Protein AF-0000000085016667 (afdb_homodimer)

InterPro domains:
  IPR003723 Precorrin-6x reductase [PF02571] (4-247)
  IPR003723 Precorrin-6x reductase [PS51014] (2-249)
  IPR003723 Precorrin-6x reductase [PTHR36925] (2-248)
  IPR003723 Precorrin-6x reductase [TIGR00715] (4-248)

Structure (mmCIF, N/CA/C/O backbone):
data_AF-0000000085016667-model_v1
#
loop_
_entity.id
_entity.type
_entity.pdbx_description
1 polymer 'Precorrin-6x reductase, putative'
#
loop_
_atom_site.group_PDB
_atom_site.id
_atom_site.type_symbol
_atom_site.label_atom_id
_atom_site.label_alt_id
_atom_site.label_comp_id
_atom_site.label_asym_id
_atom_site.label_entity_id
_atom_site.label_seq_id
_atom_site.pdbx_PDB_ins_code
_atom_site.Cartn_x
_atom_site.Cartn_y
_atom_site.Cartn_z
_atom_site.occupancy
_atom_site.B_iso_or_equiv
_atom_site.auth_seq_id
_atom_site.auth_comp_id
_atom_site.auth_asym_id
_atom_site.auth_atom_id
_atom_site.pdbx_PDB_model_num
ATOM 1 N N . MET A 1 1 ? 16.406 30.25 23.828 1 85.81 1 MET A N 1
ATOM 2 C CA . MET A 1 1 ? 15.016 30.078 23.438 1 85.81 1 MET A CA 1
ATOM 3 C C . MET A 1 1 ? 14.766 28.641 22.953 1 85.81 1 MET A C 1
ATOM 5 O O . MET A 1 1 ? 15.594 28.062 22.25 1 85.81 1 MET A O 1
ATOM 9 N N . MET A 1 2 ? 13.75 28.047 23.625 1 94.44 2 MET A N 1
ATOM 10 C CA . MET A 1 2 ? 13.461 26.641 23.297 1 94.44 2 MET A CA 1
ATOM 11 C C . MET A 1 2 ? 12.078 26.516 22.672 1 94.44 2 MET A C 1
ATOM 13 O O . MET A 1 2 ? 11.086 26.984 23.25 1 94.44 2 MET A O 1
ATOM 17 N N . LYS A 1 3 ? 12.008 26.016 21.406 1 97.69 3 LYS A N 1
ATOM 18 C CA . LYS A 1 3 ? 10.719 25.781 20.75 1 97.69 3 LYS A CA 1
ATOM 19 C C . LYS A 1 3 ? 10.25 24.344 20.953 1 97.69 3 LYS A C 1
ATOM 21 O O . LYS A 1 3 ? 11.07 23.422 21.047 1 97.69 3 LYS A O 1
ATOM 26 N N . LEU A 1 4 ? 9.031 24.203 21.109 1 97.62 4 LEU A N 1
ATOM 27 C CA . LEU A 1 4 ? 8.375 22.906 20.969 1 97.62 4 LEU A CA 1
ATOM 28 C C . LEU A 1 4 ? 7.652 22.812 19.625 1 97.62 4 LEU A C 1
ATOM 30 O O . LEU A 1 4 ? 6.695 23.547 19.391 1 97.62 4 LEU A O 1
ATOM 34 N N . LEU A 1 5 ? 8.148 22 18.797 1 97.12 5 LEU A N 1
ATOM 35 C CA . LEU A 1 5 ? 7.559 21.828 17.484 1 97.12 5 LEU A CA 1
ATOM 36 C C . LEU A 1 5 ? 6.664 20.594 17.438 1 97.12 5 LEU A C 1
ATOM 38 O O . LEU A 1 5 ? 7.145 19.469 17.609 1 97.12 5 LEU A O 1
ATOM 42 N N . LEU A 1 6 ? 5.371 20.859 17.297 1 96 6 LEU A N 1
ATOM 43 C CA . LEU A 1 6 ? 4.453 19.766 17.016 1 96 6 LEU A CA 1
ATOM 44 C C . LEU A 1 6 ? 4.422 19.438 15.531 1 96 6 LEU A C 1
ATOM 46 O O . LEU A 1 6 ? 3.936 20.25 14.727 1 96 6 LEU A O 1
ATOM 50 N N . GLY A 1 7 ? 5.012 18.297 15.211 1 90.44 7 GLY A N 1
ATOM 51 C CA . GLY A 1 7 ? 5.207 18.031 13.797 1 90.44 7 GLY A CA 1
ATOM 52 C C . GLY A 1 7 ? 4.805 16.625 13.391 1 90.44 7 GLY A C 1
ATOM 53 O O . GLY A 1 7 ? 3.869 16.062 13.961 1 90.44 7 GLY A O 1
ATOM 54 N N . GLY A 1 8 ? 5.387 16.188 12.281 1 79.25 8 GLY A N 1
ATOM 55 C CA . GLY A 1 8 ? 5.125 14.891 11.672 1 79.25 8 GLY A CA 1
ATOM 56 C C . GLY A 1 8 ? 4.707 14.984 10.219 1 79.25 8 GLY A C 1
ATOM 57 O O . GLY A 1 8 ? 4.266 13.992 9.625 1 79.25 8 GLY A O 1
ATOM 58 N N . THR A 1 9 ? 4.746 16.109 9.719 1 76.56 9 THR A N 1
ATOM 59 C CA . THR A 1 9 ? 4.449 16.359 8.312 1 76.56 9 THR A CA 1
ATOM 60 C C . THR A 1 9 ? 5.703 16.797 7.559 1 76.56 9 THR A C 1
ATOM 62 O O . THR A 1 9 ? 6.75 17.031 8.172 1 76.56 9 THR A O 1
ATOM 65 N N . SER A 1 10 ? 5.586 16.859 6.266 1 77.69 10 SER A N 1
ATOM 66 C CA . SER A 1 10 ? 6.703 17.391 5.492 1 77.69 10 SER A CA 1
ATOM 67 C C . SER A 1 10 ? 7.012 18.828 5.887 1 77.69 10 SER A C 1
ATOM 69 O O . SER A 1 10 ? 8.172 19.25 5.879 1 77.69 10 SER A O 1
ATOM 71 N N . ASP A 1 11 ? 6.027 19.516 6.293 1 85.19 11 ASP A N 1
ATOM 72 C CA . ASP A 1 11 ? 6.215 20.906 6.719 1 85.19 11 ASP A CA 1
ATOM 73 C C . ASP A 1 11 ? 7.086 20.984 7.973 1 85.19 11 ASP A C 1
ATOM 75 O O . ASP A 1 11 ? 7.93 21.875 8.094 1 85.19 11 ASP A O 1
ATOM 79 N N . SER A 1 12 ? 6.801 20.016 8.82 1 89.25 12 SER A N 1
ATOM 80 C CA . SER A 1 12 ? 7.566 20.047 10.062 1 89.25 12 SER A CA 1
ATOM 81 C C . SER A 1 12 ? 9.047 19.812 9.805 1 89.25 12 SER A C 1
ATOM 83 O O . SER A 1 12 ? 9.906 20.391 10.492 1 89.25 12 SER A O 1
ATOM 85 N N . THR A 1 13 ? 9.328 19.062 8.805 1 86.62 13 THR A N 1
ATOM 86 C CA . THR A 1 13 ? 10.719 18.812 8.453 1 86.62 13 THR A CA 1
ATOM 87 C C . THR A 1 13 ? 11.367 20.078 7.898 1 86.62 13 THR A C 1
ATOM 89 O O . THR A 1 13 ? 12.5 20.406 8.25 1 86.62 13 THR A O 1
ATOM 92 N N . ALA A 1 14 ? 10.688 20.719 7.039 1 89.94 14 ALA A N 1
ATOM 93 C CA . ALA A 1 14 ? 11.18 21.984 6.48 1 89.94 14 ALA A CA 1
ATOM 94 C C . ALA A 1 14 ? 11.383 23.031 7.574 1 89.94 14 ALA A C 1
ATOM 96 O O . ALA A 1 14 ? 12.336 23.797 7.531 1 89.94 14 ALA A O 1
ATOM 97 N N . ILE A 1 15 ? 10.531 23.062 8.516 1 94.38 15 ILE A N 1
ATOM 98 C CA . ILE A 1 15 ? 10.602 24 9.633 1 94.38 15 ILE A CA 1
ATOM 99 C C . ILE A 1 15 ? 11.844 23.703 10.477 1 94.38 15 ILE A C 1
ATOM 101 O O . ILE A 1 15 ? 12.547 24.609 10.898 1 94.38 15 ILE A O 1
ATOM 105 N N . LEU A 1 16 ? 12.094 22.391 10.664 1 93.19 16 LEU A N 1
ATOM 106 C CA . LEU A 1 16 ? 13.273 21.984 11.422 1 93.19 16 LEU A CA 1
ATOM 107 C C . LEU A 1 16 ? 14.547 22.484 10.766 1 93.19 16 LEU A C 1
ATOM 109 O O . LEU A 1 16 ? 15.484 22.891 11.445 1 93.19 16 LEU A O 1
ATOM 113 N N . GLU A 1 17 ? 14.539 22.422 9.5 1 92.19 17 GLU A N 1
ATOM 114 C CA . GLU A 1 17 ? 15.688 22.938 8.758 1 92.19 17 GLU A CA 1
ATOM 115 C C . GLU A 1 17 ? 15.883 24.422 9 1 92.19 17 GLU A C 1
ATOM 117 O O . GLU A 1 17 ? 17.016 24.891 9.164 1 92.19 17 GLU A O 1
ATOM 122 N N . VAL A 1 18 ? 14.836 25.203 8.961 1 94.19 18 VAL A N 1
ATOM 123 C CA . VAL A 1 18 ? 14.875 26.641 9.203 1 94.19 18 VAL A CA 1
ATOM 124 C C . VAL A 1 18 ? 15.375 26.922 10.617 1 94.19 18 VAL A C 1
ATOM 126 O O . VAL A 1 18 ? 16.25 27.766 10.82 1 94.19 18 VAL A O 1
ATOM 129 N N . LEU A 1 19 ? 14.867 26.203 11.609 1 94.62 19 LEU A N 1
ATOM 130 C CA . LEU A 1 19 ? 15.25 26.391 13.008 1 94.62 19 LEU A CA 1
ATOM 131 C C . LEU A 1 19 ? 16.719 26.062 13.219 1 94.62 19 LEU A C 1
ATOM 133 O O . LEU A 1 19 ? 17.422 26.734 13.977 1 94.62 19 LEU A O 1
ATOM 137 N N . ASP A 1 20 ? 17.125 25 12.516 1 92.31 20 ASP A N 1
ATOM 138 C CA . ASP A 1 20 ? 18.531 24.625 12.586 1 92.31 20 ASP A CA 1
ATOM 139 C C . ASP A 1 20 ? 19.422 25.719 12.031 1 92.31 20 ASP A C 1
ATOM 141 O O . ASP A 1 20 ? 20.438 26.062 12.641 1 92.31 20 ASP A O 1
ATOM 145 N N . ARG A 1 21 ? 19.078 26.25 10.898 1 92.31 21 ARG A N 1
ATOM 146 C CA . ARG A 1 21 ? 19.844 27.312 10.258 1 92.31 21 ARG A CA 1
ATOM 147 C C . ARG A 1 21 ? 19.922 28.547 11.156 1 92.31 21 ARG A C 1
ATOM 149 O O . ARG A 1 21 ? 20.953 29.234 11.195 1 92.31 21 ARG A O 1
ATOM 156 N N . LEU A 1 22 ? 18.906 28.828 11.867 1 94.19 22 LEU A N 1
ATOM 157 C CA . LEU A 1 22 ? 18.812 30.016 12.719 1 94.19 22 LEU A CA 1
ATOM 158 C C . LEU A 1 22 ? 19.391 29.734 14.102 1 94.19 22 LEU A C 1
ATOM 160 O O . LEU A 1 22 ? 19.422 30.609 14.961 1 94.19 22 LEU A O 1
ATOM 164 N N . LYS A 1 23 ? 19.797 28.5 14.312 1 93.19 23 LYS A N 1
ATOM 165 C CA . LYS A 1 23 ? 20.375 28.047 15.578 1 93.19 23 LYS A CA 1
ATOM 166 C C . LYS A 1 23 ? 19.391 28.25 16.734 1 93.19 23 LYS A C 1
ATOM 168 O O . LYS A 1 23 ? 19.766 28.75 17.797 1 93.19 23 LYS A O 1
ATOM 173 N N . ILE A 1 24 ? 18.156 27.969 16.453 1 94.69 24 ILE A N 1
ATOM 174 C CA . ILE A 1 24 ? 17.109 28.016 17.469 1 94.69 24 ILE A CA 1
ATOM 175 C C . ILE A 1 24 ? 16.891 26.609 18.031 1 94.69 24 ILE A C 1
ATOM 177 O O . ILE A 1 24 ? 16.641 25.656 17.281 1 94.69 24 ILE A O 1
ATOM 181 N N . ASP A 1 25 ? 16.969 26.469 19.312 1 95.06 25 ASP A N 1
ATOM 182 C CA . ASP A 1 25 ? 16.766 25.188 19.969 1 95.06 25 ASP A CA 1
ATOM 183 C C . ASP A 1 25 ? 15.32 24.719 19.828 1 95.06 25 ASP A C 1
ATOM 185 O O . ASP A 1 25 ? 14.391 25.516 19.969 1 95.06 25 ASP A O 1
ATOM 189 N N . VAL A 1 26 ? 15.172 23.422 19.516 1 96.25 26 VAL A N 1
ATOM 190 C CA . VAL A 1 26 ? 13.82 22.906 19.297 1 96.25 26 VAL A CA 1
ATOM 191 C C . VAL A 1 26 ? 13.75 21.438 19.75 1 96.25 26 VAL A C 1
ATOM 193 O O . VAL A 1 26 ? 14.727 20.688 19.609 1 96.25 26 VAL A O 1
ATOM 196 N N . THR A 1 27 ? 12.688 21.078 20.391 1 95.81 27 THR A N 1
ATOM 197 C CA . THR A 1 27 ? 12.289 19.688 20.562 1 95.81 27 THR A CA 1
ATOM 198 C C . THR A 1 27 ? 11.07 19.375 19.703 1 95.81 27 THR A C 1
ATOM 200 O O . THR A 1 27 ? 10.07 20.094 19.734 1 95.81 27 THR A O 1
ATOM 203 N N . SER A 1 28 ? 11.211 18.328 18.875 1 95.12 28 SER A N 1
ATOM 204 C CA . SER A 1 28 ? 10.094 17.922 18.031 1 95.12 28 SER A CA 1
ATOM 205 C C . SER A 1 28 ? 9.219 16.891 18.734 1 95.12 28 SER A C 1
ATOM 207 O O . SER A 1 28 ? 9.734 15.984 19.391 1 95.12 28 SER A O 1
ATOM 209 N N . SER A 1 29 ? 7.949 17.141 18.688 1 94.31 29 SER A N 1
ATOM 210 C CA . SER A 1 29 ? 6.969 16.156 19.141 1 94.31 29 SER A CA 1
ATOM 211 C C . SER A 1 29 ? 6.234 15.523 17.953 1 94.31 29 SER A C 1
ATOM 213 O O . SER A 1 29 ? 5.629 16.234 17.141 1 94.31 29 SER A O 1
ATOM 215 N N . VAL A 1 30 ? 6.316 14.203 17.859 1 90.31 30 VAL A N 1
ATOM 216 C CA . VAL A 1 30 ? 5.684 13.477 16.766 1 90.31 30 VAL A CA 1
ATOM 217 C C . VAL A 1 30 ? 4.887 12.305 17.312 1 90.31 30 VAL A C 1
ATOM 219 O O . VAL A 1 30 ? 5.098 11.883 18.453 1 90.31 30 VAL A O 1
ATOM 222 N N . VAL A 1 31 ? 3.973 11.797 16.484 1 82.69 31 VAL A N 1
ATOM 223 C CA . VAL A 1 31 ? 3.121 10.719 16.969 1 82.69 31 VAL A CA 1
ATOM 224 C C . VAL A 1 31 ? 3.523 9.398 16.312 1 82.69 31 VAL A C 1
ATOM 226 O O . VAL A 1 31 ? 3.219 8.32 16.828 1 82.69 31 VAL A O 1
ATOM 229 N N . THR A 1 32 ? 4.16 9.391 15.156 1 75.31 32 THR A N 1
ATOM 230 C CA . THR A 1 32 ? 4.457 8.172 14.414 1 75.31 32 THR A CA 1
ATOM 231 C C . THR A 1 32 ? 5.961 7.914 14.375 1 75.31 32 THR A C 1
ATOM 233 O O . THR A 1 32 ? 6.758 8.844 14.531 1 75.31 32 THR A O 1
ATOM 236 N N . ASP A 1 33 ? 6.262 6.633 14.203 1 75.31 33 ASP A N 1
ATOM 237 C CA . ASP A 1 33 ? 7.668 6.285 14.008 1 75.31 33 ASP A CA 1
ATOM 238 C C . ASP A 1 33 ? 8.242 6.98 12.773 1 75.31 33 ASP A C 1
ATOM 240 O O . ASP A 1 33 ? 9.406 7.375 12.766 1 75.31 33 ASP A O 1
ATOM 244 N N . TYR A 1 34 ? 7.449 7.07 11.844 1 72.75 34 TYR A N 1
ATOM 245 C CA . TYR A 1 34 ? 7.883 7.762 10.633 1 72.75 34 TYR A CA 1
ATOM 246 C C . TYR A 1 34 ? 8.188 9.227 10.922 1 72.75 34 TYR A C 1
ATOM 248 O O . TYR A 1 34 ? 9.203 9.758 10.469 1 72.75 34 TYR A O 1
ATOM 256 N N . GLY A 1 35 ? 7.367 9.82 11.602 1 77.12 35 GLY A N 1
ATOM 257 C CA . GLY A 1 35 ? 7.609 11.188 12.023 1 77.12 35 GLY A CA 1
ATOM 258 C C . GLY A 1 35 ? 8.898 11.352 12.812 1 77.12 35 GLY A C 1
ATOM 259 O O . GLY A 1 35 ? 9.625 12.32 12.625 1 77.12 35 GLY A O 1
ATOM 260 N N . ARG A 1 36 ? 9.133 10.367 13.617 1 81.25 36 ARG A N 1
ATOM 261 C CA . ARG A 1 36 ? 10.359 10.391 14.406 1 81.25 36 ARG A CA 1
ATOM 262 C C . ARG A 1 36 ? 11.594 10.312 13.516 1 81.25 36 ARG A C 1
ATOM 264 O O . ARG A 1 36 ? 12.57 11.031 13.727 1 81.25 36 ARG A O 1
ATOM 271 N N . HIS A 1 37 ? 11.492 9.414 12.641 1 76.56 37 HIS A N 1
ATOM 272 C CA . HIS A 1 37 ? 12.594 9.25 11.703 1 76.56 37 HIS A CA 1
ATOM 273 C C . HIS A 1 37 ? 12.875 10.547 10.945 1 76.56 37 HIS A C 1
ATOM 275 O O . HIS A 1 37 ? 14.031 10.953 10.82 1 76.56 37 HIS A O 1
ATOM 281 N N . LEU A 1 38 ? 11.875 11.211 10.492 1 77.12 38 LEU A N 1
ATOM 282 C CA . LEU A 1 38 ? 12.016 12.461 9.758 1 77.12 38 LEU A CA 1
ATOM 283 C C . LEU A 1 38 ? 12.617 13.555 10.641 1 77.12 38 LEU A C 1
ATOM 285 O O . LEU A 1 38 ? 13.5 14.289 10.211 1 77.12 38 LEU A O 1
ATOM 289 N N . ALA A 1 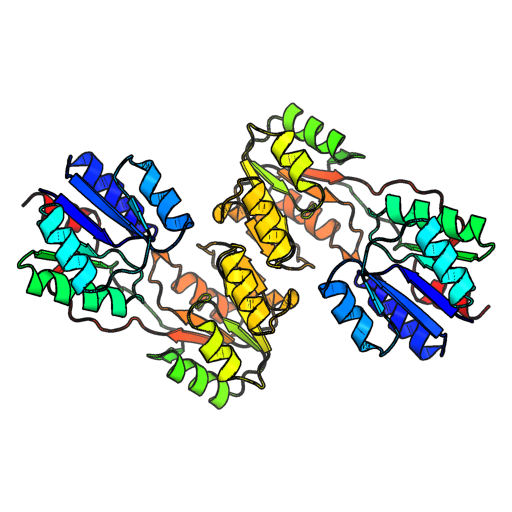39 ? 12.219 13.57 11.859 1 81.62 39 ALA A N 1
ATOM 290 C CA . ALA A 1 39 ? 12.625 14.625 12.781 1 81.62 39 ALA A CA 1
ATOM 291 C C . ALA A 1 39 ? 14.055 14.422 13.266 1 81.62 39 ALA A C 1
ATOM 293 O O . ALA A 1 39 ? 14.742 15.383 13.625 1 81.62 39 ALA A O 1
ATOM 294 N N . SER A 1 40 ? 14.508 13.148 13.227 1 79.38 40 SER A N 1
ATOM 295 C CA . SER A 1 40 ? 15.82 12.82 13.781 1 79.38 40 SER A CA 1
ATOM 296 C C . SER A 1 40 ? 16.938 13.227 12.82 1 79.38 40 SER A C 1
ATOM 298 O O . SER A 1 40 ? 18.109 13.219 13.195 1 79.38 40 SER A O 1
ATOM 300 N N . LYS A 1 41 ? 16.594 13.562 11.68 1 76.62 41 LYS A N 1
ATOM 301 C CA . LYS A 1 41 ? 17.594 13.859 10.648 1 76.62 41 LYS A CA 1
ATOM 302 C C . LYS A 1 41 ? 18.422 15.086 11.016 1 76.62 41 LYS A C 1
ATOM 304 O O . LYS A 1 41 ? 19.562 15.234 10.562 1 76.62 41 LYS A O 1
ATOM 309 N N . TYR A 1 42 ? 17.922 15.969 11.891 1 75.69 42 TYR A N 1
ATOM 310 C CA . TYR A 1 42 ? 18.594 17.234 12.172 1 75.69 42 TYR A CA 1
ATOM 311 C C . TYR A 1 42 ? 19.219 17.219 13.562 1 75.69 42 TYR A C 1
ATOM 313 O O . TYR A 1 42 ? 19.766 18.219 14.016 1 75.69 42 TYR A O 1
ATOM 321 N N . GLY A 1 43 ? 19.156 16.109 14.188 1 74.38 43 GLY A N 1
ATOM 322 C CA . GLY A 1 43 ? 19.875 15.906 15.445 1 74.38 43 GLY A CA 1
ATOM 323 C C . GLY A 1 43 ? 19.141 16.5 16.641 1 74.38 43 GLY A C 1
ATOM 324 O O . GLY A 1 43 ? 19.594 16.359 17.781 1 74.38 43 GLY A O 1
ATOM 325 N N . GLN A 1 44 ? 18.094 17.125 16.391 1 80.94 44 GLN A N 1
ATOM 326 C CA . GLN A 1 44 ? 17.344 17.734 17.484 1 80.94 44 GLN A CA 1
ATOM 327 C C . GLN A 1 44 ? 16.578 16.688 18.281 1 80.94 44 GLN A C 1
ATOM 329 O O . GLN A 1 44 ? 16.266 15.602 17.766 1 80.94 44 GLN A O 1
ATOM 334 N N . PRO A 1 45 ? 16.375 17.047 19.562 1 89.62 45 PRO A N 1
ATOM 335 C CA . PRO A 1 45 ? 15.602 16.109 20.375 1 89.62 45 PRO A CA 1
ATOM 336 C C . PRO A 1 45 ? 14.195 15.867 19.844 1 89.62 45 PRO A C 1
ATOM 338 O O . PRO A 1 45 ? 13.562 16.781 19.312 1 89.62 45 PRO A O 1
ATOM 341 N N . VAL A 1 46 ? 13.781 14.578 19.938 1 92.06 46 VAL A N 1
ATOM 342 C CA . VAL A 1 46 ? 12.453 14.18 19.469 1 92.06 46 VAL A CA 1
ATOM 343 C C . VAL A 1 46 ? 11.727 13.43 20.578 1 92.06 46 VAL A C 1
ATOM 345 O O . VAL A 1 46 ? 12.312 12.586 21.266 1 92.06 46 VAL A O 1
ATOM 348 N N . ILE A 1 47 ? 10.586 13.883 20.859 1 90.94 47 ILE A N 1
ATOM 349 C CA . ILE A 1 47 ? 9.719 13.094 21.734 1 90.94 47 ILE A CA 1
ATOM 350 C C . ILE A 1 47 ? 8.562 12.508 20.922 1 90.94 47 ILE A C 1
ATOM 352 O O . ILE A 1 47 ? 8.078 13.141 19.984 1 90.94 47 ILE A O 1
ATOM 356 N N . GLN A 1 48 ? 8.242 11.281 21.234 1 89.06 48 GLN A N 1
ATOM 357 C CA . GLN A 1 48 ? 7.191 10.586 20.5 1 89.06 48 GLN A CA 1
ATOM 358 C C . GLN A 1 48 ? 6.012 10.258 21.406 1 89.06 48 GLN A C 1
ATOM 360 O O . GLN A 1 48 ? 6.203 9.805 22.547 1 89.06 48 GLN A O 1
ATOM 365 N N . GLY A 1 49 ? 4.828 10.508 20.922 1 85.94 49 GLY A N 1
ATOM 366 C CA . GLY A 1 49 ? 3.605 10.211 21.656 1 85.94 49 GLY A CA 1
ATOM 367 C C . GLY A 1 49 ? 2.572 11.32 21.562 1 85.94 49 GLY A C 1
ATOM 368 O O . GLY A 1 49 ? 2.877 12.422 21.109 1 85.94 49 GLY A O 1
ATOM 369 N N . ARG A 1 50 ? 1.338 11.008 22.031 1 84.81 50 ARG A N 1
ATOM 370 C CA . ARG A 1 50 ? 0.267 12 22.109 1 84.81 50 ARG A CA 1
ATOM 371 C C . ARG A 1 50 ? 0.382 12.836 23.375 1 84.81 50 ARG A C 1
ATOM 373 O O . ARG A 1 50 ? 0.608 12.297 24.469 1 84.81 50 ARG A O 1
ATOM 380 N N . LEU A 1 51 ? 0.295 14.172 23.25 1 91.19 51 LEU A N 1
ATOM 381 C CA . LEU A 1 51 ? 0.422 15.07 24.391 1 91.19 51 LEU A CA 1
ATOM 382 C C . LEU A 1 51 ? -0.891 15.797 24.656 1 91.19 51 LEU A C 1
ATOM 384 O O . LEU A 1 51 ? -1.501 16.344 23.734 1 91.19 51 LEU A O 1
ATOM 388 N N . THR A 1 52 ? -1.294 15.758 25.969 1 94.56 52 THR A N 1
ATOM 389 C CA . THR A 1 52 ? -2.375 16.625 26.422 1 94.56 52 THR A CA 1
ATOM 390 C C . THR A 1 52 ? -1.853 18.031 26.719 1 94.56 52 THR A C 1
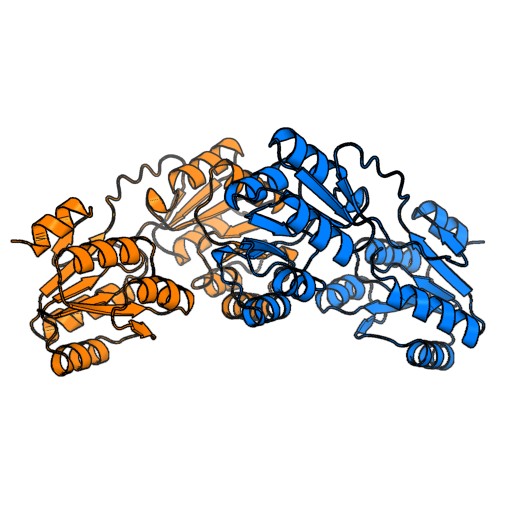ATOM 392 O O . THR A 1 52 ? -0.641 18.266 26.703 1 94.56 52 THR A O 1
ATOM 395 N N . ALA A 1 53 ? -2.865 18.891 26.891 1 97.12 53 ALA A N 1
ATOM 396 C CA . ALA A 1 53 ? -2.459 20.234 27.297 1 97.12 53 ALA A CA 1
ATOM 397 C C . ALA A 1 53 ? -1.606 20.188 28.562 1 97.12 53 ALA A C 1
ATOM 399 O O . ALA A 1 53 ? -0.604 20.906 28.656 1 97.12 53 ALA A O 1
ATOM 400 N N . GLU A 1 54 ? -1.989 19.281 29.469 1 97.12 54 GLU A N 1
ATOM 401 C CA . GLU A 1 54 ? -1.259 19.156 30.719 1 97.12 54 GLU A CA 1
ATOM 402 C C . GLU A 1 54 ? 0.147 18.609 30.5 1 97.12 54 GLU A C 1
ATOM 404 O O . GLU A 1 54 ? 1.108 19.078 31.109 1 97.12 54 GLU A O 1
ATOM 409 N N . ASP A 1 55 ? 0.212 17.672 29.594 1 97 55 ASP A N 1
ATOM 410 C CA . ASP A 1 55 ? 1.518 17.125 29.234 1 97 55 ASP A CA 1
ATOM 411 C C . ASP A 1 55 ? 2.418 18.219 28.641 1 97 55 ASP A C 1
ATOM 413 O O . ASP A 1 55 ? 3.6 18.297 28.984 1 97 55 ASP A O 1
ATOM 417 N N . MET A 1 56 ? 1.845 19.016 27.812 1 97.62 56 MET A N 1
ATOM 418 C CA . MET A 1 56 ? 2.611 20.062 27.156 1 97.62 56 MET A CA 1
ATOM 419 C C . MET A 1 56 ? 3.066 21.125 28.156 1 97.62 56 MET A C 1
ATOM 421 O O . MET A 1 56 ? 4.203 21.594 28.094 1 97.62 56 MET A O 1
ATOM 425 N N . VAL A 1 57 ? 2.16 21.438 29.078 1 97.81 57 VAL A N 1
ATOM 426 C CA . VAL A 1 57 ? 2.502 22.422 30.094 1 97.81 57 VAL A CA 1
ATOM 427 C C . VAL A 1 57 ? 3.682 21.922 30.938 1 97.81 57 VAL A C 1
ATOM 429 O O . VAL A 1 57 ? 4.617 22.688 31.203 1 97.81 57 VAL A O 1
ATOM 432 N N . ALA A 1 58 ? 3.602 20.672 31.328 1 97.44 58 ALA A N 1
ATOM 433 C CA . ALA A 1 58 ? 4.691 20.094 32.094 1 97.44 58 ALA A CA 1
ATOM 434 C C . ALA A 1 58 ? 6.004 20.141 31.328 1 97.44 58 ALA A C 1
ATOM 436 O O . ALA A 1 58 ? 7.047 20.5 31.875 1 97.44 58 ALA A O 1
ATOM 437 N N . PHE A 1 59 ? 5.945 19.844 30.125 1 97.19 59 PHE A N 1
ATOM 438 C CA . PHE A 1 59 ? 7.137 19.859 29.281 1 97.19 59 PHE A CA 1
ATOM 439 C C . PHE A 1 59 ? 7.691 21.281 29.156 1 97.19 59 PHE A C 1
ATOM 441 O O . PHE A 1 59 ? 8.906 21.484 29.219 1 97.19 59 PHE A O 1
ATOM 448 N N . ILE A 1 60 ? 6.789 22.203 28.875 1 97.12 60 ILE A N 1
ATOM 449 C CA . ILE A 1 60 ? 7.148 23.609 28.688 1 97.12 60 ILE A CA 1
ATOM 450 C C . ILE A 1 60 ? 7.902 24.109 29.922 1 97.12 60 ILE A C 1
ATOM 452 O O . ILE A 1 60 ? 8.953 24.75 29.797 1 97.12 60 ILE A O 1
ATOM 456 N N . LYS A 1 61 ? 7.379 23.734 31.062 1 96.81 61 LYS A N 1
ATOM 457 C CA . LYS A 1 61 ? 7.988 24.172 32.312 1 96.81 61 LYS A CA 1
ATOM 458 C C . LYS A 1 61 ? 9.336 23.5 32.531 1 96.81 61 LYS A C 1
ATOM 460 O O . LYS A 1 61 ? 10.305 24.141 32.938 1 96.81 61 LYS A O 1
ATOM 465 N N . GLU A 1 62 ? 9.359 22.234 32.281 1 96.75 62 GLU A N 1
ATOM 466 C CA . GLU A 1 62 ? 10.555 21.438 32.531 1 96.75 62 GLU A CA 1
ATOM 467 C C . GLU A 1 62 ? 11.688 21.828 31.594 1 96.75 62 GLU A C 1
ATOM 469 O O . GLU A 1 62 ? 12.867 21.75 31.953 1 96.75 62 GLU A O 1
ATOM 474 N N . ASN A 1 63 ? 11.406 22.328 30.406 1 96.5 63 ASN A N 1
ATOM 475 C CA . ASN A 1 63 ? 12.438 22.531 29.391 1 96.5 63 ASN A CA 1
ATOM 476 C C . ASN A 1 63 ? 12.562 24 29 1 96.5 63 ASN A C 1
ATOM 478 O O . ASN A 1 63 ? 13.258 24.328 28.031 1 96.5 63 ASN A O 1
ATOM 482 N N . ASP A 1 64 ? 11.844 24.859 29.672 1 96.56 64 ASP A N 1
ATOM 483 C CA . ASP A 1 64 ? 11.898 26.297 29.453 1 96.56 64 ASP A CA 1
ATOM 484 C C . ASP A 1 64 ? 11.539 26.656 28.016 1 96.56 64 ASP A C 1
ATOM 486 O O . ASP A 1 64 ? 12.266 27.406 27.359 1 96.56 64 ASP A O 1
ATOM 490 N N . VAL A 1 65 ? 10.492 26.031 27.484 1 97.81 65 VAL A N 1
ATOM 491 C CA . VAL A 1 65 ? 9.977 26.312 26.156 1 97.81 65 VAL A CA 1
ATOM 492 C C . VAL A 1 65 ? 9.344 27.703 26.125 1 97.81 65 VAL A C 1
ATOM 494 O O . VAL A 1 65 ? 8.609 28.078 27.047 1 97.81 65 VAL A O 1
ATOM 497 N N . ASP A 1 66 ? 9.672 28.453 25.172 1 97.62 66 ASP A N 1
ATOM 498 C CA . ASP A 1 66 ? 9.109 29.797 25.125 1 97.62 66 ASP A CA 1
ATOM 499 C C . ASP A 1 66 ? 8.008 29.906 24.078 1 97.62 66 ASP A C 1
ATOM 501 O O . ASP A 1 66 ? 7.227 30.859 24.078 1 97.62 66 ASP A O 1
ATOM 505 N N . GLU A 1 67 ? 7.922 28.891 23.172 1 98.19 67 GLU A N 1
ATOM 506 C CA . GLU A 1 67 ? 6.918 28.953 22.109 1 98.19 67 GLU A CA 1
ATOM 507 C C . GLU A 1 67 ? 6.594 27.562 21.578 1 98.19 67 GLU A C 1
ATOM 509 O O . GLU A 1 67 ? 7.488 26.734 21.422 1 98.19 67 GLU A O 1
ATOM 514 N N . ILE A 1 68 ? 5.324 27.359 21.312 1 98.31 68 ILE A N 1
ATOM 515 C CA . ILE A 1 68 ? 4.875 26.172 20.594 1 98.31 68 ILE A CA 1
ATOM 516 C C . ILE A 1 68 ? 4.691 26.5 19.109 1 98.31 68 ILE A C 1
ATOM 518 O O . ILE A 1 68 ? 4 27.469 18.766 1 98.31 68 ILE A O 1
ATOM 522 N N . ILE A 1 69 ? 5.387 25.812 18.297 1 97.81 69 ILE A N 1
ATOM 523 C CA . ILE A 1 69 ? 5.152 25.875 16.859 1 97.81 69 ILE A CA 1
ATOM 524 C C . ILE A 1 69 ? 4.352 24.656 16.422 1 97.81 69 ILE A C 1
ATOM 526 O O . ILE A 1 69 ? 4.828 23.516 16.531 1 97.81 69 ILE A O 1
ATOM 530 N N . ASP A 1 70 ? 3.16 24.906 15.953 1 97.19 70 ASP A N 1
ATOM 531 C CA . ASP A 1 70 ? 2.23 23.859 15.531 1 97.19 70 ASP A CA 1
ATOM 532 C C . ASP A 1 70 ? 2.27 23.656 14.016 1 97.19 70 ASP A C 1
ATOM 534 O O . ASP A 1 70 ? 1.718 24.469 13.266 1 97.19 70 ASP A O 1
ATOM 538 N N . ALA A 1 71 ? 2.951 22.609 13.656 1 93.38 71 ALA A N 1
ATOM 539 C CA . ALA A 1 71 ? 3.023 22.234 12.25 1 93.38 71 ALA A CA 1
ATOM 540 C C . ALA A 1 71 ? 2.381 20.875 12.008 1 93.38 71 ALA A C 1
ATOM 542 O O . ALA A 1 71 ? 2.863 20.078 11.195 1 93.38 71 ALA A O 1
ATOM 543 N N . THR A 1 72 ? 1.4 20.578 12.844 1 90.06 72 THR A N 1
ATOM 544 C CA . THR A 1 72 ? 0.676 19.312 12.703 1 90.06 72 THR A CA 1
ATOM 545 C C . THR A 1 72 ? -0.21 19.344 11.461 1 90.06 72 THR A C 1
ATOM 547 O O . THR A 1 72 ? -0.334 20.375 10.797 1 90.06 72 THR A O 1
ATOM 550 N N . HIS A 1 73 ? -0.694 18.203 11.164 1 85.62 73 HIS A N 1
ATOM 551 C CA . HIS A 1 73 ? -1.588 18.094 10.016 1 85.62 73 HIS A CA 1
ATOM 552 C C . HIS A 1 73 ? -2.787 19.031 10.164 1 85.62 73 HIS A C 1
ATOM 554 O O . HIS A 1 73 ? -3.311 19.203 11.266 1 85.62 73 HIS A O 1
ATOM 560 N N . PRO A 1 74 ? -3.291 19.594 9.094 1 82 74 PRO A N 1
ATOM 561 C CA . PRO A 1 74 ? -4.426 20.516 9.148 1 82 74 PRO A CA 1
ATOM 562 C C . PRO A 1 74 ? -5.652 19.906 9.82 1 82 74 PRO A C 1
ATOM 564 O O . PRO A 1 74 ? -6.496 20.641 10.344 1 82 74 PRO A O 1
ATOM 567 N N . PHE A 1 75 ? -5.68 18.609 9.859 1 84.38 75 PHE A N 1
ATOM 568 C CA . PHE A 1 75 ? -6.859 17.953 10.398 1 84.38 75 PHE A CA 1
ATOM 569 C C . PHE A 1 75 ? -6.613 17.5 11.828 1 84.38 75 PHE A C 1
ATOM 571 O O . PHE A 1 75 ? -7.465 16.828 12.43 1 84.38 75 PHE A O 1
ATOM 578 N N . ALA A 1 76 ? -5.461 17.875 12.289 1 84.31 76 ALA A N 1
ATOM 579 C CA . ALA A 1 76 ? -5.145 17.578 13.688 1 84.31 76 ALA A CA 1
ATOM 580 C C . ALA A 1 76 ? -5.602 18.703 14.602 1 84.31 76 ALA A C 1
ATOM 582 O O . ALA A 1 76 ? -4.801 19.266 15.359 1 84.31 76 ALA A O 1
ATOM 583 N N . ASP A 1 77 ? -6.914 18.969 14.562 1 86.88 77 ASP A N 1
ATOM 584 C CA . ASP A 1 77 ? -7.477 20.109 15.273 1 86.88 77 ASP A CA 1
ATOM 585 C C . ASP A 1 77 ? -7.426 19.891 16.781 1 86.88 77 ASP A C 1
ATOM 587 O O . ASP A 1 77 ? -7.203 20.844 17.547 1 86.88 77 ASP A O 1
ATOM 591 N N . ILE A 1 78 ? -7.551 18.688 17.188 1 87.75 78 ILE A N 1
ATOM 592 C CA . ILE A 1 78 ? -7.559 18.391 18.625 1 87.75 78 ILE A CA 1
ATOM 593 C C . ILE A 1 78 ? -6.215 18.766 19.234 1 87.75 78 ILE A C 1
ATOM 595 O O . ILE A 1 78 ? -6.168 19.453 20.25 1 87.75 78 ILE A O 1
ATOM 599 N N . VAL A 1 79 ? -5.172 18.344 18.594 1 93 79 VAL A N 1
ATOM 600 C CA . VAL A 1 79 ? -3.855 18.641 19.156 1 93 79 VAL A CA 1
ATOM 601 C C . VAL A 1 79 ? -3.588 20.141 19.062 1 93 79 VAL A C 1
ATOM 603 O O . VAL A 1 79 ? -2.93 20.719 19.938 1 93 79 VAL A O 1
ATOM 606 N N . SER A 1 80 ? -4.066 20.766 18.031 1 93.81 80 SER A N 1
ATOM 607 C CA . SER A 1 80 ? -3.912 22.203 17.922 1 93.81 80 SER A CA 1
ATOM 608 C C . SER A 1 80 ? -4.617 22.938 19.062 1 93.81 80 SER A C 1
ATOM 610 O O . SER A 1 80 ? -4.055 23.844 19.672 1 93.81 80 SER A O 1
ATOM 612 N N . LYS A 1 81 ? -5.809 22.5 19.344 1 94.75 81 LYS A N 1
ATOM 613 C CA . LYS A 1 81 ? -6.562 23.094 20.438 1 94.75 81 LYS A CA 1
ATOM 614 C C . LYS A 1 81 ? -5.867 22.859 21.781 1 94.75 81 LYS A C 1
ATOM 616 O O . LYS A 1 81 ? -5.797 23.75 22.609 1 94.75 81 LYS A O 1
ATOM 621 N N . GLU A 1 82 ? -5.367 21.641 21.938 1 96.06 82 GLU A N 1
ATOM 622 C CA . GLU A 1 82 ? -4.605 21.328 23.141 1 96.06 82 GLU A CA 1
ATOM 623 C C . GLU A 1 82 ? -3.361 22.203 23.25 1 96.06 82 GLU A C 1
ATOM 625 O O . GLU A 1 82 ? -3.006 22.656 24.344 1 96.06 82 GLU A O 1
ATOM 630 N N . ALA A 1 83 ? -2.77 22.391 22.156 1 97.44 83 ALA A N 1
ATOM 631 C CA . ALA A 1 83 ? -1.548 23.188 22.125 1 97.44 83 ALA A CA 1
ATOM 632 C C . ALA A 1 83 ? -1.84 24.656 22.453 1 97.44 83 ALA A C 1
ATOM 634 O O . ALA A 1 83 ? -1.065 25.297 23.172 1 97.44 83 ALA A O 1
ATOM 635 N N . ILE A 1 84 ? -2.904 25.188 21.906 1 97.44 84 ILE A N 1
ATOM 636 C CA . ILE A 1 84 ? -3.316 26.547 22.203 1 97.44 84 ILE A CA 1
ATOM 637 C C . ILE A 1 84 ? -3.602 26.688 23.703 1 97.44 84 ILE A C 1
ATOM 639 O O . ILE A 1 84 ? -3.123 27.625 24.344 1 97.44 84 ILE A O 1
ATOM 643 N N . ARG A 1 85 ? -4.332 25.703 24.219 1 97.38 85 ARG A N 1
ATOM 644 C CA . ARG A 1 85 ? -4.648 25.688 25.641 1 97.38 85 ARG A CA 1
ATOM 645 C C . ARG A 1 85 ? -3.379 25.609 26.484 1 97.38 85 ARG A C 1
ATOM 647 O O . ARG A 1 85 ? -3.24 26.328 27.484 1 97.38 85 ARG A O 1
ATOM 654 N N . ALA A 1 86 ? -2.521 24.75 26.109 1 98.12 86 ALA A N 1
ATOM 655 C CA . ALA A 1 86 ? -1.257 24.578 26.828 1 98.12 86 ALA A CA 1
ATOM 656 C C . ALA A 1 86 ? -0.456 25.875 26.828 1 98.12 86 ALA A C 1
ATOM 658 O O . ALA A 1 86 ? 0.107 26.266 27.859 1 98.12 86 ALA A O 1
ATOM 659 N N . ALA A 1 87 ? -0.357 26.516 25.672 1 98.12 87 ALA A N 1
ATOM 660 C CA . ALA A 1 87 ? 0.378 27.781 25.562 1 98.12 87 ALA A CA 1
ATOM 661 C C . ALA A 1 87 ? -0.207 28.844 26.5 1 98.12 87 ALA A C 1
ATOM 663 O O . ALA A 1 87 ? 0.533 29.562 27.156 1 98.12 87 ALA A O 1
ATOM 664 N N . GLU A 1 88 ? -1.504 28.828 26.531 1 97.5 88 GLU A N 1
ATOM 665 C CA . GLU A 1 88 ? -2.199 29.766 27.406 1 97.5 88 GLU A CA 1
ATOM 666 C C . GLU A 1 88 ? -1.911 29.469 28.875 1 97.5 88 GLU A C 1
ATOM 668 O O . GLU A 1 88 ? -1.591 30.375 29.641 1 97.5 88 GLU A O 1
ATOM 673 N N . MET A 1 89 ? -2.01 28.266 29.219 1 97.75 89 MET A N 1
ATOM 674 C CA . MET A 1 89 ? -1.81 27.844 30.609 1 97.75 89 MET A CA 1
ATOM 675 C C . MET A 1 89 ? -0.379 28.109 31.062 1 97.75 89 MET A C 1
ATOM 677 O O . MET A 1 89 ? -0.149 28.484 32.219 1 97.75 89 MET A O 1
ATOM 681 N N . ALA A 1 90 ? 0.543 27.938 30.156 1 97.88 90 ALA A N 1
ATOM 682 C CA . ALA A 1 90 ? 1.96 28.047 30.5 1 97.88 90 ALA A CA 1
ATOM 683 C C . ALA A 1 90 ? 2.48 29.453 30.281 1 97.88 90 ALA A C 1
ATOM 685 O O . ALA A 1 90 ? 3.602 29.781 30.672 1 97.88 90 ALA A O 1
ATOM 686 N N . GLY A 1 91 ? 1.711 30.25 29.625 1 97.25 91 GLY A N 1
ATOM 687 C CA . GLY A 1 91 ? 2.111 31.625 29.344 1 97.25 91 GLY A CA 1
ATOM 688 C C . GLY A 1 91 ? 3.178 31.734 28.281 1 97.25 91 GLY A C 1
ATOM 689 O O . GLY A 1 91 ? 4.098 32.562 28.391 1 97.25 91 GLY A O 1
ATOM 690 N N . VAL A 1 92 ? 3.133 30.922 27.328 1 98 92 VAL A N 1
ATOM 691 C CA . VAL A 1 92 ? 4.105 30.984 26.234 1 98 92 VAL A CA 1
ATOM 692 C C . VAL A 1 92 ? 3.389 31.266 24.922 1 98 92 VAL A C 1
ATOM 694 O O . VAL A 1 92 ? 2.158 31.219 24.859 1 98 92 VAL A O 1
ATOM 697 N N . SER A 1 93 ? 4.172 31.578 23.844 1 97.69 93 SER A N 1
ATOM 698 C CA . SER A 1 93 ? 3.584 31.906 22.547 1 97.69 93 SER A CA 1
ATOM 699 C C . SER A 1 93 ? 3.197 30.641 21.797 1 97.69 93 SER A C 1
ATOM 701 O O . SER A 1 93 ? 3.764 29.578 22.016 1 97.69 93 SER A O 1
ATOM 703 N N . TYR A 1 94 ? 2.203 30.812 20.969 1 98.19 94 TYR A N 1
ATOM 704 C CA . TYR A 1 94 ? 1.736 29.781 20.047 1 98.19 94 TYR A CA 1
ATOM 705 C C . TYR A 1 94 ? 1.764 30.297 18.609 1 98.19 94 TYR A C 1
ATOM 707 O O . TYR A 1 94 ? 1.316 31.406 18.328 1 98.19 94 TYR A O 1
ATOM 715 N N . LEU A 1 95 ? 2.303 29.516 17.75 1 98.12 95 LEU A N 1
ATOM 716 C CA . LEU A 1 95 ? 2.34 29.828 16.328 1 98.12 95 LEU A CA 1
ATOM 717 C C . LEU A 1 95 ? 1.892 28.641 15.492 1 98.12 95 LEU A C 1
ATOM 719 O O . LEU A 1 95 ? 2.428 27.531 15.633 1 98.12 95 LEU A O 1
ATOM 723 N N . ARG A 1 96 ? 0.912 28.891 14.656 1 96.62 96 ARG A N 1
ATOM 724 C CA . ARG A 1 96 ? 0.469 27.891 13.688 1 96.62 96 ARG A CA 1
ATOM 725 C C . ARG A 1 96 ? 1.179 28.062 12.352 1 96.62 96 ARG A C 1
ATOM 727 O O . ARG A 1 96 ? 1.251 29.188 11.828 1 96.62 96 ARG A O 1
ATOM 734 N N . PHE A 1 97 ? 1.807 27.031 11.938 1 94.62 97 PHE A N 1
ATOM 735 C CA . PHE A 1 97 ? 2.229 27 10.539 1 94.62 97 PHE A CA 1
ATOM 736 C C . PHE A 1 97 ? 1.196 26.266 9.688 1 94.62 97 PHE A C 1
ATOM 738 O O . PHE A 1 97 ? 1 25.062 9.828 1 94.62 97 PHE A O 1
ATOM 745 N N . GLU A 1 98 ? 0.499 27.031 8.891 1 85.5 98 GLU A N 1
ATOM 746 C CA . GLU A 1 98 ? -0.542 26.469 8.039 1 85.5 98 GLU A CA 1
ATOM 747 C C . GLU A 1 98 ? -0.412 26.969 6.605 1 85.5 98 GLU A C 1
ATOM 749 O O . GLU A 1 98 ? -0.447 28.172 6.355 1 85.5 98 GLU A O 1
ATOM 754 N N . ARG A 1 99 ? -0.249 26.016 5.68 1 74.12 99 ARG A N 1
ATOM 755 C CA . ARG A 1 99 ? -0.14 26.406 4.277 1 74.12 99 ARG A CA 1
ATOM 756 C C . ARG A 1 99 ? -1.43 27.047 3.789 1 74.12 99 ARG A C 1
ATOM 758 O O . ARG A 1 99 ? -2.514 26.75 4.289 1 74.12 99 ARG A O 1
ATOM 765 N N . GLN A 1 100 ? -1.163 28.172 2.973 1 66.94 100 GLN A N 1
ATOM 766 C CA . GLN A 1 100 ? -2.305 28.922 2.459 1 66.94 100 GLN A CA 1
ATOM 767 C C . GLN A 1 100 ? -3.342 28 1.839 1 66.94 100 GLN A C 1
ATOM 769 O O . GLN A 1 100 ? -2.988 27.047 1.146 1 66.94 100 GLN A O 1
ATOM 774 N N . ALA A 1 101 ? -4.594 28.047 2.424 1 57.12 101 ALA A N 1
ATOM 775 C CA . ALA A 1 101 ? -5.762 27.312 1.943 1 57.12 101 ALA A CA 1
ATOM 776 C C . ALA A 1 101 ? -6.145 27.75 0.534 1 57.12 101 ALA A C 1
ATOM 778 O O . ALA A 1 101 ? -7.191 27.359 0.017 1 57.12 101 ALA A O 1
ATOM 779 N N . THR A 1 102 ? -5.484 28.609 -0.202 1 55.66 102 THR A N 1
ATOM 780 C CA . THR A 1 102 ? -6.152 29.109 -1.396 1 55.66 102 THR A CA 1
ATOM 781 C C . THR A 1 102 ? -6.621 27.969 -2.283 1 55.66 102 THR A C 1
ATOM 783 O O . THR A 1 102 ? -5.941 27.594 -3.242 1 55.66 102 THR A O 1
ATOM 786 N N . LEU A 1 103 ? -7.402 26.984 -1.633 1 65.5 103 LEU A N 1
ATOM 787 C CA . LEU A 1 103 ? -7.469 25.797 -2.486 1 65.5 103 LEU A CA 1
ATOM 788 C C . LEU A 1 103 ? -8.742 25.797 -3.318 1 65.5 103 LEU A C 1
ATOM 790 O O . LEU A 1 103 ? -9.82 26.141 -2.816 1 65.5 103 LEU A O 1
ATOM 794 N N . ASP A 1 104 ? -8.695 26.188 -4.625 1 82.81 104 ASP A N 1
ATOM 795 C CA . ASP A 1 104 ? -9.789 25.953 -5.559 1 82.81 104 ASP A CA 1
ATOM 796 C C . ASP A 1 104 ? -10.312 24.516 -5.438 1 82.81 104 ASP A C 1
ATOM 798 O O . ASP A 1 104 ? -9.641 23.578 -5.848 1 82.81 104 ASP A O 1
ATOM 802 N N . LEU A 1 105 ? -11.445 24.5 -4.727 1 90.69 105 LEU A N 1
ATOM 803 C CA . LEU A 1 105 ? -12.047 23.172 -4.562 1 90.69 105 LEU A CA 1
ATOM 804 C C . LEU A 1 105 ? -13.156 22.953 -5.59 1 90.69 105 LEU A C 1
ATOM 806 O O . LEU A 1 105 ? -14.008 22.078 -5.41 1 90.69 105 LEU A O 1
ATOM 810 N N . SER A 1 106 ? -13.086 23.844 -6.594 1 91.81 106 SER A N 1
ATOM 811 C CA . SER A 1 106 ? -14.086 23.688 -7.641 1 91.81 106 SER A CA 1
ATOM 812 C C . SER A 1 106 ? -14.039 22.297 -8.258 1 91.81 106 SER A C 1
ATOM 814 O O . SER A 1 106 ? -12.953 21.766 -8.523 1 91.81 106 SER A O 1
ATOM 816 N N . GLY A 1 107 ? -15.234 21.734 -8.406 1 94.56 107 GLY A N 1
ATOM 817 C CA . GLY A 1 107 ? -15.32 20.406 -9.008 1 94.56 107 GLY A CA 1
ATOM 818 C C . GLY A 1 107 ? -15.5 19.297 -7.996 1 94.56 107 GLY A C 1
ATOM 819 O O . GLY A 1 107 ? -15.742 18.141 -8.359 1 94.56 107 GLY A O 1
ATOM 820 N N . ALA A 1 108 ? -15.477 19.688 -6.738 1 96.44 108 ALA A N 1
ATOM 821 C CA . ALA A 1 108 ? -15.641 18.703 -5.672 1 96.44 108 ALA A CA 1
ATOM 822 C C . ALA A 1 108 ? -16.891 18.984 -4.852 1 96.44 108 ALA A C 1
ATOM 824 O O . ALA A 1 108 ? -17.406 20.109 -4.867 1 96.44 108 ALA A O 1
ATOM 825 N N . ILE A 1 109 ? -17.469 18.031 -4.277 1 97.44 109 ILE A N 1
ATOM 826 C CA . ILE A 1 109 ? -18.469 18.172 -3.23 1 97.44 109 ILE A CA 1
ATOM 827 C C . ILE A 1 109 ? -17.781 18.438 -1.892 1 97.44 109 ILE A C 1
ATOM 829 O O . ILE A 1 109 ? -17.047 17.578 -1.378 1 97.44 109 ILE A O 1
ATOM 833 N N . VAL A 1 110 ? -18.031 19.609 -1.397 1 95.88 110 VAL A N 1
ATOM 834 C CA . VAL A 1 110 ? -17.328 19.984 -0.179 1 95.88 110 VAL A CA 1
ATOM 835 C C . VAL A 1 110 ? -18.203 19.703 1.037 1 95.88 110 VAL A C 1
ATOM 837 O O . VAL A 1 110 ? -19.375 20.094 1.065 1 95.88 110 VAL A O 1
ATOM 840 N N . VAL A 1 111 ? -17.688 18.969 2 1 96.56 111 VAL A N 1
ATOM 841 C CA . VAL A 1 111 ? -18.344 18.719 3.283 1 96.56 111 VAL A CA 1
ATOM 842 C C . VAL A 1 111 ? -17.438 19.188 4.422 1 96.56 111 VAL A C 1
ATOM 844 O O . VAL A 1 111 ? -16.281 19.578 4.188 1 96.56 111 VAL A O 1
ATOM 847 N N . HIS A 1 112 ? -17.969 19.062 5.684 1 92.38 112 HIS A N 1
ATOM 848 C CA . HIS A 1 112 ? -17.219 19.734 6.746 1 92.38 112 HIS A CA 1
ATOM 849 C C . HIS A 1 112 ? -16.906 18.766 7.891 1 92.38 112 HIS A C 1
ATOM 851 O O . HIS A 1 112 ? -16.438 19.188 8.953 1 92.38 112 HIS A O 1
ATOM 857 N N . SER A 1 113 ? -17.234 17.547 7.711 1 92.69 113 SER A N 1
ATOM 858 C CA . SER A 1 113 ? -16.906 16.531 8.695 1 92.69 113 SER A CA 1
ATOM 859 C C . SER A 1 113 ? -16.938 15.133 8.078 1 92.69 113 SER A C 1
ATOM 861 O O . SER A 1 113 ? -17.5 14.945 6.996 1 92.69 113 SER A O 1
ATOM 863 N N . THR A 1 114 ? -16.312 14.219 8.758 1 95.94 114 THR A N 1
ATOM 864 C CA . THR A 1 114 ? -16.359 12.828 8.336 1 95.94 114 THR A CA 1
ATOM 865 C C . THR A 1 114 ? -17.797 12.328 8.297 1 95.94 114 THR A C 1
ATOM 867 O O . THR A 1 114 ? -18.188 11.641 7.352 1 95.94 114 THR A O 1
ATOM 870 N N . GLN A 1 115 ? -18.516 12.758 9.297 1 96.81 115 GLN A N 1
ATOM 871 C CA . GLN A 1 115 ? -19.906 12.32 9.344 1 96.81 115 GLN A CA 1
ATOM 872 C C . GLN A 1 115 ? -20.688 12.859 8.148 1 96.81 115 GLN A C 1
ATOM 874 O O . GLN A 1 115 ? -21.5 12.141 7.559 1 96.81 115 GLN A O 1
ATOM 879 N N . GLU A 1 116 ? -20.438 14.086 7.809 1 97.56 116 GLU A N 1
ATOM 880 C CA . GLU A 1 116 ? -21.125 14.656 6.648 1 97.56 116 GLU A CA 1
ATOM 881 C C . GLU A 1 116 ? -20.75 13.922 5.367 1 97.56 116 GLU A C 1
ATOM 883 O O . GLU A 1 116 ? -21.578 13.766 4.469 1 97.56 116 GLU A O 1
ATOM 888 N N . ALA A 1 117 ? -19.5 13.531 5.25 1 98.06 117 ALA A N 1
ATOM 889 C CA . ALA A 1 117 ? -19.078 12.742 4.098 1 98.06 117 ALA A CA 1
ATOM 890 C C . ALA A 1 117 ? -19.828 11.422 4.016 1 98.06 117 ALA A C 1
ATOM 892 O O . ALA A 1 117 ? -20.328 11.039 2.951 1 98.06 117 ALA A O 1
ATOM 893 N N . ILE A 1 118 ? -19.938 10.75 5.141 1 98.44 118 ILE A N 1
ATOM 894 C CA . ILE A 1 118 ? -20.641 9.477 5.234 1 98.44 118 ILE A CA 1
ATOM 895 C C . ILE A 1 118 ? -22.094 9.648 4.812 1 98.44 118 ILE A C 1
ATOM 897 O O . ILE A 1 118 ? -22.625 8.867 4.012 1 98.44 118 ILE A O 1
ATOM 901 N N . ASP A 1 119 ? -22.688 10.727 5.324 1 98.12 119 ASP A N 1
ATOM 902 C CA . ASP A 1 119 ? -24.078 11.016 5 1 98.12 119 ASP A CA 1
ATOM 903 C C . ASP A 1 119 ? -24.25 11.273 3.506 1 98.12 119 ASP A C 1
ATOM 905 O O . ASP A 1 119 ? -25.219 10.82 2.898 1 98.12 119 ASP A O 1
ATOM 909 N N . GLU A 1 120 ? -23.328 12.039 2.971 1 98.25 120 GLU A N 1
ATOM 910 C CA . GLU A 1 120 ? -23.391 12.367 1.549 1 98.25 120 GLU A CA 1
ATOM 911 C C . GLU A 1 120 ? -23.266 11.109 0.688 1 98.25 120 GLU A C 1
ATOM 913 O O . GLU A 1 120 ? -23.969 10.961 -0.314 1 98.25 120 GLU A O 1
ATOM 918 N N . ILE A 1 121 ? -22.375 10.188 1.017 1 98.19 121 ILE A N 1
ATOM 919 C CA . ILE A 1 121 ? -22.156 8.938 0.3 1 98.19 121 ILE A CA 1
ATOM 920 C C . ILE A 1 121 ? -23.422 8.094 0.311 1 98.19 121 ILE A C 1
ATOM 922 O O . ILE A 1 121 ? -23.859 7.598 -0.73 1 98.19 121 ILE A O 1
ATOM 926 N N . ALA A 1 122 ? -23.969 7.996 1.507 1 96.88 122 ALA A N 1
ATOM 927 C CA . ALA A 1 122 ? -25.188 7.207 1.661 1 96.88 122 ALA A CA 1
ATOM 928 C C . ALA A 1 122 ? -26.328 7.805 0.853 1 96.88 122 ALA A C 1
ATOM 930 O O . ALA A 1 122 ? -27.062 7.082 0.167 1 96.88 122 ALA A O 1
ATOM 931 N N . LYS A 1 123 ? -26.453 9.07 0.982 1 97.19 123 LYS A N 1
ATOM 932 C CA . LYS A 1 123 ? -27.531 9.797 0.316 1 97.19 123 LYS A CA 1
ATOM 933 C C . LYS A 1 123 ? -27.453 9.609 -1.198 1 97.19 123 LYS A C 1
ATOM 935 O O . LYS A 1 123 ? -28.484 9.43 -1.854 1 97.19 123 LYS A O 1
ATOM 940 N N . ARG A 1 124 ? -26.297 9.602 -1.752 1 97.19 124 ARG A N 1
ATOM 941 C CA . ARG A 1 124 ? -26.109 9.562 -3.199 1 97.19 124 ARG A CA 1
ATOM 942 C C . ARG A 1 124 ? -26.062 8.125 -3.701 1 97.19 124 ARG A C 1
ATOM 944 O O . ARG A 1 124 ? -26.109 7.879 -4.91 1 97.19 124 ARG A O 1
ATOM 951 N N . GLY A 1 125 ? -25.922 7.176 -2.816 1 96.38 125 GLY A N 1
ATOM 952 C CA . GLY A 1 125 ? -26.062 5.766 -3.15 1 96.38 125 GLY A CA 1
ATOM 953 C C . GLY A 1 125 ? -24.828 5.191 -3.824 1 96.38 125 GLY A C 1
ATOM 954 O O . GLY A 1 125 ? -24.938 4.32 -4.688 1 96.38 125 GLY A O 1
ATOM 955 N N . TYR A 1 126 ? -23.688 5.781 -3.525 1 97.31 126 TYR A N 1
ATOM 956 C CA . TYR A 1 126 ? -22.453 5.223 -4.062 1 97.31 126 TYR A CA 1
ATOM 957 C C . TYR A 1 126 ? -22.234 3.799 -3.564 1 97.31 126 TYR A C 1
ATOM 959 O O . TYR A 1 126 ? -22.531 3.488 -2.408 1 97.31 126 TYR A O 1
ATOM 967 N N . LYS A 1 127 ? -21.734 2.949 -4.363 1 97.38 127 LYS A N 1
ATOM 968 C CA . LYS A 1 127 ? -21.562 1.545 -4.004 1 97.38 127 LYS A CA 1
ATOM 969 C C . LYS A 1 127 ? -20.141 1.257 -3.559 1 97.38 127 LYS A C 1
ATOM 971 O O . LYS A 1 127 ? -19.922 0.518 -2.596 1 97.38 127 LYS A O 1
ATOM 976 N N . THR A 1 128 ? -19.172 1.768 -4.277 1 98.25 128 THR A N 1
ATOM 977 C CA . THR A 1 128 ? -17.766 1.585 -3.949 1 98.25 128 THR A CA 1
ATOM 978 C C . THR A 1 128 ? -17.109 2.926 -3.643 1 98.25 128 THR A C 1
ATOM 980 O O . THR A 1 128 ? -17.125 3.842 -4.469 1 98.25 128 THR A O 1
ATOM 983 N N . VAL A 1 129 ? -16.547 3.092 -2.451 1 98.69 129 VAL A N 1
ATOM 984 C CA . VAL A 1 129 ? -15.969 4.34 -1.959 1 98.69 129 VAL A CA 1
ATOM 985 C C . VAL A 1 129 ? -14.453 4.195 -1.833 1 98.69 129 VAL A C 1
ATOM 987 O O . VAL A 1 129 ? -13.969 3.26 -1.196 1 98.69 129 VAL A O 1
ATOM 990 N N . TYR A 1 130 ? -13.719 5.027 -2.508 1 98.75 130 TYR A N 1
ATOM 991 C CA . TYR A 1 130 ? -12.273 5.102 -2.309 1 98.75 130 TYR A CA 1
ATOM 992 C C . TYR A 1 130 ? -11.922 6.188 -1.296 1 98.75 130 TYR A C 1
ATOM 994 O O . TYR A 1 130 ? -12.211 7.367 -1.516 1 98.75 130 TYR A O 1
ATOM 1002 N N . LEU A 1 131 ? -11.328 5.82 -0.206 1 98.56 131 LEU A N 1
ATOM 1003 C CA . LEU A 1 131 ? -11.023 6.746 0.88 1 98.56 131 LEU A CA 1
ATOM 1004 C C . LEU A 1 131 ? -9.562 7.164 0.842 1 98.56 131 LEU A C 1
ATOM 1006 O O . LEU A 1 131 ? -8.672 6.332 1.023 1 98.56 131 LEU A O 1
ATOM 1010 N N . GLY A 1 132 ? -9.328 8.375 0.589 1 96.69 132 GLY A N 1
ATOM 1011 C CA . GLY A 1 132 ? -8.016 8.977 0.742 1 96.69 132 GLY A CA 1
ATOM 1012 C C . GLY A 1 132 ? -7.871 9.781 2.018 1 96.69 132 GLY A C 1
ATOM 1013 O O . GLY A 1 132 ? -7.199 10.812 2.033 1 96.69 132 GLY A O 1
ATOM 1014 N N . THR A 1 133 ? -8.555 9.398 3.061 1 94.69 133 THR A N 1
ATOM 1015 C CA . THR A 1 133 ? -8.594 10.156 4.305 1 94.69 133 THR A CA 1
ATOM 1016 C C . THR A 1 133 ? -7.625 9.578 5.328 1 94.69 133 THR A C 1
ATOM 1018 O O . THR A 1 133 ? -7.5 10.094 6.438 1 94.69 133 THR A O 1
ATOM 1021 N N . GLY A 1 134 ? -6.918 8.484 4.949 1 91.94 134 GLY A N 1
ATOM 1022 C CA . GLY A 1 134 ? -6.004 7.84 5.883 1 91.94 134 GLY A CA 1
ATOM 1023 C C . GLY A 1 134 ? -6.691 6.852 6.809 1 91.94 134 GLY A C 1
ATOM 1024 O O . GLY A 1 134 ? -7.871 6.547 6.629 1 91.94 134 GLY A O 1
ATOM 1025 N N . SER A 1 135 ? -5.973 6.426 7.848 1 92.62 135 SER A N 1
ATOM 1026 C CA . SER A 1 135 ? -6.438 5.312 8.672 1 92.62 135 SER A CA 1
ATOM 1027 C C . SER A 1 135 ? -7.195 5.812 9.891 1 92.62 135 SER A C 1
ATOM 1029 O O . SER A 1 135 ? -7.977 5.066 10.492 1 92.62 135 SER A O 1
ATOM 1031 N N . LYS A 1 136 ? -7.07 7.004 10.297 1 87.69 136 LYS A N 1
ATOM 1032 C CA . LYS A 1 136 ? -7.59 7.512 11.562 1 87.69 136 LYS A CA 1
ATOM 1033 C C . LYS A 1 136 ? -9.117 7.512 11.57 1 87.69 136 LYS A C 1
ATOM 1035 O O . LYS A 1 136 ? -9.742 7.176 12.578 1 87.69 136 LYS A O 1
ATOM 1040 N N . THR A 1 137 ? -9.727 7.902 10.469 1 92.94 137 THR A N 1
ATOM 1041 C CA . THR A 1 137 ? -11.18 8.008 10.406 1 92.94 137 THR A CA 1
ATOM 1042 C C . THR A 1 137 ? -11.78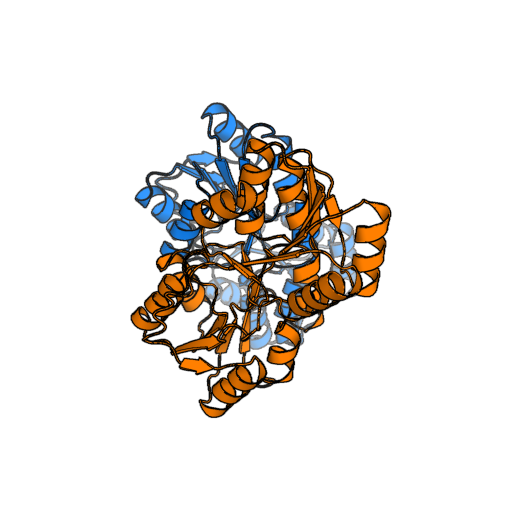9 6.762 9.773 1 92.94 137 THR A C 1
ATOM 1044 O O . THR A 1 137 ? -13.008 6.684 9.594 1 92.94 137 THR A O 1
ATOM 1047 N N . LEU A 1 138 ? -11.023 5.812 9.43 1 97.06 138 LEU A N 1
ATOM 1048 C CA . LEU A 1 138 ? -11.453 4.625 8.695 1 97.06 138 LEU A CA 1
ATOM 1049 C C . LEU A 1 138 ? -12.539 3.877 9.461 1 97.06 138 LEU A C 1
ATOM 1051 O O . LEU A 1 138 ? -13.539 3.457 8.875 1 97.06 138 LEU A O 1
ATOM 1055 N N . PRO A 1 139 ? -12.445 3.738 10.836 1 97.25 139 PRO A N 1
ATOM 1056 C CA . PRO A 1 139 ? -13.508 3.041 11.562 1 97.25 139 PRO A CA 1
ATOM 1057 C C . PRO A 1 139 ? -14.875 3.715 11.406 1 97.25 139 PRO A C 1
ATOM 1059 O O . PRO A 1 139 ? -15.898 3.031 11.32 1 97.25 139 PRO A O 1
ATOM 1062 N N . LEU A 1 140 ? -14.867 5.051 11.336 1 97.38 140 LEU A N 1
ATOM 1063 C CA . LEU A 1 140 ? -16.109 5.793 11.172 1 97.38 140 LEU A CA 1
ATOM 1064 C C . LEU A 1 140 ? -16.766 5.484 9.828 1 97.38 140 LEU A C 1
ATOM 1066 O O . LEU A 1 140 ? -17.969 5.266 9.742 1 97.38 140 LEU A O 1
ATOM 1070 N N . PHE A 1 141 ? -15.984 5.398 8.789 1 98.38 141 PHE A N 1
ATOM 1071 C CA . PHE A 1 141 ? -16.5 5.113 7.453 1 98.38 141 PHE A CA 1
ATOM 1072 C C . PHE A 1 141 ? -16.984 3.676 7.359 1 98.38 141 PHE A C 1
ATOM 1074 O O . PHE A 1 141 ? -18.078 3.42 6.82 1 98.38 141 PHE A O 1
ATOM 1081 N N . VAL A 1 142 ? -16.172 2.707 7.84 1 97.75 142 VAL A N 1
ATOM 1082 C CA . VAL A 1 142 ? -16.516 1.294 7.754 1 97.75 142 VAL A CA 1
ATOM 1083 C C . VAL A 1 142 ? -17.828 1.042 8.508 1 97.75 142 VAL A C 1
ATOM 1085 O O . VAL A 1 142 ? -18.719 0.366 8 1 97.75 142 VAL A O 1
ATOM 1088 N N . ASN A 1 143 ? -17.953 1.642 9.703 1 97.38 143 ASN A N 1
ATOM 1089 C CA . ASN A 1 143 ? -19.141 1.454 10.516 1 97.38 143 ASN A CA 1
ATOM 1090 C C . ASN A 1 143 ? -20.328 2.242 9.969 1 97.38 143 ASN A C 1
ATOM 1092 O O . ASN A 1 143 ? -21.469 1.81 10.094 1 97.38 143 ASN A O 1
ATOM 1096 N N . GLY A 1 144 ? -20.094 3.369 9.367 1 97.81 144 GLY A N 1
ATOM 1097 C CA . GLY A 1 144 ? -21.141 4.25 8.883 1 97.81 144 GLY A CA 1
ATOM 1098 C C . GLY A 1 144 ? -21.672 3.854 7.516 1 97.81 144 GLY A C 1
ATOM 1099 O O . GLY A 1 144 ? -22.734 4.32 7.09 1 97.81 144 GLY A O 1
ATOM 1100 N N . LEU A 1 145 ? -20.922 2.992 6.789 1 97.88 145 LEU A N 1
ATOM 1101 C CA . LEU A 1 145 ? -21.281 2.57 5.438 1 97.88 145 LEU A CA 1
ATOM 1102 C C . LEU A 1 145 ? -21.219 1.052 5.309 1 97.88 145 LEU A C 1
ATOM 1104 O O . LEU A 1 145 ? -20.5 0.524 4.461 1 97.88 145 LEU A O 1
ATOM 1108 N N . PRO A 1 146 ? -22.016 0.378 6.062 1 95.38 146 PRO A N 1
ATOM 1109 C CA . PRO A 1 146 ? -21.922 -1.083 6.113 1 95.38 146 PRO A CA 1
ATOM 1110 C C . PRO A 1 146 ? -22.281 -1.742 4.785 1 95.38 146 PRO A C 1
ATOM 1112 O O . PRO A 1 146 ? -21.906 -2.887 4.531 1 95.38 146 PRO A O 1
ATOM 1115 N N . GLU A 1 147 ? -22.953 -1.041 3.914 1 95.31 147 GLU A N 1
ATOM 1116 C CA . GLU A 1 147 ? -23.422 -1.64 2.668 1 95.31 147 GLU A CA 1
ATOM 1117 C C . GLU A 1 147 ? -22.484 -1.314 1.512 1 95.31 147 GLU A C 1
ATOM 1119 O O . GLU A 1 147 ? -22.641 -1.836 0.407 1 95.31 147 GLU A O 1
ATOM 1124 N N . GLN A 1 148 ? -21.562 -0.435 1.723 1 97.25 148 GLN A N 1
ATOM 1125 C CA . GLN A 1 148 ? -20.656 0.005 0.662 1 97.25 148 GLN A CA 1
ATOM 1126 C C . GLN A 1 148 ? -19.344 -0.781 0.688 1 97.25 148 GLN A C 1
ATOM 1128 O O . GLN A 1 148 ? -18.891 -1.19 1.755 1 97.25 148 GLN A O 1
ATOM 1133 N N . ARG A 1 149 ? -18.812 -1.012 -0.464 1 97.56 149 ARG A N 1
ATOM 1134 C CA . ARG A 1 149 ? -17.438 -1.49 -0.535 1 97.56 149 ARG A CA 1
ATOM 1135 C C . ARG A 1 149 ? -16.453 -0.348 -0.323 1 97.56 149 ARG A C 1
ATOM 1137 O O . ARG A 1 149 ? -16.5 0.668 -1.019 1 97.56 149 ARG A O 1
ATOM 1144 N N . ILE A 1 150 ? -15.609 -0.528 0.623 1 98.12 150 ILE A N 1
ATOM 1145 C CA . ILE A 1 150 ? -14.641 0.512 0.947 1 98.12 150 ILE A CA 1
ATOM 1146 C C . ILE A 1 150 ? -13.25 0.084 0.482 1 98.12 150 ILE A C 1
ATOM 1148 O O . ILE A 1 150 ? -12.812 -1.032 0.768 1 98.12 150 ILE A O 1
ATOM 1152 N N . VAL A 1 151 ? -12.625 0.878 -0.319 1 98.38 151 VAL A N 1
ATOM 1153 C CA . VAL A 1 151 ? -11.203 0.775 -0.629 1 98.38 151 VAL A CA 1
ATOM 1154 C C . VAL A 1 151 ? -10.453 1.946 -0.003 1 98.38 151 VAL A C 1
ATOM 1156 O O . VAL A 1 151 ? -10.867 3.1 -0.133 1 98.38 151 VAL A O 1
ATOM 1159 N N . VAL A 1 152 ? -9.336 1.693 0.693 1 98.5 152 VAL A N 1
ATOM 1160 C CA . VAL A 1 152 ? -8.703 2.752 1.475 1 98.5 152 VAL A CA 1
ATOM 1161 C C . VAL A 1 152 ? -7.242 2.9 1.061 1 98.5 152 VAL A C 1
ATOM 1163 O O . VAL A 1 152 ? -6.578 1.912 0.748 1 98.5 152 VAL A O 1
ATOM 1166 N N . ARG A 1 153 ? -6.867 4.113 0.975 1 97.75 153 ARG A N 1
ATOM 1167 C CA . ARG A 1 153 ? -5.453 4.441 0.824 1 97.75 153 ARG A CA 1
ATOM 1168 C C . ARG A 1 153 ? -4.844 4.855 2.158 1 97.75 153 ARG A C 1
ATOM 1170 O O . ARG A 1 153 ? -5.332 5.781 2.809 1 97.75 153 ARG A O 1
ATOM 1177 N N . VAL A 1 154 ? -3.75 4.195 2.541 1 97.19 154 VAL A N 1
ATOM 1178 C CA . VAL A 1 154 ? -3.172 4.43 3.861 1 97.19 154 VAL A CA 1
ATOM 1179 C C . VAL A 1 154 ? -1.647 4.383 3.773 1 97.19 154 VAL A C 1
ATOM 1181 O O . VAL A 1 154 ? -1.09 3.996 2.742 1 97.19 154 VAL A O 1
ATOM 1184 N N . LEU A 1 155 ? -1.011 4.836 4.887 1 94.06 155 LEU A N 1
ATOM 1185 C CA . LEU A 1 155 ? 0.439 4.699 4.969 1 94.06 155 LEU A CA 1
ATOM 1186 C C . LEU A 1 155 ? 0.845 3.23 5.031 1 94.06 155 LEU A C 1
ATOM 1188 O O . LEU A 1 155 ? 0.193 2.43 5.703 1 94.06 155 LEU A O 1
ATOM 1192 N N . PRO A 1 156 ? 1.946 2.91 4.355 1 96.69 156 PRO A N 1
ATOM 1193 C CA . PRO A 1 156 ? 2.385 1.513 4.336 1 96.69 156 PRO A CA 1
ATOM 1194 C C . PRO A 1 156 ? 3.197 1.131 5.57 1 96.69 156 PRO A C 1
ATOM 1196 O O . PRO A 1 156 ? 4.391 0.84 5.461 1 96.69 156 PRO A O 1
ATOM 1199 N N . THR A 1 157 ? 2.555 1.029 6.707 1 94.75 157 THR A N 1
ATOM 1200 C CA . THR A 1 157 ? 3.158 0.526 7.938 1 94.75 157 THR A CA 1
ATOM 1201 C C . THR A 1 157 ? 2.363 -0.653 8.492 1 94.75 157 THR A C 1
ATOM 1203 O O . THR A 1 157 ? 1.157 -0.759 8.25 1 94.75 157 THR A O 1
ATOM 1206 N N . SER A 1 158 ? 3.086 -1.512 9.203 1 95.94 158 SER A N 1
ATOM 1207 C CA . SER A 1 158 ? 2.445 -2.713 9.727 1 95.94 158 SER A CA 1
ATOM 1208 C C . SER A 1 158 ? 1.329 -2.363 10.703 1 95.94 158 SER A C 1
ATOM 1210 O O . SER A 1 158 ? 0.279 -3.01 10.711 1 95.94 158 SER A O 1
ATOM 1212 N N . GLU A 1 159 ? 1.513 -1.351 11.508 1 94.25 159 GLU A N 1
ATOM 1213 C CA . GLU A 1 159 ? 0.515 -0.918 12.484 1 94.25 159 GLU A CA 1
ATOM 1214 C C . GLU A 1 159 ? -0.774 -0.478 11.797 1 94.25 159 GLU A C 1
ATOM 1216 O O . GLU A 1 159 ? -1.868 -0.864 12.211 1 94.25 159 GLU A O 1
ATOM 1221 N N . VAL A 1 160 ? -0.634 0.28 10.766 1 95.62 160 VAL A N 1
ATOM 1222 C CA . VAL A 1 160 ? -1.789 0.797 10.039 1 95.62 160 VAL A CA 1
ATOM 1223 C C . VAL A 1 160 ? -2.529 -0.352 9.359 1 95.62 160 VAL A C 1
ATOM 1225 O O . VAL A 1 160 ? -3.76 -0.414 9.398 1 95.62 160 VAL A O 1
ATOM 1228 N N . LEU A 1 161 ? -1.812 -1.271 8.727 1 97.5 161 LEU A N 1
ATOM 1229 C CA . LEU A 1 161 ? -2.447 -2.391 8.039 1 97.5 161 LEU A CA 1
ATOM 1230 C C . LEU A 1 161 ? -3.137 -3.316 9.039 1 97.5 161 LEU A C 1
ATOM 1232 O O . LEU A 1 161 ? -4.195 -3.873 8.742 1 97.5 161 LEU A O 1
ATOM 1236 N N . LEU A 1 162 ? -2.502 -3.5 10.203 1 96.81 162 LEU A N 1
ATOM 1237 C CA . LEU A 1 162 ? -3.148 -4.297 11.242 1 96.81 162 LEU A CA 1
ATOM 1238 C C . LEU A 1 162 ? -4.488 -3.684 11.641 1 96.81 162 LEU A C 1
ATOM 1240 O O . LEU A 1 162 ? -5.477 -4.402 11.812 1 96.81 162 LEU A O 1
ATOM 1244 N N . ALA A 1 163 ? -4.527 -2.41 11.805 1 96.56 163 ALA A N 1
ATOM 1245 C CA . ALA A 1 163 ? -5.766 -1.707 12.125 1 96.56 163 ALA A CA 1
ATOM 1246 C C . ALA A 1 163 ? -6.812 -1.916 11.039 1 96.56 163 ALA A C 1
ATOM 1248 O O . ALA A 1 163 ? -7.996 -2.115 11.336 1 96.56 163 ALA A O 1
ATOM 1249 N N . CYS A 1 164 ? -6.422 -1.851 9.766 1 97.5 164 CYS A N 1
ATOM 1250 C CA . CYS A 1 164 ? -7.332 -2.104 8.656 1 97.5 164 CYS A CA 1
ATOM 1251 C C . CYS A 1 164 ? -7.91 -3.512 8.734 1 97.5 164 CYS A C 1
ATOM 1253 O O . CYS A 1 164 ? -9.117 -3.703 8.57 1 97.5 164 CYS A O 1
ATOM 1255 N N . GLU A 1 165 ? -6.992 -4.461 8.969 1 95.5 165 GLU A N 1
ATOM 1256 C CA . GLU A 1 165 ? -7.398 -5.859 9.055 1 95.5 165 GLU A CA 1
ATOM 1257 C C . GLU A 1 165 ? -8.391 -6.074 10.195 1 95.5 165 GLU A C 1
ATOM 1259 O O . GLU A 1 165 ? -9.344 -6.848 10.062 1 95.5 165 GLU A O 1
ATOM 1264 N N . GLN A 1 166 ? -8.164 -5.43 11.305 1 96.69 166 GLN A N 1
ATOM 1265 C CA . GLN A 1 166 ? -9.031 -5.547 12.469 1 96.69 166 GLN A CA 1
ATOM 1266 C C . GLN A 1 166 ? -10.43 -5.023 12.172 1 96.69 166 GLN A C 1
ATOM 1268 O O . GLN A 1 166 ? -11.398 -5.434 12.805 1 96.69 166 GLN A O 1
ATOM 1273 N N . LEU A 1 167 ? -10.523 -4.117 11.195 1 96.88 167 LEU A N 1
ATOM 1274 C CA . LEU A 1 167 ? -11.82 -3.59 10.781 1 96.88 167 LEU A CA 1
ATOM 1275 C C . LEU A 1 167 ? -12.477 -4.504 9.758 1 96.88 167 LEU A C 1
ATOM 1277 O O . LEU A 1 167 ? -13.586 -4.227 9.289 1 96.88 167 LEU A O 1
ATOM 1281 N N . GLY A 1 168 ? -11.773 -5.527 9.344 1 94.38 168 GLY A N 1
ATOM 1282 C CA . GLY A 1 168 ? -12.344 -6.52 8.445 1 94.38 168 GLY A CA 1
ATOM 1283 C C . GLY A 1 168 ? -11.953 -6.305 6.996 1 94.38 168 GLY A C 1
ATOM 1284 O O . GLY A 1 168 ? -12.43 -7.016 6.105 1 94.38 168 GLY A O 1
ATOM 1285 N N . LEU A 1 169 ? -11.102 -5.359 6.719 1 95.62 169 LEU A N 1
ATOM 1286 C CA . LEU A 1 169 ? -10.672 -5.133 5.344 1 95.62 169 LEU A CA 1
ATOM 1287 C C . LEU A 1 169 ? -9.695 -6.211 4.891 1 95.62 169 LEU A C 1
ATOM 1289 O O . LEU A 1 169 ? -8.891 -6.703 5.688 1 95.62 169 LEU A O 1
ATOM 1293 N N . VAL A 1 170 ? -9.766 -6.516 3.621 1 91.31 170 VAL A N 1
ATOM 1294 C CA . VAL A 1 170 ? -8.883 -7.52 3.033 1 91.31 170 VAL A CA 1
ATOM 1295 C C . VAL A 1 170 ? -7.957 -6.859 2.014 1 91.31 170 VAL A C 1
ATOM 1297 O O . VAL A 1 170 ? -8.086 -5.668 1.729 1 91.31 170 VAL A O 1
ATOM 1300 N N . ALA A 1 171 ? -7.062 -7.582 1.415 1 91.56 171 ALA A N 1
ATOM 1301 C CA . ALA A 1 171 ? -5.961 -7.082 0.601 1 91.56 171 ALA A CA 1
ATOM 1302 C C . ALA A 1 171 ? -6.48 -6.297 -0.602 1 91.56 171 ALA A C 1
ATOM 1304 O O . ALA A 1 171 ? -5.879 -5.297 -1.005 1 91.56 171 ALA A O 1
ATOM 1305 N N . ASP A 1 172 ? -7.539 -6.699 -1.158 1 90.88 172 ASP A N 1
ATOM 1306 C CA . ASP A 1 172 ? -8.023 -6.039 -2.367 1 90.88 172 ASP A CA 1
ATOM 1307 C C . ASP A 1 172 ? -8.742 -4.734 -2.031 1 90.88 172 ASP A C 1
ATOM 1309 O O . ASP A 1 172 ? -9.211 -4.027 -2.928 1 90.88 172 ASP A O 1
ATOM 1313 N N . GLN A 1 173 ? -8.82 -4.375 -0.755 1 96.5 173 GLN A N 1
ATOM 1314 C CA . GLN A 1 173 ? -9.469 -3.148 -0.305 1 96.5 173 GLN A CA 1
ATOM 1315 C C . GLN A 1 173 ? -8.445 -2.152 0.233 1 96.5 173 GLN A C 1
ATOM 1317 O O . GLN A 1 173 ? -8.812 -1.092 0.744 1 96.5 173 GLN A O 1
ATOM 1322 N N . ILE A 1 174 ? -7.18 -2.492 0.097 1 97.81 174 ILE A N 1
ATOM 1323 C CA . ILE A 1 174 ? -6.16 -1.667 0.739 1 97.81 174 ILE A CA 1
ATOM 1324 C C . ILE A 1 174 ? -5.078 -1.3 -0.275 1 97.81 174 ILE A C 1
ATOM 1326 O O . ILE A 1 174 ? -4.469 -2.18 -0.888 1 97.81 174 ILE A O 1
ATOM 1330 N N . ASP A 1 175 ? -4.914 -0.01 -0.479 1 98.12 175 ASP A N 1
ATOM 1331 C CA . ASP A 1 175 ? -3.738 0.553 -1.136 1 98.12 175 ASP A CA 1
ATOM 1332 C C . ASP A 1 175 ? -2.836 1.267 -0.131 1 98.12 175 ASP A C 1
ATOM 1334 O O . ASP A 1 175 ? -3.113 2.402 0.261 1 98.12 175 ASP A O 1
ATOM 1338 N N . ALA A 1 176 ? -1.787 0.641 0.258 1 98.12 176 ALA A N 1
ATOM 1339 C CA . ALA A 1 176 ? -0.875 1.256 1.218 1 98.12 176 ALA A CA 1
ATOM 1340 C C . ALA A 1 176 ? 0.346 1.843 0.515 1 98.12 176 ALA A C 1
ATOM 1342 O O . ALA A 1 176 ? 1.269 1.112 0.146 1 98.12 176 ALA A O 1
ATOM 1343 N N . ILE A 1 177 ? 0.3 3.1 0.357 1 96.44 177 ILE A N 1
ATOM 1344 C CA . ILE A 1 177 ? 1.301 3.848 -0.396 1 96.44 177 ILE A CA 1
ATOM 1345 C C . ILE A 1 177 ? 1.481 5.234 0.219 1 96.44 177 ILE A C 1
ATOM 1347 O O . ILE A 1 177 ? 0.505 5.875 0.612 1 96.44 177 ILE A O 1
ATOM 1351 N N . LYS A 1 178 ? 2.668 5.66 0.332 1 91.88 178 LYS A N 1
ATOM 1352 C CA . LYS A 1 178 ? 2.945 6.973 0.911 1 91.88 178 LYS A CA 1
ATOM 1353 C C . LYS A 1 178 ? 2.74 8.078 -0.117 1 91.88 178 LYS A C 1
ATOM 1355 O O . LYS A 1 178 ? 3.129 7.938 -1.279 1 91.88 178 LYS A O 1
ATOM 1360 N N . ALA A 1 179 ? 2.084 9.188 0.26 1 88.88 179 ALA A N 1
ATOM 1361 C CA . ALA A 1 179 ? 1.95 10.375 -0.578 1 88.88 179 ALA A CA 1
ATOM 1362 C C . ALA A 1 179 ? 3.299 11.062 -0.778 1 88.88 179 ALA A C 1
ATOM 1364 O O . ALA A 1 179 ? 4.262 10.773 -0.061 1 88.88 179 ALA A O 1
ATOM 1365 N N . PRO A 1 180 ? 3.344 11.961 -1.782 1 87.62 180 PRO A N 1
ATOM 1366 C CA . PRO A 1 180 ? 2.305 12.562 -2.617 1 87.62 180 PRO A CA 1
ATOM 1367 C C . PRO A 1 180 ? 1.965 11.719 -3.844 1 87.62 180 PRO A C 1
ATOM 1369 O O . PRO A 1 180 ? 2.703 10.789 -4.18 1 87.62 180 PRO A O 1
ATOM 1372 N N . PHE A 1 181 ? 0.797 12.07 -4.504 1 92.94 181 PHE A N 1
ATOM 1373 C CA . PHE A 1 181 ? 0.311 11.375 -5.691 1 92.94 181 PHE A CA 1
ATOM 1374 C C . PHE A 1 181 ? 0.103 12.359 -6.84 1 92.94 181 PHE A C 1
ATOM 1376 O O . PHE A 1 181 ? -0.425 13.453 -6.637 1 92.94 181 PHE A O 1
ATOM 1383 N N . SER A 1 182 ? 0.568 11.984 -8.008 1 93.38 182 SER A N 1
ATOM 1384 C CA . SER A 1 182 ? 0.219 12.742 -9.211 1 93.38 182 SER A CA 1
ATOM 1385 C C . SER A 1 182 ? -1.244 12.531 -9.586 1 93.38 182 SER A C 1
ATOM 1387 O O . SER A 1 182 ? -1.903 11.633 -9.062 1 93.38 182 SER A O 1
ATOM 1389 N N . LYS A 1 183 ? -1.657 13.445 -10.461 1 95.62 183 LYS A N 1
ATOM 1390 C CA . LYS A 1 183 ? -3.006 13.266 -10.992 1 95.62 183 LYS A CA 1
ATOM 1391 C C . LYS A 1 183 ? -3.168 11.898 -11.641 1 95.62 183 LYS A C 1
ATOM 1393 O O . LYS A 1 183 ? -4.156 11.203 -11.398 1 95.62 183 LYS A O 1
ATOM 1398 N N . GLU A 1 184 ? -2.162 11.469 -12.398 1 95.69 184 GLU A N 1
ATOM 1399 C CA . GLU A 1 184 ? -2.205 10.195 -13.117 1 95.69 184 GLU A CA 1
ATOM 1400 C C . GLU A 1 184 ? -2.191 9.016 -12.148 1 95.69 184 GLU A C 1
ATOM 1402 O O . GLU A 1 184 ? -2.895 8.023 -12.352 1 95.69 184 GLU A O 1
ATOM 1407 N N . CYS A 1 185 ? -1.417 9.125 -11.141 1 94.44 185 CYS A N 1
ATOM 1408 C CA . CYS A 1 185 ? -1.386 8.07 -10.133 1 94.44 185 CYS A CA 1
ATOM 1409 C C . CYS A 1 185 ? -2.744 7.922 -9.453 1 94.44 185 CYS A C 1
ATOM 1411 O O . CYS A 1 185 ? -3.227 6.805 -9.266 1 94.44 185 CYS A O 1
ATOM 1413 N N . ASN A 1 186 ? -3.316 9.062 -9.102 1 96.38 186 ASN A N 1
ATOM 1414 C CA . ASN A 1 186 ? -4.66 9.031 -8.531 1 96.38 186 ASN A CA 1
ATOM 1415 C C . ASN A 1 186 ? -5.641 8.32 -9.461 1 96.38 186 ASN A C 1
ATOM 1417 O O . ASN A 1 186 ? -6.367 7.418 -9.031 1 96.38 186 ASN A O 1
ATOM 1421 N N . LYS A 1 187 ? -5.613 8.695 -10.664 1 96.88 187 LYS A N 1
ATOM 1422 C CA . LYS A 1 187 ? -6.547 8.133 -11.641 1 96.88 187 LYS A CA 1
ATOM 1423 C C . LYS A 1 187 ? -6.406 6.617 -11.719 1 96.88 187 LYS A C 1
ATOM 1425 O O . LYS A 1 187 ? -7.406 5.895 -11.734 1 96.88 187 LYS A O 1
ATOM 1430 N N . GLU A 1 188 ? -5.184 6.145 -11.789 1 95.06 188 GLU A N 1
ATOM 1431 C CA . GLU A 1 188 ? -4.941 4.711 -11.945 1 95.06 188 GLU A CA 1
ATOM 1432 C C . GLU A 1 188 ? -5.43 3.934 -10.727 1 95.06 188 GLU A C 1
ATOM 1434 O O . GLU A 1 188 ? -6.031 2.867 -10.859 1 95.06 188 GLU A O 1
ATOM 1439 N N . LEU A 1 189 ? -5.164 4.457 -9.555 1 96.31 189 LEU A N 1
ATOM 1440 C CA . LEU A 1 189 ? -5.602 3.793 -8.328 1 96.31 189 LEU A CA 1
ATOM 1441 C C . LEU A 1 189 ? -7.121 3.773 -8.242 1 96.31 189 LEU A C 1
ATOM 1443 O O . LEU A 1 189 ? -7.711 2.762 -7.852 1 96.31 189 LEU A O 1
ATOM 1447 N N . LEU A 1 190 ? -7.703 4.859 -8.633 1 97.12 190 LEU A N 1
ATOM 1448 C CA . LEU A 1 190 ? -9.156 4.953 -8.602 1 97.12 190 LEU A CA 1
ATOM 1449 C C . LEU A 1 190 ? -9.789 3.988 -9.594 1 97.12 190 LEU A C 1
ATOM 1451 O O . LEU A 1 190 ? -10.75 3.291 -9.266 1 97.12 190 LEU A O 1
ATOM 1455 N N . LEU A 1 191 ? -9.242 3.918 -10.781 1 95.38 191 LEU A N 1
ATOM 1456 C CA . LEU A 1 191 ? -9.75 3.016 -11.812 1 95.38 191 LEU A CA 1
ATOM 1457 C C . LEU A 1 191 ? -9.656 1.563 -11.359 1 95.38 191 LEU A C 1
ATOM 1459 O O . LEU A 1 191 ? -10.602 0.795 -11.516 1 95.38 191 LEU A O 1
ATOM 1463 N N . ARG A 1 192 ? -8.555 1.253 -10.844 1 93.19 192 ARG A N 1
ATOM 1464 C CA . ARG A 1 192 ? -8.305 -0.111 -10.383 1 93.19 192 ARG A CA 1
ATOM 1465 C C . ARG A 1 192 ? -9.305 -0.516 -9.305 1 93.19 192 ARG A C 1
ATOM 1467 O O . ARG A 1 192 ? -9.703 -1.681 -9.227 1 93.19 192 ARG A O 1
ATOM 1474 N N . SER A 1 193 ? -9.734 0.4 -8.492 1 95.12 193 SER A N 1
ATOM 1475 C CA . SER A 1 193 ? -10.586 0.115 -7.34 1 95.12 193 SER A CA 1
ATOM 1476 C C . SER A 1 193 ? -12.039 -0.072 -7.762 1 95.12 193 SER A C 1
ATOM 1478 O O . SER A 1 193 ? -12.844 -0.624 -7.008 1 95.12 193 SER A O 1
ATOM 1480 N N . GLY A 1 194 ? -12.375 0.449 -8.93 1 94.38 194 GLY A N 1
ATOM 1481 C CA . GLY A 1 194 ? -13.773 0.448 -9.344 1 94.38 194 GLY A CA 1
ATOM 1482 C C . GLY A 1 194 ? -14.633 1.403 -8.539 1 94.38 194 GLY A C 1
ATOM 1483 O O . GLY A 1 194 ? -15.852 1.227 -8.453 1 94.38 194 GLY A O 1
ATOM 1484 N N . ALA A 1 195 ? -14.062 2.375 -7.934 1 96.19 195 ALA A N 1
ATOM 1485 C CA . ALA A 1 195 ? -14.781 3.297 -7.055 1 96.19 195 ALA A CA 1
ATOM 1486 C C . ALA A 1 195 ? -15.688 4.223 -7.859 1 96.19 195 ALA A C 1
ATOM 1488 O O . ALA A 1 195 ? -15.414 4.508 -9.023 1 96.19 195 ALA A O 1
ATOM 1489 N N . ASP A 1 196 ? -16.75 4.633 -7.145 1 95.62 196 ASP A N 1
ATOM 1490 C CA . ASP A 1 196 ? -17.688 5.605 -7.711 1 95.62 196 ASP A CA 1
ATOM 1491 C C . ASP A 1 196 ? -17.453 6.992 -7.105 1 95.62 196 ASP A C 1
ATOM 1493 O O . ASP A 1 196 ? -17.969 7.988 -7.621 1 95.62 196 ASP A O 1
ATOM 1497 N N . VAL A 1 197 ? -16.781 7.016 -6.062 1 98.62 197 VAL A N 1
ATOM 1498 C CA . VAL A 1 197 ? -16.531 8.281 -5.387 1 98.62 197 VAL A CA 1
ATOM 1499 C C . VAL A 1 197 ? -15.18 8.227 -4.664 1 98.62 197 VAL A C 1
ATOM 1501 O O . VAL A 1 197 ? -14.789 7.176 -4.148 1 98.62 197 VAL A O 1
ATOM 1504 N N . PHE A 1 198 ? -14.539 9.305 -4.773 1 98.69 198 PHE A N 1
ATOM 1505 C CA . PHE A 1 198 ? -13.297 9.5 -4.043 1 98.69 198 PHE A CA 1
ATOM 1506 C C . PHE A 1 198 ? -13.484 10.492 -2.904 1 98.69 198 PHE A C 1
ATOM 1508 O O . PHE A 1 198 ? -14.008 11.586 -3.109 1 98.69 198 PHE A O 1
ATOM 1515 N N . VAL A 1 199 ? -13.133 10.125 -1.655 1 98.5 199 VAL A N 1
ATOM 1516 C CA . VAL A 1 199 ? -13.227 10.992 -0.489 1 98.5 199 VAL A CA 1
ATOM 1517 C C . VAL A 1 199 ? -11.828 11.375 -0.011 1 98.5 199 VAL A C 1
ATOM 1519 O O . VAL A 1 199 ? -10.969 10.508 0.176 1 98.5 199 VAL A O 1
ATOM 1522 N N . SER A 1 200 ? -11.594 12.625 0.184 1 96.12 200 SER A N 1
ATOM 1523 C CA . SER A 1 200 ? -10.305 13.086 0.674 1 96.12 200 SER A CA 1
ATOM 1524 C C . SER A 1 200 ? -10.461 14.273 1.613 1 96.12 200 SER A C 1
ATOM 1526 O O . SER A 1 200 ? -11.492 14.953 1.603 1 96.12 200 SER A O 1
ATOM 1528 N N . LYS A 1 201 ? -9.461 14.5 2.42 1 91.69 201 LYS A N 1
ATOM 1529 C CA . LYS A 1 201 ? -9.359 15.719 3.219 1 91.69 201 LYS A CA 1
ATOM 1530 C C . LYS A 1 201 ? -8.734 16.859 2.412 1 91.69 201 LYS A C 1
ATOM 1532 O O . LYS A 1 201 ? -7.992 16.609 1.459 1 91.69 201 LYS A O 1
ATOM 1537 N N . GLU A 1 202 ? -9.078 18 2.789 1 88.5 202 GLU A N 1
ATOM 1538 C CA . GLU A 1 202 ? -8.461 19.172 2.184 1 88.5 202 GLU A CA 1
ATOM 1539 C C . GLU A 1 202 ? -6.988 19.281 2.568 1 88.5 202 GLU A C 1
ATOM 1541 O O . GLU A 1 202 ? -6.648 19.906 3.574 1 88.5 202 GLU A O 1
ATOM 1546 N N . SER A 1 203 ? -6.129 18.688 1.805 1 78.62 203 SER A N 1
ATOM 1547 C CA . SER A 1 203 ? -4.719 18.531 2.139 1 78.62 203 SER A CA 1
ATOM 1548 C C . SER A 1 203 ? -3.904 19.719 1.622 1 78.62 203 SER A C 1
ATOM 1550 O O . SER A 1 203 ? -2.695 19.797 1.856 1 78.62 203 SER A O 1
ATOM 1552 N N . GLY A 1 204 ? -4.547 20.656 0.995 1 74.62 204 GLY A N 1
ATOM 1553 C CA . GLY A 1 204 ? -3.83 21.781 0.441 1 74.62 204 GLY A CA 1
ATOM 1554 C C . GLY A 1 204 ? -3.076 21.453 -0.833 1 74.62 204 GLY A C 1
ATOM 1555 O O . GLY A 1 204 ? -3.199 20.344 -1.364 1 74.62 204 GLY A O 1
ATOM 1556 N N . THR A 1 205 ? -2.254 22.375 -1.32 1 70.75 205 THR A N 1
ATOM 1557 C CA . THR A 1 205 ? -1.523 22.234 -2.574 1 70.75 205 THR A CA 1
ATOM 1558 C C . THR A 1 205 ? -0.443 21.172 -2.449 1 70.75 205 THR A C 1
ATOM 1560 O O . THR A 1 205 ? -0.283 20.328 -3.342 1 70.75 205 THR A O 1
ATOM 1563 N N . VAL A 1 206 ? 0.178 21.172 -1.341 1 66.75 206 VAL A N 1
ATOM 1564 C CA . VAL A 1 206 ? 1.28 20.234 -1.124 1 66.75 206 VAL A CA 1
ATOM 1565 C C . VAL A 1 206 ? 0.746 18.812 -1.064 1 66.75 206 VAL A C 1
ATOM 1567 O O . VAL A 1 206 ? 1.401 17.875 -1.531 1 66.75 206 VAL A O 1
ATOM 1570 N N . GLY A 1 207 ? -0.519 18.688 -0.629 1 76.81 207 GLY A N 1
ATOM 1571 C CA . GLY A 1 207 ? -1.143 17.375 -0.534 1 76.81 207 GLY A CA 1
ATOM 1572 C C . GLY A 1 207 ? -1.776 16.922 -1.834 1 76.81 207 GLY A C 1
ATOM 1573 O O . GLY A 1 207 ? -2.312 15.812 -1.915 1 76.81 207 GLY A O 1
ATOM 1574 N N . GLY A 1 208 ? -1.72 17.766 -2.875 1 85.31 208 GLY A N 1
ATOM 1575 C CA . GLY A 1 208 ? -2.201 17.406 -4.199 1 85.31 208 GLY A CA 1
ATOM 1576 C C . GLY A 1 208 ? -3.711 17.469 -4.32 1 85.31 208 GLY A C 1
ATOM 1577 O O . GLY A 1 208 ? -4.336 16.547 -4.84 1 85.31 208 GLY A O 1
ATOM 1578 N N . ILE A 1 209 ? -4.305 18.5 -3.711 1 87.81 209 ILE A N 1
ATOM 1579 C CA . ILE A 1 209 ? -5.762 18.562 -3.705 1 87.81 209 ILE A CA 1
ATOM 1580 C C . ILE A 1 209 ? -6.277 18.719 -5.133 1 87.81 209 ILE A C 1
ATOM 1582 O O . ILE A 1 209 ? -7.281 18.109 -5.508 1 87.81 209 ILE A O 1
ATOM 1586 N N . ARG A 1 210 ? -5.641 19.5 -5.941 1 90.69 210 ARG A N 1
ATOM 1587 C CA . ARG A 1 210 ? -6.082 19.688 -7.32 1 90.69 210 ARG A CA 1
ATOM 1588 C C . ARG A 1 210 ? -5.867 18.422 -8.141 1 90.69 210 ARG A C 1
ATOM 1590 O O . ARG A 1 210 ? -6.691 18.078 -8.992 1 90.69 210 ARG A O 1
ATOM 1597 N N . GLU A 1 211 ? -4.711 17.766 -7.879 1 92.75 211 GLU A N 1
ATOM 1598 C CA . GLU A 1 211 ? -4.453 16.5 -8.547 1 92.75 211 GLU A CA 1
ATOM 1599 C C . GLU A 1 211 ? -5.562 15.492 -8.258 1 92.75 211 GLU A C 1
ATOM 1601 O O . GLU A 1 211 ? -5.973 14.742 -9.148 1 92.75 211 GLU A O 1
ATOM 1606 N N . LYS A 1 212 ? -6.047 15.531 -7.047 1 95.12 212 LYS A N 1
ATOM 1607 C CA . LYS A 1 212 ? -7.117 14.625 -6.641 1 95.12 212 LYS A CA 1
ATOM 1608 C C . LYS A 1 212 ? -8.43 14.977 -7.34 1 95.12 212 LYS A C 1
ATOM 1610 O O . LYS A 1 212 ? -9.062 14.117 -7.957 1 95.12 212 LYS A O 1
ATOM 1615 N N . ILE A 1 213 ? -8.766 16.266 -7.324 1 95.62 213 ILE A N 1
ATOM 1616 C CA . ILE A 1 213 ? -10.039 16.719 -7.875 1 95.62 213 ILE A CA 1
ATOM 1617 C C . ILE A 1 213 ? -10.031 16.578 -9.391 1 95.62 213 ILE A C 1
ATOM 1619 O O . ILE A 1 213 ? -10.969 16.016 -9.977 1 95.62 213 ILE A O 1
ATOM 1623 N N . ASP A 1 214 ? -8.984 17.031 -10.008 1 95.88 214 ASP A N 1
ATOM 1624 C CA . ASP A 1 214 ? -8.875 16.953 -11.461 1 95.88 214 ASP A CA 1
ATOM 1625 C C . ASP A 1 214 ? -8.906 15.5 -11.938 1 95.88 214 ASP A C 1
ATOM 1627 O O . ASP A 1 214 ? -9.508 15.195 -12.969 1 95.88 214 ASP A O 1
ATOM 1631 N N . GLY A 1 215 ? -8.188 14.602 -11.25 1 96.25 215 GLY A N 1
ATOM 1632 C CA . GLY A 1 215 ? -8.227 13.188 -11.586 1 96.25 215 GLY A CA 1
ATOM 1633 C C . GLY A 1 215 ? -9.633 12.609 -11.578 1 96.25 215 GLY A C 1
ATOM 1634 O O . GLY A 1 215 ? -10.016 11.891 -12.508 1 96.25 215 GLY A O 1
ATOM 1635 N N . CYS A 1 216 ? -10.406 12.977 -10.586 1 97.69 216 CYS A N 1
ATOM 1636 C CA . CYS A 1 216 ? -11.789 12.523 -10.5 1 97.69 216 CYS A CA 1
ATOM 1637 C C . CYS A 1 216 ? -12.617 13.07 -11.648 1 97.69 216 CYS A C 1
ATOM 1639 O O . CYS A 1 216 ? -13.398 12.344 -12.258 1 97.69 216 CYS A O 1
ATOM 1641 N N . GLN A 1 217 ? -12.414 14.359 -11.906 1 96.69 217 GLN A N 1
ATOM 1642 C CA . GLN A 1 217 ? -13.164 15.008 -12.977 1 96.69 217 GLN A CA 1
ATOM 1643 C C . GLN A 1 217 ? -12.891 14.328 -14.32 1 96.69 217 GLN A C 1
ATOM 1645 O O . GLN A 1 217 ? -13.82 14.078 -15.094 1 96.69 217 GLN A O 1
ATOM 1650 N N . GLU A 1 218 ? -11.688 14.039 -14.586 1 96.94 218 GLU A N 1
ATOM 1651 C CA . GLU A 1 218 ? -11.305 13.391 -15.836 1 96.94 218 GLU A CA 1
ATOM 1652 C C . GLU A 1 218 ? -11.922 11.992 -15.945 1 96.94 218 GLU A C 1
ATOM 1654 O O . GLU A 1 218 ? -12.227 11.531 -17.047 1 96.94 218 GLU A O 1
ATOM 1659 N N . LEU A 1 219 ? -12.094 11.328 -14.844 1 97 219 LEU A N 1
ATOM 1660 C CA . LEU A 1 219 ? -12.656 9.977 -14.828 1 97 219 LEU A CA 1
ATOM 1661 C C . LEU A 1 219 ? -14.18 10.031 -14.789 1 97 219 LEU A C 1
ATOM 1663 O O . LEU A 1 219 ? -14.844 8.992 -14.883 1 97 219 LEU A O 1
ATOM 1667 N N . GLY A 1 220 ? -14.734 11.219 -14.609 1 96.44 220 GLY A N 1
ATOM 1668 C CA . GLY A 1 220 ? -16.172 11.344 -14.43 1 96.44 220 GLY A CA 1
ATOM 1669 C C . GLY A 1 220 ? -16.641 10.812 -13.086 1 96.44 220 GLY A C 1
ATOM 1670 O O . GLY A 1 220 ? -17.781 10.336 -12.969 1 96.44 220 GLY A O 1
ATOM 1671 N N . MET A 1 221 ? -15.781 10.844 -12.133 1 97 221 MET A N 1
ATOM 1672 C CA . MET A 1 221 ? -16.062 10.359 -10.789 1 97 221 MET A CA 1
ATOM 1673 C C . MET A 1 221 ? -16.297 11.516 -9.828 1 97 221 MET A C 1
ATOM 1675 O O . MET A 1 221 ? -15.672 12.57 -9.961 1 97 221 MET A O 1
ATOM 1679 N N . ASP A 1 222 ? -17.141 11.336 -8.875 1 97.75 222 ASP A N 1
ATOM 1680 C CA . ASP A 1 222 ? -17.328 12.352 -7.848 1 97.75 222 ASP A CA 1
ATOM 1681 C C . ASP A 1 222 ? -16.188 12.367 -6.848 1 97.75 222 ASP A C 1
ATOM 1683 O O . ASP A 1 222 ? -15.586 11.328 -6.566 1 97.75 222 ASP A O 1
ATOM 1687 N N . CYS A 1 223 ? -15.953 13.547 -6.441 1 98.25 223 CYS A N 1
ATOM 1688 C CA . CYS A 1 223 ? -14.93 13.773 -5.43 1 98.25 223 CYS A CA 1
ATOM 1689 C C . CYS A 1 223 ? -15.5 14.523 -4.234 1 98.25 223 CYS A C 1
ATOM 1691 O O . CYS A 1 223 ? -16.031 15.625 -4.383 1 98.25 223 CYS A O 1
ATOM 1693 N N . ILE A 1 224 ? -15.438 13.922 -3.094 1 98.31 224 ILE A N 1
ATOM 1694 C CA . ILE A 1 224 ? -15.875 14.562 -1.857 1 98.31 224 ILE A CA 1
ATOM 1695 C C . ILE A 1 224 ? -14.656 15.031 -1.064 1 98.31 224 ILE A C 1
ATOM 1697 O O . ILE A 1 224 ? -13.766 14.242 -0.749 1 98.31 224 ILE A O 1
ATOM 1701 N N . ILE A 1 225 ? -14.664 16.297 -0.772 1 96.38 225 ILE A N 1
ATOM 1702 C CA . ILE A 1 225 ? -13.562 16.875 -0.011 1 96.38 225 ILE A CA 1
ATOM 1703 C C . ILE A 1 225 ? -14.055 17.328 1.358 1 96.38 225 ILE A C 1
ATOM 1705 O O . ILE A 1 225 ? -15 18.125 1.453 1 96.38 225 ILE A O 1
ATOM 1709 N N . ILE A 1 226 ? -13.453 16.781 2.385 1 94.5 226 ILE A N 1
ATOM 1710 C CA . ILE A 1 226 ? -13.719 17.25 3.742 1 94.5 226 ILE A CA 1
ATOM 1711 C C . ILE A 1 226 ? -12.859 18.484 4.043 1 94.5 226 ILE A C 1
ATOM 1713 O O . ILE A 1 226 ? -11.633 18.406 4.07 1 94.5 226 ILE A O 1
ATOM 1717 N N . SER A 1 227 ? -13.477 19.531 4.223 1 89.88 227 SER A N 1
ATOM 1718 C CA . SER A 1 227 ? -12.773 20.797 4.434 1 89.88 227 SER A CA 1
ATOM 1719 C C . SER A 1 227 ? -12.023 20.797 5.758 1 89.88 227 SER A C 1
ATOM 1721 O O . SER A 1 227 ? -12.391 20.078 6.688 1 89.88 227 SER A O 1
ATOM 1723 N N . ARG A 1 228 ? -11.008 21.578 5.805 1 85.81 228 ARG A N 1
ATOM 1724 C CA . ARG A 1 228 ? -10.211 21.719 7.023 1 85.81 228 ARG A CA 1
ATOM 1725 C C . ARG A 1 228 ? -11.055 22.281 8.164 1 85.81 228 ARG A C 1
ATOM 1727 O O . ARG A 1 228 ? -11.898 23.156 7.953 1 85.81 228 ARG A O 1
ATOM 1734 N N . PRO A 1 229 ? -10.828 21.688 9.328 1 84.31 229 PRO A N 1
ATOM 1735 C CA . PRO A 1 229 ? -11.508 22.297 10.469 1 84.31 229 PRO A CA 1
ATOM 1736 C C . PRO A 1 229 ? -11.094 23.75 10.695 1 84.31 229 PRO A C 1
ATOM 1738 O O . PRO A 1 229 ? -9.945 24.109 10.445 1 84.31 229 PRO A O 1
ATOM 1741 N N . ILE A 1 230 ? -12.094 24.484 11.078 1 80.12 230 ILE A N 1
ATOM 1742 C CA . ILE A 1 230 ? -11.805 25.875 11.391 1 80.12 230 ILE A CA 1
ATOM 1743 C C . ILE A 1 230 ? -11.312 25.984 12.836 1 80.12 230 ILE A C 1
ATOM 1745 O O . ILE A 1 230 ? -12.016 25.594 13.773 1 80.12 230 ILE A O 1
ATOM 1749 N N . VAL A 1 231 ? -10.078 26.297 13.008 1 86.56 231 VAL A N 1
ATOM 1750 C CA . VAL A 1 231 ? -9.5 26.547 14.32 1 86.56 231 VAL A CA 1
ATOM 1751 C C . VAL A 1 231 ? -9.07 28.016 14.414 1 86.56 231 VAL A C 1
ATOM 1753 O O . VAL A 1 231 ? -8.492 28.562 13.469 1 86.56 231 VAL A O 1
ATOM 1756 N N . SER A 1 232 ? -9.508 28.672 15.508 1 89.81 232 SER A N 1
ATOM 1757 C CA . SER A 1 232 ? -9.062 30.047 15.75 1 89.81 232 SER A CA 1
ATOM 1758 C C . SER A 1 232 ? -7.648 30.062 16.328 1 89.81 232 SER A C 1
ATOM 1760 O O . SER A 1 232 ? -7.465 30.094 17.547 1 89.81 232 SER A O 1
ATOM 1762 N N . TYR A 1 233 ? -6.73 30.141 15.461 1 92.31 233 TYR A N 1
ATOM 1763 C CA . TYR A 1 233 ? -5.336 30.156 15.883 1 92.31 233 TYR A CA 1
ATOM 1764 C C . TYR A 1 233 ? -4.93 31.547 16.375 1 92.31 233 TYR A C 1
ATOM 1766 O O . TYR A 1 233 ? -5.234 32.562 15.734 1 92.31 233 TYR A O 1
ATOM 1774 N N . PRO A 1 234 ? -4.191 31.547 17.578 1 93.38 234 PRO A N 1
ATOM 1775 C CA . PRO A 1 234 ? -3.719 32.844 18.078 1 93.38 234 PRO A CA 1
ATOM 1776 C C . PRO A 1 234 ? -2.816 33.562 17.094 1 93.38 234 PRO A C 1
ATOM 1778 O O . PRO A 1 234 ? -2.873 34.781 16.984 1 93.38 234 PRO A O 1
ATOM 1781 N N . GLN A 1 235 ? -1.906 32.906 16.484 1 95 235 GLN A N 1
ATOM 1782 C CA . GLN A 1 235 ? -0.955 33.375 15.484 1 95 235 GLN A CA 1
ATOM 1783 C C . GLN A 1 235 ? -0.704 32.312 14.422 1 95 235 GLN A C 1
ATOM 1785 O O . GLN A 1 235 ? -0.656 31.125 14.727 1 95 235 GLN A O 1
ATOM 1790 N N . MET A 1 236 ? -0.605 32.844 13.156 1 94.31 236 MET A N 1
ATOM 1791 C CA . MET A 1 236 ? -0.463 31.891 12.062 1 94.31 236 MET A CA 1
ATOM 1792 C C . MET A 1 236 ? 0.463 32.438 10.977 1 94.31 236 MET A C 1
ATOM 1794 O O . MET A 1 236 ? 0.46 33.625 10.695 1 94.31 236 MET A O 1
ATOM 1798 N N . VAL A 1 237 ? 1.343 31.641 10.477 1 94.38 237 VAL A N 1
ATOM 1799 C CA . VAL A 1 237 ? 2.121 31.906 9.273 1 94.38 237 VAL A CA 1
ATOM 1800 C C . VAL A 1 237 ? 1.834 30.844 8.211 1 94.38 237 VAL A C 1
ATOM 1802 O O . VAL A 1 237 ? 1.388 29.75 8.539 1 94.38 237 VAL A O 1
ATOM 1805 N N . SER A 1 238 ? 2.115 31.156 6.93 1 90.38 238 SER A N 1
ATOM 1806 C CA . SER A 1 238 ? 1.692 30.25 5.875 1 90.38 238 SER A CA 1
ATOM 1807 C C . SER A 1 238 ? 2.848 29.922 4.934 1 90.38 238 SER A C 1
ATOM 1809 O O . SER A 1 238 ? 2.656 29.234 3.926 1 90.38 238 SER A O 1
ATOM 1811 N N . SER A 1 239 ? 4.031 30.453 5.223 1 90.56 239 SER A N 1
ATOM 1812 C CA . SER A 1 239 ? 5.211 30.156 4.418 1 90.56 239 SER A CA 1
ATOM 1813 C C . SER A 1 239 ? 6.469 30.125 5.277 1 90.56 239 SER A C 1
ATOM 1815 O O . SER A 1 239 ? 6.488 30.672 6.387 1 90.56 239 SER A O 1
ATOM 1817 N N . LEU A 1 240 ? 7.457 29.422 4.734 1 93.75 240 LEU A N 1
ATOM 1818 C CA . LEU A 1 240 ? 8.719 29.359 5.457 1 93.75 240 LEU A CA 1
ATOM 1819 C C . LEU A 1 240 ? 9.352 30.75 5.574 1 93.75 240 LEU A C 1
ATOM 1821 O O . LEU A 1 240 ? 10.008 31.047 6.574 1 93.75 240 LEU A O 1
ATOM 1825 N N . GLU A 1 241 ? 9.094 31.516 4.527 1 93.94 241 GLU A N 1
ATOM 1826 C CA . GLU A 1 241 ? 9.594 32.875 4.559 1 93.94 241 GLU A CA 1
ATOM 1827 C C . GLU A 1 241 ? 8.945 33.688 5.688 1 93.94 241 GLU A C 1
ATOM 1829 O O . GLU A 1 241 ? 9.633 34.406 6.426 1 93.94 241 GLU A O 1
ATOM 1834 N N . GLU A 1 242 ? 7.633 33.562 5.812 1 94.94 242 GLU A N 1
ATOM 1835 C CA . GLU A 1 242 ? 6.91 34.219 6.887 1 94.94 242 GLU A CA 1
ATOM 1836 C C . GLU A 1 242 ? 7.363 33.719 8.258 1 94.94 242 GLU A C 1
ATOM 1838 O O . GLU A 1 242 ? 7.465 34.5 9.203 1 94.94 242 GLU A O 1
ATOM 1843 N N . LEU A 1 243 ? 7.609 32.406 8.297 1 96.19 243 LEU A N 1
ATOM 1844 C CA . LEU A 1 243 ? 8.07 31.812 9.547 1 96.19 243 LEU A CA 1
ATOM 1845 C C . LEU A 1 243 ? 9.43 32.375 9.953 1 96.19 243 LEU A C 1
ATOM 1847 O O . LEU A 1 243 ? 9.633 32.75 11.117 1 96.19 243 LEU A O 1
ATOM 1851 N N . GLU A 1 244 ? 10.289 32.406 8.992 1 96.12 244 GLU A N 1
ATOM 1852 C CA . GLU A 1 244 ? 11.625 32.969 9.266 1 96.12 244 GLU A CA 1
ATOM 1853 C C . GLU A 1 244 ? 11.555 34.406 9.719 1 96.12 244 GLU A C 1
ATOM 1855 O O . GLU A 1 244 ? 12.266 34.812 10.633 1 96.12 244 GLU A O 1
ATOM 1860 N N . ALA A 1 245 ? 10.75 35.156 9.039 1 96.06 245 ALA A N 1
ATOM 1861 C CA . ALA A 1 245 ? 10.562 36.562 9.414 1 96.06 245 ALA A CA 1
ATOM 1862 C C . ALA A 1 245 ? 10.008 36.688 10.836 1 96.06 245 ALA A C 1
ATOM 1864 O O . ALA A 1 245 ? 10.422 37.562 11.594 1 96.06 245 ALA A O 1
ATOM 1865 N N . TYR A 1 246 ? 9.102 35.812 11.148 1 95.88 246 TYR A N 1
ATOM 1866 C CA . TYR A 1 246 ? 8.484 35.781 12.469 1 95.88 246 TYR A CA 1
ATOM 1867 C C . TYR A 1 246 ? 9.508 35.438 13.547 1 95.88 246 TYR A C 1
ATOM 1869 O O . TYR A 1 246 ? 9.508 36.062 14.625 1 95.88 246 TYR A O 1
ATOM 1877 N N . LEU A 1 247 ? 10.391 34.469 13.273 1 95.31 247 LEU A N 1
ATOM 1878 C CA . LEU A 1 247 ? 11.336 33.938 14.25 1 95.31 247 LEU A CA 1
ATOM 1879 C C . LEU A 1 247 ? 12.492 34.906 14.461 1 95.31 247 LEU A C 1
ATOM 1881 O O . LEU A 1 247 ? 13.211 34.812 15.461 1 95.31 247 LEU A O 1
ATOM 1885 N N . THR A 1 248 ? 12.742 35.75 13.492 1 92.44 248 THR A N 1
ATOM 1886 C CA . THR A 1 248 ? 13.891 36.656 13.578 1 92.44 248 THR A CA 1
ATOM 1887 C C . THR A 1 248 ? 13.453 38.031 14.031 1 92.44 248 THR A C 1
ATOM 1889 O O . THR A 1 248 ? 14.281 38.938 14.148 1 92.44 248 THR A O 1
ATOM 1892 N N . LYS A 1 249 ? 12.234 38.312 14.227 1 84.94 249 LYS A N 1
ATOM 1893 C CA . LYS A 1 249 ? 11.773 39.594 14.789 1 84.94 249 LYS A CA 1
ATOM 1894 C C . LYS A 1 249 ? 12.141 39.719 16.266 1 84.94 249 LYS A C 1
ATOM 1896 O O . LYS A 1 249 ? 12.188 38.719 16.984 1 84.94 249 LYS A O 1
ATOM 1901 N N . MET B 1 1 ? -13.859 -39.594 -5.305 1 85.69 1 MET B N 1
ATOM 1902 C CA . MET B 1 1 ? -12.555 -39.062 -5.68 1 85.69 1 MET B CA 1
ATOM 1903 C C . MET B 1 1 ? -12.273 -37.75 -4.941 1 85.69 1 MET B C 1
ATOM 1905 O O . MET B 1 1 ? -13.164 -36.906 -4.805 1 85.69 1 MET B O 1
ATOM 1909 N N . MET B 1 2 ? -11.125 -37.781 -4.234 1 94.38 2 MET B N 1
ATOM 1910 C CA . MET B 1 2 ? -10.789 -36.594 -3.447 1 94.38 2 MET B CA 1
ATOM 1911 C C . MET B 1 2 ? -9.516 -35.938 -3.971 1 94.38 2 MET B C 1
ATOM 1913 O O . MET B 1 2 ? -8.484 -36.594 -4.125 1 94.38 2 MET B O 1
ATOM 1917 N N . LYS B 1 3 ? -9.609 -34.656 -4.41 1 97.69 3 LYS B N 1
ATOM 1918 C CA . LYS B 1 3 ? -8.445 -33.906 -4.867 1 97.69 3 LYS B CA 1
ATOM 1919 C C . LYS B 1 3 ? -7.836 -33.062 -3.734 1 97.69 3 LYS B C 1
ATOM 1921 O O . LYS B 1 3 ? -8.555 -32.625 -2.846 1 97.69 3 LYS B O 1
ATOM 1926 N N . LEU B 1 4 ? -6.602 -33.031 -3.727 1 97.62 4 LEU B N 1
ATOM 1927 C CA . LEU B 1 4 ? -5.883 -32 -2.959 1 97.62 4 LEU B CA 1
ATOM 1928 C C . LEU B 1 4 ? -5.391 -30.891 -3.863 1 97.62 4 LEU B C 1
ATOM 1930 O O . LEU B 1 4 ? -4.547 -31.109 -4.734 1 97.62 4 LEU B O 1
ATOM 1934 N N . LEU B 1 5 ? -5.953 -29.766 -3.689 1 97.12 5 LEU B N 1
ATOM 1935 C CA . LEU B 1 5 ? -5.582 -28.609 -4.5 1 97.12 5 LEU B CA 1
ATOM 1936 C C . LEU B 1 5 ? -4.613 -27.703 -3.75 1 97.12 5 LEU B C 1
ATOM 1938 O O . LEU B 1 5 ? -4.965 -27.141 -2.711 1 97.12 5 LEU B O 1
ATOM 1942 N N . LEU B 1 6 ? -3.385 -27.688 -4.254 1 96 6 LEU B N 1
ATOM 1943 C CA . LEU B 1 6 ? -2.441 -26.688 -3.758 1 96 6 LEU B CA 1
ATOM 1944 C C . LEU B 1 6 ? -2.635 -25.344 -4.469 1 96 6 LEU B C 1
ATOM 1946 O O . LEU B 1 6 ? -2.359 -25.234 -5.668 1 96 6 LEU B O 1
ATOM 1950 N N . GLY B 1 7 ? -3.182 -24.406 -3.719 1 90.25 7 GLY B N 1
ATOM 1951 C CA . GLY B 1 7 ? -3.59 -23.188 -4.391 1 90.25 7 GLY B CA 1
ATOM 1952 C C . GLY B 1 7 ? -3.17 -21.938 -3.65 1 90.25 7 GLY B C 1
ATOM 1953 O O . GLY B 1 7 ? -2.125 -21.906 -2.998 1 90.25 7 GLY B O 1
ATOM 1954 N N . GLY B 1 8 ? -3.896 -20.859 -3.934 1 79.25 8 GLY B N 1
ATOM 1955 C CA . GLY B 1 8 ? -3.66 -19.531 -3.381 1 79.25 8 GLY B CA 1
ATOM 1956 C C . GLY B 1 8 ? -3.498 -18.469 -4.445 1 79.25 8 GLY B C 1
ATOM 1957 O O . GLY B 1 8 ? -3.094 -17.344 -4.145 1 79.25 8 GLY B O 1
ATOM 1958 N N . THR B 1 9 ? -3.688 -18.828 -5.605 1 76.56 9 THR B N 1
ATOM 1959 C CA . THR B 1 9 ? -3.646 -17.906 -6.738 1 76.56 9 THR B CA 1
ATOM 1960 C C . THR B 1 9 ? -5.039 -17.719 -7.336 1 76.56 9 THR B C 1
ATOM 1962 O O . THR B 1 9 ? -5.984 -18.406 -6.945 1 76.56 9 THR B O 1
ATOM 1965 N N . SER B 1 10 ? -5.145 -16.766 -8.234 1 77.44 10 SER B N 1
ATOM 1966 C CA . SER B 1 10 ? -6.414 -16.609 -8.945 1 77.44 10 SER B CA 1
ATOM 1967 C C . SER B 1 10 ? -6.762 -17.875 -9.727 1 77.44 10 SER B C 1
ATOM 1969 O O . SER B 1 10 ? -7.934 -18.234 -9.844 1 77.44 10 SER B O 1
ATOM 1971 N N . ASP B 1 11 ? -5.781 -18.578 -10.148 1 85 11 ASP B N 1
ATOM 1972 C CA . ASP B 1 11 ? -5.996 -19.812 -10.883 1 85 11 ASP B CA 1
ATOM 1973 C C . ASP B 1 11 ? -6.648 -20.875 -10 1 85 11 ASP B C 1
ATOM 1975 O O . ASP B 1 11 ? -7.531 -21.609 -10.445 1 85 11 ASP B O 1
ATOM 1979 N N . SER B 1 12 ? -6.152 -20.844 -8.789 1 89.25 12 SER B N 1
ATOM 1980 C CA . SER B 1 12 ? -6.699 -21.859 -7.887 1 89.25 12 SER B CA 1
ATOM 1981 C C . SER B 1 12 ? -8.188 -21.625 -7.633 1 89.25 12 SER B C 1
ATOM 1983 O O . SER B 1 12 ? -8.953 -22.578 -7.484 1 89.25 12 SER B O 1
ATOM 1985 N N . THR B 1 13 ? -8.57 -20.406 -7.641 1 86.75 13 THR B N 1
ATOM 1986 C CA . THR B 1 13 ? -9.977 -20.078 -7.457 1 86.75 13 THR B CA 1
ATOM 1987 C C . THR B 1 13 ? -10.805 -20.547 -8.656 1 86.75 13 THR B C 1
ATOM 1989 O O . THR B 1 13 ? -11.883 -21.109 -8.492 1 86.75 13 THR B O 1
ATOM 1992 N N . ALA B 1 14 ? -10.32 -20.266 -9.805 1 89.94 14 ALA B N 1
ATOM 1993 C CA . ALA B 1 14 ? -10.992 -20.703 -11.031 1 89.94 14 ALA B CA 1
ATOM 1994 C C . ALA B 1 14 ? -11.086 -22.219 -11.086 1 89.94 14 ALA B C 1
ATOM 1996 O O . ALA B 1 14 ? -12.094 -22.781 -11.531 1 89.94 14 ALA B O 1
ATOM 1997 N N . ILE B 1 15 ? -10.102 -22.891 -10.641 1 94.31 15 ILE B N 1
ATOM 1998 C CA . ILE B 1 15 ? -10.055 -24.344 -10.625 1 94.31 15 ILE B CA 1
ATOM 1999 C C . ILE B 1 15 ? -11.109 -24.891 -9.656 1 94.31 15 ILE B C 1
ATOM 2001 O O . ILE B 1 15 ? -11.797 -25.859 -9.961 1 94.31 15 ILE B O 1
ATOM 2005 N N . LEU B 1 16 ? -11.219 -24.188 -8.516 1 93 16 LEU B N 1
ATOM 2006 C CA . LEU B 1 16 ? -12.211 -24.594 -7.523 1 93 16 LEU B CA 1
ATOM 2007 C C . LEU B 1 16 ? -13.617 -24.516 -8.102 1 93 16 LEU B C 1
ATOM 2009 O O . LEU B 1 16 ? -14.453 -25.375 -7.824 1 93 16 LEU B O 1
ATOM 2013 N N . GLU B 1 17 ? -13.812 -23.516 -8.875 1 92 17 GLU B N 1
ATOM 2014 C CA . GLU B 1 17 ? -15.109 -23.391 -9.531 1 92 17 GLU B CA 1
ATOM 2015 C C . GLU B 1 17 ? -15.375 -24.562 -10.477 1 92 17 GLU B C 1
ATOM 2017 O O . GLU B 1 17 ? -16.5 -25.078 -10.516 1 92 17 GLU B O 1
ATOM 2022 N N . VAL B 1 18 ? -14.414 -24.969 -11.258 1 94.12 18 VAL B N 1
ATOM 2023 C CA . VAL B 1 18 ? -14.523 -26.094 -12.18 1 94.12 18 VAL B CA 1
ATOM 2024 C C . VAL B 1 18 ? -14.797 -27.375 -11.398 1 94.12 18 VAL B C 1
ATOM 2026 O O . VAL B 1 18 ? -15.695 -28.141 -11.758 1 94.12 18 VAL B O 1
ATOM 2029 N N . LEU B 1 19 ? -14.078 -27.625 -10.312 1 94.56 19 LEU B N 1
ATOM 2030 C CA . LEU B 1 19 ? -14.234 -28.828 -9.508 1 94.56 19 LEU B CA 1
ATOM 2031 C C . LEU B 1 19 ? -15.625 -28.875 -8.867 1 94.56 19 LEU B C 1
ATOM 2033 O O . LEU B 1 19 ? -16.234 -29.938 -8.773 1 94.56 19 LEU B O 1
ATOM 2037 N N . ASP B 1 20 ? -16.047 -27.672 -8.461 1 92.25 20 ASP B N 1
ATOM 2038 C CA . ASP B 1 20 ? -17.391 -27.578 -7.883 1 92.25 20 ASP B CA 1
ATOM 2039 C C . ASP B 1 20 ? -18.453 -27.953 -8.906 1 92.25 20 ASP B C 1
ATOM 2041 O O . ASP B 1 20 ? -19.375 -28.719 -8.609 1 92.25 20 ASP B O 1
ATOM 2045 N N . ARG B 1 21 ? -18.344 -27.422 -10.102 1 92.31 21 ARG B N 1
ATOM 2046 C CA . ARG B 1 21 ? -19.281 -27.703 -11.18 1 92.31 21 ARG B CA 1
ATOM 2047 C C . ARG B 1 21 ? -19.297 -29.188 -11.523 1 92.31 21 ARG B C 1
ATOM 2049 O O . ARG B 1 21 ? -20.359 -29.75 -11.828 1 92.31 21 ARG B O 1
ATOM 2056 N N . LEU B 1 22 ? -18.219 -29.828 -11.453 1 94.19 22 LEU B N 1
ATOM 2057 C CA . LEU B 1 22 ? -18.078 -31.234 -11.812 1 94.19 22 LEU B CA 1
ATOM 2058 C C . LEU B 1 22 ? -18.375 -32.125 -10.625 1 94.19 22 LEU B C 1
ATOM 2060 O O . LEU B 1 22 ? -18.328 -33.375 -10.734 1 94.19 22 LEU B O 1
ATOM 2064 N N . LYS B 1 23 ? -18.641 -31.531 -9.492 1 93.19 23 LYS B N 1
ATOM 2065 C CA . LYS B 1 23 ? -18.969 -32.219 -8.258 1 93.19 23 LYS B CA 1
ATOM 2066 C C . LYS B 1 23 ? -17.828 -33.156 -7.84 1 93.19 23 LYS B C 1
ATOM 2068 O O . LYS B 1 23 ? -18.047 -34.312 -7.473 1 93.19 23 LYS B O 1
ATOM 2073 N N . ILE B 1 24 ? -16.625 -32.656 -8.008 1 94.75 24 ILE B N 1
ATOM 2074 C CA . ILE B 1 24 ? -15.43 -33.375 -7.566 1 94.75 24 ILE B CA 1
ATOM 2075 C C . ILE B 1 24 ? -15.008 -32.875 -6.191 1 94.75 24 ILE B C 1
ATOM 2077 O O . ILE B 1 24 ? -14.828 -31.672 -5.988 1 94.75 24 ILE B O 1
ATOM 2081 N N . ASP B 1 25 ? -14.875 -33.75 -5.254 1 95.06 25 ASP B N 1
ATOM 2082 C CA . ASP B 1 25 ? -14.469 -33.406 -3.902 1 95.06 25 ASP B CA 1
ATOM 2083 C C . ASP B 1 25 ? -13.031 -32.875 -3.885 1 95.06 25 ASP B C 1
ATOM 2085 O O . ASP B 1 25 ? -12.156 -33.438 -4.551 1 95.06 25 ASP B O 1
ATOM 2089 N N . VAL B 1 26 ? -12.836 -31.766 -3.133 1 96.19 26 VAL B N 1
ATOM 2090 C CA . VAL B 1 26 ? -11.508 -31.172 -3.107 1 96.19 26 VAL B CA 1
ATOM 2091 C C . VAL B 1 26 ? -11.25 -30.531 -1.739 1 96.19 26 VAL B C 1
ATOM 2093 O O . VAL B 1 26 ? -12.172 -30.016 -1.106 1 96.19 26 VAL B O 1
ATOM 2096 N N . THR B 1 27 ? -10.078 -30.719 -1.238 1 95.75 27 THR B N 1
ATOM 2097 C CA . THR B 1 27 ? -9.547 -29.906 -0.15 1 95.75 27 THR B CA 1
ATOM 2098 C C . THR B 1 27 ? -8.469 -28.953 -0.662 1 95.75 27 THR B C 1
ATOM 2100 O O . THR B 1 27 ? -7.539 -29.375 -1.352 1 95.75 27 THR B O 1
ATOM 2103 N N . SER B 1 28 ? -8.656 -27.656 -0.37 1 95.06 28 SER B N 1
ATOM 2104 C CA . SER B 1 28 ? -7.672 -26.656 -0.785 1 95.06 28 SER B CA 1
ATOM 2105 C C . SER B 1 28 ? -6.613 -26.453 0.292 1 95.06 28 SER B C 1
ATOM 2107 O O . SER B 1 28 ? -6.934 -26.406 1.481 1 95.06 28 SER B O 1
ATOM 2109 N N . SER B 1 29 ? -5.395 -26.484 -0.136 1 94.25 29 SER B N 1
ATOM 2110 C CA . SER B 1 29 ? -4.277 -26.109 0.727 1 94.25 29 SER B CA 1
ATOM 2111 C C . SER B 1 29 ? -3.701 -24.75 0.33 1 94.25 29 SER B C 1
ATOM 2113 O O . SER B 1 29 ? -3.305 -24.562 -0.82 1 94.25 29 SER B O 1
ATOM 2115 N N . VAL B 1 30 ? -3.703 -23.828 1.279 1 90.25 30 VAL B N 1
ATOM 2116 C CA . VAL B 1 30 ? -3.207 -22.469 1.024 1 90.25 30 VAL B CA 1
ATOM 2117 C C . VAL B 1 30 ? -2.23 -22.062 2.125 1 90.25 30 VAL B C 1
ATOM 2119 O O . VAL B 1 30 ? -2.207 -22.672 3.199 1 90.25 30 VAL B O 1
ATOM 2122 N N . VAL B 1 31 ? -1.427 -21.031 1.826 1 82.75 31 VAL B N 1
ATOM 2123 C CA . VAL B 1 31 ? -0.422 -20.625 2.807 1 82.75 31 VAL B CA 1
ATOM 2124 C C . VAL B 1 31 ? -0.819 -19.297 3.443 1 82.75 31 VAL B C 1
ATOM 2126 O O . VAL B 1 31 ? -0.348 -18.969 4.531 1 82.75 31 VAL B O 1
ATOM 2129 N N . THR B 1 32 ? -1.65 -18.484 2.822 1 75.19 32 THR B N 1
ATOM 2130 C CA . THR B 1 32 ? -1.968 -17.156 3.322 1 75.19 32 THR B CA 1
ATOM 2131 C C . THR B 1 32 ? -3.434 -17.062 3.738 1 75.19 32 THR B C 1
ATOM 2133 O O . THR B 1 32 ? -4.262 -17.859 3.275 1 75.19 32 THR B O 1
ATOM 2136 N N . ASP B 1 33 ? -3.66 -16.125 4.645 1 75.19 33 ASP B N 1
ATOM 2137 C CA . ASP B 1 33 ? -5.047 -15.859 5.02 1 75.19 33 ASP B CA 1
ATOM 2138 C C . ASP B 1 33 ? -5.867 -15.43 3.805 1 75.19 33 ASP B C 1
ATOM 2140 O O . ASP B 1 33 ? -7.043 -15.773 3.691 1 75.19 33 ASP B O 1
ATOM 2144 N N . TYR B 1 34 ? -5.25 -14.719 3.008 1 72.19 34 TYR B N 1
ATOM 2145 C CA . TYR B 1 34 ? -5.93 -14.297 1.788 1 72.19 34 TYR B CA 1
ATOM 2146 C C . TYR B 1 34 ? -6.293 -15.492 0.919 1 72.19 34 TYR B C 1
ATOM 2148 O O . TYR B 1 34 ? -7.41 -15.57 0.402 1 72.19 34 TYR B O 1
ATOM 2156 N N . GLY B 1 35 ? -5.426 -16.328 0.775 1 76.81 35 GLY B N 1
ATOM 2157 C CA . GLY B 1 35 ? -5.699 -17.562 0.053 1 76.81 35 GLY B CA 1
ATOM 2158 C C . GLY B 1 35 ? -6.844 -18.359 0.648 1 76.81 35 GLY B C 1
ATOM 2159 O O . GLY B 1 35 ? -7.668 -18.922 -0.083 1 76.81 35 GLY B O 1
ATOM 2160 N N . ARG B 1 36 ? -6.875 -18.344 1.936 1 81 36 ARG B N 1
ATOM 2161 C CA . ARG B 1 36 ? -7.949 -19.047 2.621 1 81 36 ARG B CA 1
ATOM 2162 C C . ARG B 1 36 ? -9.305 -18.406 2.316 1 81 36 ARG B C 1
ATOM 2164 O O . ARG B 1 36 ? -10.281 -19.125 2.074 1 81 36 ARG B O 1
ATOM 2171 N N . HIS B 1 37 ? -9.273 -17.156 2.428 1 76.5 37 HIS B N 1
ATOM 2172 C CA . HIS B 1 37 ? -10.5 -16.422 2.129 1 76.5 37 HIS B CA 1
ATOM 2173 C C . HIS B 1 37 ? -10.992 -16.734 0.719 1 76.5 37 HIS B C 1
ATOM 2175 O O . HIS B 1 37 ? -12.18 -17 0.515 1 76.5 37 HIS B O 1
ATOM 2181 N N . LEU B 1 38 ? -10.133 -16.766 -0.248 1 77.19 38 LEU B N 1
ATOM 2182 C CA . LEU B 1 38 ? -10.484 -17.031 -1.636 1 77.19 38 LEU B CA 1
ATOM 2183 C C . LEU B 1 38 ? -11.016 -18.453 -1.787 1 77.19 38 LEU B C 1
ATOM 2185 O O . LEU B 1 38 ? -12.016 -18.688 -2.477 1 77.19 38 LEU B O 1
ATOM 2189 N N . ALA B 1 39 ? -10.438 -19.359 -1.076 1 81.12 39 ALA B N 1
ATOM 2190 C CA . ALA B 1 39 ? -10.758 -20.781 -1.22 1 81.12 39 ALA B CA 1
ATOM 2191 C C . ALA B 1 39 ? -12.07 -21.109 -0.519 1 81.12 39 ALA B C 1
ATOM 2193 O O . ALA B 1 39 ? -12.758 -22.062 -0.895 1 81.12 39 ALA B O 1
ATOM 2194 N N . SER B 1 40 ? -12.43 -20.266 0.486 1 78.94 40 SER B N 1
ATOM 2195 C CA . SER B 1 40 ? -13.602 -20.578 1.297 1 78.94 40 SER B CA 1
ATOM 2196 C C . SER B 1 40 ? -14.891 -20.203 0.567 1 78.94 40 SER B C 1
ATOM 2198 O O . SER B 1 40 ? -15.984 -20.562 1.001 1 78.94 40 SER B O 1
ATOM 2200 N N . LYS B 1 41 ? -14.773 -19.531 -0.467 1 76.38 41 LYS B N 1
ATOM 2201 C CA . LYS B 1 41 ? -15.938 -19.016 -1.185 1 76.38 41 LYS B CA 1
ATOM 2202 C C . LYS B 1 41 ? -16.797 -20.156 -1.731 1 76.38 41 LYS B C 1
ATOM 2204 O O . LYS B 1 41 ? -18 -20 -1.925 1 76.38 41 LYS B O 1
ATOM 2209 N N . TYR B 1 42 ? -16.219 -21.359 -1.93 1 75.12 42 TYR B N 1
ATOM 2210 C CA . TYR B 1 42 ? -16.938 -22.453 -2.58 1 75.12 42 TYR B CA 1
ATOM 2211 C C . TYR B 1 42 ? -17.312 -23.531 -1.574 1 75.12 42 TYR B C 1
ATOM 2213 O O . TYR B 1 42 ? -17.859 -24.578 -1.947 1 75.12 42 TYR B O 1
ATOM 2221 N N . GLY B 1 43 ? -17.078 -23.266 -0.342 1 74.12 43 GLY B N 1
ATOM 2222 C CA . GLY B 1 43 ? -17.547 -24.141 0.727 1 74.12 43 GLY B CA 1
ATOM 2223 C C . GLY B 1 43 ? -16.672 -25.359 0.921 1 74.12 43 GLY B C 1
ATOM 2224 O O . GLY B 1 43 ? -16.922 -26.172 1.825 1 74.12 43 GLY B O 1
ATOM 2225 N N . GLN B 1 44 ? -15.719 -25.5 0.132 1 80.56 44 GLN B N 1
ATOM 2226 C CA . GLN B 1 44 ? -14.852 -26.672 0.245 1 80.56 44 GLN B CA 1
ATOM 2227 C C . GLN B 1 44 ? -13.883 -26.516 1.42 1 80.56 44 GLN B C 1
ATOM 2229 O O . GLN B 1 44 ? -13.594 -25.406 1.858 1 80.56 44 GLN B O 1
ATOM 2234 N N . PRO B 1 45 ? -13.5 -27.719 1.916 1 89.25 45 PRO B N 1
ATOM 2235 C CA . PRO B 1 45 ? -12.539 -27.672 3.016 1 89.25 45 PRO B CA 1
ATOM 2236 C C . PRO B 1 45 ? -11.227 -27 2.621 1 89.25 45 PRO B C 1
ATOM 2238 O O . PRO B 1 45 ? -10.758 -27.172 1.493 1 89.25 45 PRO B O 1
ATOM 2241 N N . VAL B 1 46 ? -10.711 -26.203 3.578 1 92 46 VAL B N 1
ATOM 2242 C CA . VAL B 1 46 ? -9.445 -25.484 3.361 1 92 46 VAL B CA 1
ATOM 2243 C C . VAL B 1 46 ? -8.484 -25.781 4.508 1 92 46 VAL B C 1
ATOM 2245 O O . VAL B 1 46 ? -8.883 -25.797 5.676 1 92 46 VAL B O 1
ATOM 2248 N N . ILE B 1 47 ? -7.352 -26.203 4.156 1 90.88 47 ILE B N 1
ATOM 2249 C CA . ILE B 1 47 ? -6.289 -26.281 5.152 1 90.88 47 ILE B CA 1
ATOM 2250 C C . ILE B 1 47 ? -5.246 -25.203 4.879 1 90.88 47 ILE B C 1
ATOM 2252 O O . ILE B 1 47 ? -4.973 -24.875 3.723 1 90.88 47 ILE B O 1
ATOM 2256 N N . GLN B 1 48 ? -4.777 -24.609 5.949 1 89 48 GLN B N 1
ATOM 2257 C CA . GLN B 1 48 ? -3.812 -23.531 5.828 1 89 48 GLN B CA 1
ATOM 2258 C C . GLN B 1 48 ? -2.475 -23.906 6.453 1 89 48 GLN B C 1
ATOM 2260 O O . GLN B 1 48 ? -2.434 -24.484 7.543 1 89 48 GLN B O 1
ATOM 2265 N N . GLY B 1 49 ? -1.417 -23.609 5.766 1 85.94 49 GLY B N 1
ATOM 2266 C CA . GLY B 1 49 ? -0.07 -23.875 6.242 1 85.94 49 GLY B CA 1
ATOM 2267 C C . GLY B 1 49 ? 0.842 -24.453 5.176 1 85.94 49 GLY B C 1
ATOM 2268 O O . GLY B 1 49 ? 0.378 -24.859 4.105 1 85.94 49 GLY B O 1
ATOM 2269 N N . ARG B 1 50 ? 2.154 -24.5 5.492 1 84.62 50 ARG B N 1
ATOM 2270 C CA . ARG B 1 50 ? 3.141 -25.125 4.613 1 84.62 50 ARG B CA 1
ATOM 2271 C C . ARG B 1 50 ? 3.176 -26.641 4.812 1 84.62 50 ARG B C 1
ATOM 2273 O O . ARG B 1 50 ? 3.193 -27.125 5.945 1 84.62 50 ARG B O 1
ATOM 2280 N N . LEU B 1 51 ? 3.141 -27.422 3.715 1 91.19 51 LEU B N 1
ATOM 2281 C CA . LEU B 1 51 ? 3.139 -28.875 3.787 1 91.19 51 LEU B CA 1
ATOM 2282 C C . LEU B 1 51 ? 4.414 -29.453 3.186 1 91.19 51 LEU B C 1
ATOM 2284 O O . LEU B 1 51 ? 4.816 -29.062 2.084 1 91.19 51 LEU B O 1
ATOM 2288 N N . THR B 1 52 ? 5.039 -30.375 3.984 1 94.44 52 THR B N 1
ATOM 2289 C CA . THR B 1 52 ? 6.105 -31.203 3.426 1 94.44 52 THR B CA 1
ATOM 2290 C C . THR B 1 52 ? 5.531 -32.375 2.645 1 94.44 52 THR B C 1
ATOM 2292 O O . THR B 1 52 ? 4.324 -32.625 2.672 1 94.44 52 THR B O 1
ATOM 2295 N N . ALA B 1 53 ? 6.492 -33 1.937 1 97 53 ALA B N 1
ATOM 2296 C CA . ALA B 1 53 ? 6.055 -34.219 1.246 1 97 53 ALA B CA 1
ATOM 2297 C C . ALA B 1 53 ? 5.434 -35.188 2.223 1 97 53 ALA B C 1
ATOM 2299 O O . ALA B 1 53 ? 4.41 -35.812 1.922 1 97 53 ALA B O 1
ATOM 2300 N N . GLU B 1 54 ? 6.027 -35.25 3.424 1 97 54 GLU B N 1
ATOM 2301 C CA . GLU B 1 54 ? 5.531 -36.188 4.445 1 97 54 GLU B CA 1
ATOM 2302 C C . GLU B 1 54 ? 4.152 -35.75 4.945 1 97 54 GLU B C 1
ATOM 2304 O O . GLU B 1 54 ? 3.275 -36.594 5.148 1 97 54 GLU B O 1
ATOM 2309 N N . ASP B 1 55 ? 4.008 -34.469 5.102 1 96.94 55 ASP B N 1
ATOM 2310 C CA . ASP B 1 55 ? 2.707 -33.938 5.496 1 96.94 55 ASP B CA 1
ATOM 2311 C C . ASP B 1 55 ? 1.64 -34.281 4.457 1 96.94 55 ASP B C 1
ATOM 2313 O O . ASP B 1 55 ? 0.529 -34.688 4.809 1 96.94 55 ASP B O 1
ATOM 2317 N N . MET B 1 56 ? 2.004 -34.125 3.234 1 97.62 56 MET B N 1
ATOM 2318 C CA . MET B 1 56 ? 1.055 -34.375 2.15 1 97.62 56 MET B CA 1
ATOM 2319 C C . MET B 1 56 ? 0.692 -35.844 2.062 1 97.62 56 MET B C 1
ATOM 2321 O O . MET B 1 56 ? -0.473 -36.188 1.858 1 97.62 56 MET B O 1
ATOM 2325 N N . VAL B 1 57 ? 1.716 -36.688 2.262 1 97.81 57 VAL B N 1
ATOM 2326 C CA . VAL B 1 57 ? 1.471 -38.125 2.217 1 97.81 57 VAL B CA 1
ATOM 2327 C C . VAL B 1 57 ? 0.49 -38.531 3.318 1 97.81 57 VAL B C 1
ATOM 2329 O O . VAL B 1 57 ? -0.446 -39.281 3.082 1 97.81 57 VAL B O 1
ATOM 2332 N N . ALA B 1 58 ? 0.736 -38 4.5 1 97.38 58 ALA B N 1
ATOM 2333 C CA . ALA B 1 58 ? -0.16 -38.281 5.621 1 97.38 58 ALA B CA 1
ATOM 2334 C C . ALA B 1 58 ? -1.583 -37.812 5.312 1 97.38 58 ALA B C 1
ATOM 2336 O O . ALA B 1 58 ? -2.545 -38.562 5.57 1 97.38 58 ALA B O 1
ATOM 2337 N N . PHE B 1 59 ? -1.713 -36.719 4.758 1 97.19 59 PHE B N 1
ATOM 2338 C CA . PHE B 1 59 ? -3.021 -36.188 4.41 1 97.19 59 PHE B CA 1
ATOM 2339 C C . PHE B 1 59 ? -3.701 -37.062 3.355 1 97.19 59 PHE B C 1
ATOM 2341 O O . PHE B 1 59 ? -4.898 -37.312 3.449 1 97.19 59 PHE B O 1
ATOM 2348 N N . ILE B 1 60 ? -2.928 -37.375 2.328 1 97.12 60 ILE B N 1
ATOM 2349 C CA . ILE B 1 60 ? -3.422 -38.188 1.218 1 97.12 60 ILE B CA 1
ATOM 2350 C C . ILE B 1 60 ? -3.996 -39.5 1.746 1 97.12 60 ILE B C 1
ATOM 2352 O O . ILE B 1 60 ? -5.102 -39.906 1.371 1 97.12 60 ILE B O 1
ATOM 2356 N N . LYS B 1 61 ? -3.266 -40.062 2.664 1 96.81 61 LYS B N 1
ATOM 2357 C CA . LYS B 1 61 ? -3.686 -41.344 3.23 1 96.81 61 LYS B CA 1
ATOM 2358 C C . LYS B 1 61 ? -4.918 -41.188 4.117 1 96.81 61 LYS B C 1
ATOM 2360 O O . LYS B 1 61 ? -5.859 -41.969 4.035 1 96.81 61 LYS B O 1
ATOM 2365 N N . GLU B 1 62 ? -4.891 -40.156 4.91 1 96.69 62 GLU B N 1
ATOM 2366 C CA . GLU B 1 62 ? -5.965 -39.906 5.871 1 96.69 62 GLU B CA 1
ATOM 2367 C C . GLU B 1 62 ? -7.266 -39.562 5.164 1 96.69 62 GLU B C 1
ATOM 2369 O O . GLU B 1 62 ? -8.352 -39.875 5.656 1 96.69 62 GLU B O 1
ATOM 2374 N N . ASN B 1 63 ? -7.223 -38.969 3.982 1 96.5 63 ASN B N 1
ATOM 2375 C CA . ASN B 1 63 ? -8.422 -38.406 3.359 1 96.5 63 ASN B CA 1
ATOM 2376 C C . ASN B 1 63 ? -8.727 -39.094 2.027 1 96.5 63 ASN B C 1
ATOM 2378 O O . ASN B 1 63 ? -9.586 -38.625 1.276 1 96.5 63 ASN B O 1
ATOM 2382 N N . ASP B 1 64 ? -7.977 -40.094 1.699 1 96.56 64 ASP B N 1
ATOM 2383 C CA . ASP B 1 64 ? -8.172 -40.906 0.489 1 96.56 64 ASP B CA 1
ATOM 2384 C C . ASP B 1 64 ? -8.094 -40.031 -0.759 1 96.56 64 ASP B C 1
ATOM 2386 O O . ASP B 1 64 ? -8.977 -40.062 -1.616 1 96.56 64 ASP B O 1
ATOM 2390 N N . VAL B 1 65 ? -7.109 -39.125 -0.812 1 97.81 65 VAL B N 1
ATOM 2391 C CA . VAL B 1 65 ? -6.852 -38.281 -1.959 1 97.81 65 VAL B CA 1
ATOM 2392 C C . VAL B 1 65 ? -6.344 -39.094 -3.131 1 97.81 65 VAL B C 1
ATOM 2394 O O . VAL B 1 65 ? -5.496 -39.969 -2.953 1 97.81 65 VAL B O 1
ATOM 2397 N N . ASP B 1 66 ? -6.875 -38.906 -4.254 1 97.56 66 ASP B N 1
ATOM 2398 C CA . ASP B 1 66 ? -6.438 -39.719 -5.387 1 97.56 66 ASP B CA 1
ATOM 2399 C C . ASP B 1 66 ? -5.535 -38.906 -6.32 1 97.56 66 ASP B C 1
ATOM 2401 O O . ASP B 1 66 ? -4.844 -39.469 -7.168 1 97.56 66 ASP B O 1
ATOM 2405 N N . GLU B 1 67 ? -5.531 -37.531 -6.156 1 98.12 67 GLU B N 1
ATOM 2406 C CA . GLU B 1 67 ? -4.727 -36.719 -7.043 1 98.12 67 GLU B CA 1
ATOM 2407 C C . GLU B 1 67 ? -4.387 -35.375 -6.387 1 98.12 67 GLU B C 1
ATOM 2409 O O . GLU B 1 67 ? -5.227 -34.781 -5.707 1 98.12 67 GLU B O 1
ATOM 2414 N N . ILE B 1 68 ? -3.172 -34.938 -6.609 1 98.31 68 ILE B N 1
ATOM 2415 C CA . ILE B 1 68 ? -2.76 -33.594 -6.254 1 98.31 68 ILE B CA 1
ATOM 2416 C C . ILE B 1 68 ? -2.861 -32.688 -7.477 1 98.31 68 ILE B C 1
ATOM 2418 O O . ILE B 1 68 ? -2.32 -33 -8.539 1 98.31 68 ILE B O 1
ATOM 2422 N N . ILE B 1 69 ? -3.623 -31.672 -7.348 1 97.81 69 ILE B N 1
ATOM 2423 C CA . ILE B 1 69 ? -3.641 -30.609 -8.344 1 97.81 69 ILE B CA 1
ATOM 2424 C C . ILE B 1 69 ? -2.832 -29.422 -7.844 1 97.81 69 ILE B C 1
ATOM 2426 O O . ILE B 1 69 ? -3.191 -28.797 -6.84 1 97.81 69 ILE B O 1
ATOM 2430 N N . ASP B 1 70 ? -1.759 -29.125 -8.539 1 97.12 70 ASP B N 1
ATOM 2431 C CA . ASP B 1 70 ? -0.833 -28.062 -8.172 1 97.12 70 ASP B CA 1
ATOM 2432 C C . ASP B 1 70 ? -1.107 -26.797 -8.977 1 97.12 70 ASP B C 1
ATOM 2434 O O . ASP B 1 70 ? -0.75 -26.719 -10.156 1 97.12 70 ASP B O 1
ATOM 2438 N N . ALA B 1 71 ? -1.758 -25.891 -8.305 1 93.38 71 ALA B N 1
ATOM 2439 C CA . ALA B 1 71 ? -2.035 -24.594 -8.906 1 93.38 71 ALA B CA 1
ATOM 2440 C C . ALA B 1 71 ? -1.337 -23.469 -8.133 1 93.38 71 ALA B C 1
ATOM 2442 O O . ALA B 1 71 ? -1.889 -22.375 -7.98 1 93.38 71 ALA B O 1
ATOM 2443 N N . THR B 1 72 ? -0.214 -23.828 -7.547 1 89.88 72 THR B N 1
ATOM 2444 C CA . THR B 1 72 ? 0.574 -22.844 -6.812 1 89.88 72 THR B CA 1
ATOM 2445 C C . THR B 1 72 ? 1.233 -21.859 -7.77 1 89.88 72 THR B C 1
ATOM 2447 O O . THR B 1 72 ? 1.157 -22.031 -8.992 1 89.88 72 THR B O 1
ATOM 2450 N N . HIS B 1 73 ? 1.764 -20.859 -7.184 1 85.31 73 HIS B N 1
ATOM 2451 C CA . HIS B 1 73 ? 2.459 -19.859 -7.98 1 85.31 73 HIS B CA 1
ATOM 2452 C C . HIS B 1 73 ? 3.588 -20.484 -8.789 1 85.31 73 HIS B C 1
ATOM 2454 O O . HIS B 1 73 ? 4.273 -21.391 -8.312 1 85.31 73 HIS B O 1
ATOM 2460 N N . PRO B 1 74 ? 3.863 -20 -9.984 1 81.44 74 PRO B N 1
ATOM 2461 C CA . PRO B 1 74 ? 4.91 -20.562 -10.844 1 81.44 74 PRO B CA 1
ATOM 2462 C C . PRO B 1 74 ? 6.277 -20.578 -10.164 1 81.44 74 PRO B C 1
ATOM 2464 O O . PRO B 1 74 ? 7.137 -21.391 -10.531 1 81.44 74 PRO B O 1
ATOM 2467 N N . PHE B 1 75 ? 6.422 -19.766 -9.164 1 82.94 75 PHE B N 1
ATOM 2468 C CA . PHE B 1 75 ? 7.727 -19.656 -8.523 1 82.94 75 PHE B CA 1
ATOM 2469 C C . PHE B 1 75 ? 7.758 -20.453 -7.227 1 82.94 75 PHE B C 1
ATOM 2471 O O . PHE B 1 75 ? 8.75 -20.422 -6.496 1 82.94 75 PHE B O 1
ATOM 2478 N N . ALA B 1 76 ? 6.664 -21.125 -7.02 1 83.69 76 ALA B N 1
ATOM 2479 C CA . ALA B 1 76 ? 6.609 -22 -5.855 1 83.69 76 ALA B CA 1
ATOM 2480 C C . ALA B 1 76 ? 7.121 -23.406 -6.199 1 83.69 76 ALA B C 1
ATOM 2482 O O . ALA B 1 76 ? 6.41 -24.391 -6.008 1 83.69 76 ALA B O 1
ATOM 2483 N N . ASP B 1 77 ? 8.383 -23.438 -6.637 1 86.5 77 ASP B N 1
ATOM 2484 C CA . ASP B 1 77 ? 8.961 -24.688 -7.145 1 86.5 77 ASP B CA 1
ATOM 2485 C C . ASP B 1 77 ? 9.188 -25.688 -6.016 1 86.5 77 ASP B C 1
ATOM 2487 O O . ASP B 1 77 ? 9.023 -26.891 -6.211 1 86.5 77 ASP B O 1
ATOM 2491 N N . ILE B 1 78 ? 9.469 -25.188 -4.863 1 87.5 78 ILE B N 1
ATOM 2492 C CA . ILE B 1 78 ? 9.742 -26.062 -3.729 1 87.5 78 ILE B CA 1
ATOM 2493 C C . ILE B 1 78 ? 8.492 -26.875 -3.4 1 87.5 78 ILE B C 1
ATOM 2495 O O . ILE B 1 78 ? 8.562 -28.109 -3.27 1 87.5 78 ILE B O 1
ATOM 2499 N N . VAL B 1 79 ? 7.383 -26.203 -3.311 1 93 79 VAL B N 1
ATOM 2500 C CA . VAL B 1 79 ? 6.164 -26.922 -2.961 1 93 79 VAL B CA 1
ATOM 2501 C C . VAL B 1 79 ? 5.77 -27.859 -4.098 1 93 79 VAL B C 1
ATOM 2503 O O . VAL B 1 79 ? 5.227 -28.938 -3.861 1 93 79 VAL B O 1
ATOM 2506 N N . SER B 1 80 ? 6.02 -27.438 -5.312 1 93.75 80 SER B N 1
ATOM 2507 C CA . SER B 1 80 ? 5.738 -28.312 -6.445 1 93.75 80 SER B CA 1
ATOM 2508 C C . SER B 1 80 ? 6.566 -29.594 -6.379 1 93.75 80 SER B C 1
ATOM 2510 O O . SER B 1 80 ? 6.047 -30.688 -6.586 1 93.75 80 SER B O 1
ATOM 2512 N N . LYS B 1 81 ? 7.832 -29.422 -6.078 1 94.5 81 LYS B N 1
ATOM 2513 C CA . LYS B 1 81 ? 8.711 -30.578 -5.953 1 94.5 81 LYS B CA 1
ATOM 2514 C C . LYS B 1 81 ? 8.273 -31.484 -4.809 1 94.5 81 LYS B C 1
ATOM 2516 O O . LYS B 1 81 ? 8.273 -32.719 -4.941 1 94.5 81 LYS B O 1
ATOM 2521 N N . GLU B 1 82 ? 7.891 -30.859 -3.709 1 95.94 82 GLU B N 1
ATOM 2522 C CA . GLU B 1 82 ? 7.371 -31.625 -2.578 1 95.94 82 GLU B CA 1
ATOM 2523 C C . GLU B 1 82 ? 6.098 -32.375 -2.959 1 95.94 82 GLU B C 1
ATOM 2525 O O . GLU B 1 82 ? 5.895 -33.531 -2.547 1 95.94 82 GLU B O 1
ATOM 2530 N N . ALA B 1 83 ? 5.312 -31.719 -3.691 1 97.38 83 ALA B N 1
ATOM 2531 C CA . ALA B 1 83 ? 4.043 -32.312 -4.105 1 97.38 83 ALA B CA 1
ATOM 2532 C C . ALA B 1 83 ? 4.273 -33.5 -5.047 1 97.38 83 ALA B C 1
ATOM 2534 O O . ALA B 1 83 ? 3.582 -34.5 -4.953 1 97.38 83 ALA B O 1
ATOM 2535 N N . ILE B 1 84 ? 5.195 -33.344 -5.984 1 97.31 84 ILE B N 1
ATOM 2536 C CA . ILE B 1 84 ? 5.543 -34.438 -6.895 1 97.31 84 ILE B CA 1
ATOM 2537 C C . ILE B 1 84 ? 6.059 -35.625 -6.102 1 97.31 84 ILE B C 1
ATOM 2539 O O . ILE B 1 84 ? 5.625 -36.75 -6.316 1 97.31 84 ILE B O 1
ATOM 2543 N N . ARG B 1 85 ? 6.941 -35.312 -5.148 1 97.25 85 ARG B N 1
ATOM 2544 C CA . ARG B 1 85 ? 7.492 -36.375 -4.281 1 97.25 85 ARG B CA 1
ATOM 2545 C C . ARG B 1 85 ? 6.395 -37.031 -3.471 1 97.25 85 ARG B C 1
ATOM 2547 O O . ARG B 1 85 ? 6.371 -38.281 -3.352 1 97.25 85 ARG B O 1
ATOM 2554 N N . ALA B 1 86 ? 5.543 -36.25 -2.918 1 98.06 86 ALA B N 1
ATOM 2555 C CA . ALA B 1 86 ? 4.434 -36.781 -2.125 1 98.06 86 ALA B CA 1
ATOM 2556 C C . ALA B 1 86 ? 3.547 -37.688 -2.963 1 98.06 86 ALA B C 1
ATOM 2558 O O . ALA B 1 86 ? 3.137 -38.75 -2.504 1 98.06 86 ALA B O 1
ATOM 2559 N N . ALA B 1 87 ? 3.209 -37.25 -4.156 1 98.06 87 ALA B N 1
ATOM 2560 C CA . ALA B 1 87 ? 2.367 -38.031 -5.051 1 98.06 87 ALA B CA 1
ATOM 2561 C C . ALA B 1 87 ? 3.016 -39.406 -5.363 1 98.06 87 ALA B C 1
ATOM 2563 O O . ALA B 1 87 ? 2.344 -40.438 -5.359 1 98.06 87 ALA B O 1
ATOM 2564 N N . GLU B 1 88 ? 4.305 -39.312 -5.555 1 97.44 88 GLU B N 1
ATOM 2565 C CA . GLU B 1 88 ? 5.062 -40.531 -5.828 1 97.44 88 GLU B CA 1
ATOM 2566 C C . GLU B 1 88 ? 5.051 -41.469 -4.621 1 97.44 88 GLU B C 1
ATOM 2568 O O . GLU B 1 88 ? 4.793 -42.656 -4.758 1 97.44 88 GLU B O 1
ATOM 2573 N N . MET B 1 89 ? 5.289 -40.938 -3.51 1 97.69 89 MET B N 1
ATOM 2574 C CA . MET B 1 89 ? 5.359 -41.719 -2.273 1 97.69 89 MET B CA 1
ATOM 2575 C C . MET B 1 89 ? 4.008 -42.344 -1.947 1 97.69 89 MET B C 1
ATOM 2577 O O . MET B 1 89 ? 3.945 -43.469 -1.457 1 97.69 89 MET B O 1
ATOM 2581 N N . ALA B 1 90 ? 2.969 -41.625 -2.236 1 97.81 90 ALA B N 1
ATOM 2582 C CA . ALA B 1 90 ? 1.626 -42.062 -1.855 1 97.81 90 ALA B CA 1
ATOM 2583 C C . ALA B 1 90 ? 0.965 -42.844 -2.98 1 97.81 90 ALA B C 1
ATOM 2585 O O . ALA B 1 90 ? -0.095 -43.438 -2.787 1 97.81 90 ALA B O 1
ATOM 2586 N N . GLY B 1 91 ? 1.552 -42.812 -4.129 1 97.19 91 GLY B N 1
ATOM 2587 C CA . GLY B 1 91 ? 1.006 -43.531 -5.266 1 97.19 91 GLY B CA 1
ATOM 2588 C C . GLY B 1 91 ? -0.229 -42.875 -5.855 1 97.19 91 GLY B C 1
ATOM 2589 O O . GLY B 1 91 ? -1.178 -43.562 -6.242 1 97.19 91 GLY B O 1
ATOM 2590 N N . VAL B 1 92 ? -0.287 -41.625 -5.848 1 97.94 92 VAL B N 1
ATOM 2591 C CA . VAL B 1 92 ? -1.428 -40.938 -6.418 1 97.94 92 VAL B CA 1
ATOM 2592 C C . VAL B 1 92 ? -0.966 -40.062 -7.59 1 97.94 92 VAL B C 1
ATOM 2594 O O . VAL B 1 92 ? 0.236 -39.906 -7.809 1 97.94 92 VAL B O 1
ATOM 2597 N N . SER B 1 93 ? -1.939 -39.531 -8.383 1 97.62 93 SER B N 1
ATOM 2598 C CA . SER B 1 93 ? -1.604 -38.719 -9.547 1 97.62 93 SER B CA 1
ATOM 2599 C C . SER B 1 93 ? -1.257 -37.281 -9.141 1 97.62 93 SER B C 1
ATOM 2601 O O . SER B 1 93 ? -1.693 -36.812 -8.094 1 97.62 93 SER B O 1
ATOM 2603 N N . TYR B 1 94 ? -0.432 -36.688 -9.961 1 98.12 94 TYR B N 1
ATOM 2604 C CA . TYR B 1 94 ? -0.051 -35.281 -9.852 1 98.12 94 TYR B CA 1
ATOM 2605 C C . TYR B 1 94 ? -0.357 -34.531 -11.141 1 98.12 94 TYR B C 1
ATOM 2607 O O . TYR B 1 94 ? -0.044 -35.031 -12.234 1 98.12 94 TYR B O 1
ATOM 2615 N N . LEU B 1 95 ? -0.976 -33.438 -11.008 1 98.06 95 LEU B N 1
ATOM 2616 C CA . LEU B 1 95 ? -1.276 -32.594 -12.148 1 98.06 95 LEU B CA 1
ATOM 2617 C C . LEU B 1 95 ? -0.883 -31.141 -11.859 1 98.06 95 LEU B C 1
ATOM 2619 O O . LEU B 1 95 ? -1.304 -30.562 -10.852 1 98.06 95 LEU B O 1
ATOM 2623 N N . ARG B 1 96 ? -0.075 -30.594 -12.742 1 96.56 96 ARG B N 1
ATOM 2624 C CA . ARG B 1 96 ? 0.274 -29.172 -12.68 1 96.56 96 ARG B CA 1
ATOM 2625 C C . ARG B 1 96 ? -0.665 -28.344 -13.547 1 96.56 96 ARG B C 1
ATOM 2627 O O . ARG B 1 96 ? -0.915 -28.688 -14.703 1 96.56 96 ARG B O 1
ATOM 2634 N N . PHE B 1 97 ? -1.272 -27.406 -12.93 1 94.5 97 PHE B N 1
ATOM 2635 C CA . PHE B 1 97 ? -1.921 -26.359 -13.711 1 94.5 97 PHE B CA 1
ATOM 2636 C C . PHE B 1 97 ? -0.999 -25.156 -13.883 1 94.5 97 PHE B C 1
ATOM 2638 O O . PHE B 1 97 ? -0.687 -24.469 -12.906 1 94.5 97 PHE B O 1
ATOM 2645 N N . GLU B 1 98 ? -0.511 -25 -15.078 1 85.12 98 GLU B N 1
ATOM 2646 C CA . GLU B 1 98 ? 0.397 -23.891 -15.359 1 85.12 98 GLU B CA 1
ATOM 2647 C C . GLU B 1 98 ? -0.009 -23.156 -16.641 1 85.12 98 GLU B C 1
ATOM 2649 O O . GLU B 1 98 ? -0.106 -23.766 -17.703 1 85.12 98 GLU B O 1
ATOM 2654 N N . ARG B 1 99 ? -0.295 -21.844 -16.516 1 73.75 99 ARG B N 1
ATOM 2655 C CA . ARG B 1 99 ? -0.684 -21.062 -17.688 1 73.75 99 ARG B CA 1
ATOM 2656 C C . ARG B 1 99 ? 0.448 -21.016 -18.703 1 73.75 99 ARG B C 1
ATOM 2658 O O . ARG B 1 99 ? 1.623 -21.078 -18.344 1 73.75 99 ARG B O 1
ATOM 2665 N N . GLN B 1 100 ? -0.079 -21.188 -20.047 1 66.62 100 GLN B N 1
ATOM 2666 C CA . GLN B 1 100 ? 0.896 -21.172 -21.125 1 66.62 100 GLN B CA 1
ATOM 2667 C C . GLN B 1 100 ? 1.828 -19.969 -21.016 1 66.62 100 GLN B C 1
ATOM 2669 O O . GLN B 1 100 ? 1.39 -18.875 -20.672 1 66.62 100 GLN B O 1
ATOM 2674 N N . ALA B 1 101 ? 3.113 -20.297 -20.906 1 56.16 101 ALA B N 1
ATOM 2675 C CA . ALA B 1 101 ? 4.195 -19.312 -20.891 1 56.16 101 ALA B CA 1
ATOM 2676 C C . ALA B 1 101 ? 4.227 -18.5 -22.172 1 56.16 101 ALA B C 1
ATOM 2678 O O . ALA B 1 101 ? 4.906 -18.875 -23.141 1 56.16 101 ALA B O 1
ATOM 2679 N N . THR B 1 102 ? 3.26 -18.344 -23.047 1 55.38 102 THR B N 1
ATOM 2680 C CA . THR B 1 102 ? 3.648 -17.656 -24.266 1 55.38 102 THR B CA 1
ATOM 2681 C C . THR B 1 102 ? 4.359 -16.344 -23.938 1 55.38 102 THR B C 1
ATOM 2683 O O . THR B 1 102 ? 3.715 -15.305 -23.797 1 55.38 102 THR B O 1
ATOM 2686 N N . LEU B 1 103 ? 5.496 -16.438 -23.141 1 63.81 103 LEU B N 1
ATOM 2687 C CA . LEU B 1 103 ? 5.859 -15.172 -22.516 1 63.81 103 LEU B CA 1
ATOM 2688 C C . LEU B 1 103 ? 6.852 -14.406 -23.391 1 63.81 103 LEU B C 1
ATOM 2690 O O . LEU B 1 103 ? 7.918 -14.93 -23.734 1 63.81 103 LEU B O 1
ATOM 2694 N N . ASP B 1 104 ? 6.379 -13.656 -24.484 1 82.06 104 ASP B N 1
ATOM 2695 C CA . ASP B 1 104 ? 7.285 -12.688 -25.094 1 82.06 104 ASP B CA 1
ATOM 2696 C C . ASP B 1 104 ? 7.93 -11.797 -24.031 1 82.06 104 ASP B C 1
ATOM 2698 O O . ASP B 1 104 ? 7.27 -10.93 -23.469 1 82.06 104 ASP B O 1
ATOM 2702 N N . LEU B 1 105 ? 9.156 -12.195 -23.797 1 90.31 105 LEU B N 1
ATOM 2703 C CA . LEU B 1 105 ? 9.883 -11.414 -22.812 1 90.31 105 LEU B CA 1
ATOM 2704 C C . LEU B 1 105 ? 10.805 -10.406 -23.484 1 90.31 105 LEU B C 1
ATOM 2706 O O . LEU B 1 105 ? 11.742 -9.898 -22.859 1 90.31 105 LEU B O 1
ATOM 2710 N N . SER B 1 106 ? 10.477 -10.227 -24.781 1 91.38 106 SER B N 1
ATOM 2711 C CA . SER B 1 106 ? 11.289 -9.266 -25.516 1 91.38 106 SER B CA 1
ATOM 2712 C C . SER B 1 106 ? 11.25 -7.891 -24.844 1 91.38 106 SER B C 1
ATOM 2714 O O . SER B 1 106 ? 10.188 -7.434 -24.422 1 91.38 106 SER B O 1
ATOM 2716 N N . GLY B 1 107 ? 12.445 -7.309 -24.719 1 94.38 107 GLY B N 1
ATOM 2717 C CA . GLY B 1 107 ? 12.531 -5.984 -24.125 1 94.38 107 GLY B CA 1
ATOM 2718 C C . GLY B 1 107 ? 12.977 -6.008 -22.688 1 94.38 107 GLY B C 1
ATOM 2719 O O . GLY B 1 107 ? 13.25 -4.961 -22.094 1 94.38 107 GLY B O 1
ATOM 2720 N N . ALA B 1 108 ? 13.125 -7.219 -22.172 1 96.25 108 ALA B N 1
ATOM 2721 C CA . ALA B 1 108 ? 13.555 -7.363 -20.781 1 96.25 108 ALA B CA 1
ATOM 2722 C C . ALA B 1 108 ? 14.906 -8.07 -20.688 1 96.25 108 ALA B C 1
ATOM 2724 O O . ALA B 1 108 ? 15.312 -8.758 -21.625 1 96.25 108 ALA B O 1
ATOM 2725 N N . ILE B 1 109 ? 15.633 -7.824 -19.688 1 97.31 109 ILE B N 1
ATOM 2726 C CA . ILE B 1 109 ? 16.781 -8.633 -19.312 1 97.31 109 ILE B CA 1
ATOM 2727 C C . ILE B 1 109 ? 16.328 -9.867 -18.547 1 97.31 109 ILE B C 1
ATOM 2729 O O . ILE B 1 109 ? 15.758 -9.75 -17.453 1 97.31 109 ILE B O 1
ATOM 2733 N N . VAL B 1 110 ? 16.562 -10.984 -19.156 1 95.69 110 VAL B N 1
ATOM 2734 C CA . VAL B 1 110 ? 16.062 -12.211 -18.547 1 95.69 110 VAL B CA 1
ATOM 2735 C C . VAL B 1 110 ? 17.156 -12.875 -17.719 1 95.69 110 VAL B C 1
ATOM 2737 O O . VAL B 1 110 ? 18.281 -13.055 -18.188 1 95.69 110 VAL B O 1
ATOM 2740 N N . VAL B 1 111 ? 16.875 -13.156 -16.453 1 96.38 111 VAL B N 1
ATOM 2741 C CA . VAL B 1 111 ? 17.75 -13.898 -15.562 1 96.38 111 VAL B CA 1
ATOM 2742 C C . VAL B 1 111 ? 17.031 -15.133 -15.031 1 96.38 111 VAL B C 1
ATOM 2744 O O . VAL B 1 111 ? 15.828 -15.305 -15.266 1 96.38 111 VAL B O 1
ATOM 2747 N N . HIS B 1 112 ? 17.766 -15.961 -14.234 1 92.06 112 HIS B N 1
ATOM 2748 C CA . HIS B 1 112 ? 17.172 -17.25 -13.93 1 92.06 112 HIS B CA 1
ATOM 2749 C C . HIS B 1 112 ? 17.141 -17.516 -12.43 1 92.06 112 HIS B C 1
ATOM 2751 O O . HIS B 1 112 ? 16.844 -18.625 -11.984 1 92.06 112 HIS B O 1
ATOM 2757 N N . SER B 1 113 ? 17.531 -16.547 -11.688 1 92.5 113 SER B N 1
ATOM 2758 C CA . SER B 1 113 ? 17.453 -16.641 -10.227 1 92.5 113 SER B CA 1
ATOM 2759 C C . SER B 1 113 ? 17.5 -15.266 -9.578 1 92.5 113 SER B C 1
ATOM 2761 O O . SER B 1 113 ? 17.875 -14.281 -10.227 1 92.5 113 SER B O 1
ATOM 2763 N N . THR B 1 114 ? 17.062 -15.242 -8.352 1 95.94 114 THR B N 1
ATOM 2764 C CA . THR B 1 114 ? 17.156 -14.008 -7.582 1 95.94 114 THR B CA 1
ATOM 2765 C C . THR B 1 114 ? 18.609 -13.531 -7.484 1 95.94 114 THR B C 1
ATOM 2767 O O . THR B 1 114 ? 18.875 -12.344 -7.633 1 95.94 114 THR B O 1
ATOM 2770 N N . GLN B 1 115 ? 19.453 -14.5 -7.301 1 96.75 115 GLN B N 1
ATOM 2771 C CA . GLN B 1 115 ? 20.859 -14.141 -7.188 1 96.75 115 GLN B CA 1
ATOM 2772 C C . GLN B 1 115 ? 21.375 -13.531 -8.484 1 96.75 115 GLN B C 1
ATOM 2774 O O . GLN B 1 115 ? 22.125 -12.555 -8.469 1 96.75 115 GLN B O 1
ATOM 2779 N N . GLU B 1 116 ? 20.969 -14.102 -9.586 1 97.44 116 GLU B N 1
ATOM 2780 C CA . GLU B 1 116 ? 21.391 -13.547 -10.867 1 97.44 116 GLU B CA 1
ATOM 2781 C C . GLU B 1 116 ? 20.859 -12.133 -11.062 1 97.44 116 GLU B C 1
ATOM 2783 O O . GLU B 1 116 ? 21.516 -11.289 -11.664 1 97.44 116 GLU B O 1
ATOM 2788 N N . ALA B 1 117 ? 19.656 -11.883 -10.625 1 98 117 ALA B N 1
ATOM 2789 C CA . ALA B 1 117 ? 19.094 -10.539 -10.688 1 98 117 ALA B CA 1
ATOM 2790 C C . ALA B 1 117 ? 19.922 -9.555 -9.875 1 98 117 ALA B C 1
ATOM 2792 O O . ALA B 1 117 ? 20.25 -8.461 -10.352 1 98 117 ALA B O 1
ATOM 2793 N N . ILE B 1 118 ? 20.281 -9.961 -8.688 1 98.44 118 ILE B N 1
ATOM 2794 C CA . ILE B 1 118 ? 21.094 -9.141 -7.785 1 98.44 118 ILE B CA 1
ATOM 2795 C C . ILE B 1 118 ? 22.438 -8.82 -8.438 1 98.44 118 ILE B C 1
ATOM 2797 O O . ILE B 1 118 ? 22.859 -7.664 -8.453 1 98.44 118 ILE B O 1
ATOM 2801 N N . ASP B 1 119 ? 23 -9.859 -9.023 1 98.06 119 ASP B N 1
ATOM 2802 C CA . ASP B 1 119 ? 24.297 -9.688 -9.688 1 98.06 119 ASP B CA 1
ATOM 2803 C C . ASP B 1 119 ? 24.188 -8.727 -10.859 1 98.06 119 ASP B C 1
ATOM 2805 O O . ASP B 1 119 ? 25.062 -7.887 -11.07 1 98.06 119 ASP B O 1
ATOM 2809 N N . GLU B 1 120 ? 23.125 -8.875 -11.617 1 98.19 120 GLU B N 1
ATOM 2810 C CA . GLU B 1 120 ? 22.922 -8.016 -12.773 1 98.19 120 GLU B CA 1
ATOM 2811 C C . GLU B 1 120 ? 22.734 -6.562 -12.352 1 98.19 120 GLU B C 1
ATOM 2813 O O . GLU B 1 120 ? 23.25 -5.652 -13 1 98.19 120 GLU B O 1
ATOM 2818 N N . ILE B 1 121 ? 21.984 -6.285 -11.297 1 98.19 121 ILE B N 1
ATOM 2819 C CA . ILE B 1 121 ? 21.75 -4.949 -10.766 1 98.19 121 ILE B CA 1
ATOM 2820 C C . ILE B 1 121 ? 23.062 -4.305 -10.352 1 98.19 121 ILE B C 1
ATOM 2822 O O . ILE B 1 121 ? 23.344 -3.16 -10.711 1 98.19 121 ILE B O 1
ATOM 2826 N N . ALA B 1 122 ? 23.812 -5.102 -9.609 1 96.88 122 ALA B N 1
ATOM 2827 C CA . ALA B 1 122 ? 25.109 -4.605 -9.133 1 96.88 122 ALA B CA 1
ATOM 2828 C C . ALA B 1 122 ? 26.047 -4.293 -10.289 1 96.88 122 ALA B C 1
ATOM 2830 O O . ALA B 1 122 ? 26.703 -3.248 -10.312 1 96.88 122 ALA B O 1
ATOM 2831 N N . LYS B 1 123 ? 26.078 -5.199 -11.188 1 97.19 123 LYS B N 1
ATOM 2832 C CA . LYS B 1 123 ? 26.953 -5.086 -12.344 1 97.19 123 LYS B CA 1
ATOM 2833 C C . LYS B 1 123 ? 26.641 -3.834 -13.156 1 97.19 123 LYS B C 1
ATOM 2835 O O . LYS B 1 123 ? 27.562 -3.141 -13.617 1 97.19 123 LYS B O 1
ATOM 2840 N N . ARG B 1 124 ? 25.391 -3.508 -13.297 1 97.19 124 ARG B N 1
ATOM 2841 C CA . ARG B 1 124 ? 24.969 -2.404 -14.148 1 97.19 124 ARG B CA 1
ATOM 2842 C C . ARG B 1 124 ? 24.953 -1.088 -13.383 1 97.19 124 ARG B C 1
ATOM 2844 O O . ARG B 1 124 ? 24.812 -0.017 -13.969 1 97.19 124 ARG B O 1
ATOM 2851 N N . GLY B 1 125 ? 25.047 -1.146 -12.078 1 96.38 125 GLY B N 1
ATOM 2852 C CA . GLY B 1 125 ? 25.234 0.037 -11.258 1 96.38 125 GLY B CA 1
ATOM 2853 C C . GLY B 1 125 ? 23.953 0.822 -11.039 1 96.38 125 GLY B C 1
ATOM 2854 O O . GLY B 1 125 ? 23.984 2.051 -10.953 1 96.38 125 GLY B O 1
ATOM 2855 N N . TYR B 1 126 ? 22.844 0.116 -11.086 1 97.31 126 TYR B N 1
ATOM 2856 C CA . TYR B 1 126 ? 21.578 0.785 -10.789 1 97.31 126 TYR B CA 1
ATOM 2857 C C . TYR B 1 126 ? 21.562 1.321 -9.367 1 97.31 126 TYR B C 1
ATOM 2859 O O . TYR B 1 126 ? 22.078 0.677 -8.445 1 97.31 126 TYR B O 1
ATOM 2867 N N . LYS B 1 127 ? 21 2.447 -9.148 1 97.44 127 LYS B N 1
ATOM 2868 C CA . LYS B 1 127 ? 21 3.08 -7.832 1 97.44 127 LYS B CA 1
ATOM 2869 C C . LYS B 1 127 ? 19.703 2.816 -7.082 1 97.44 127 LYS B C 1
ATOM 2871 O O . LYS B 1 127 ? 19.703 2.564 -5.879 1 97.44 127 LYS B O 1
ATOM 2876 N N . THR B 1 128 ? 18.594 2.936 -7.754 1 98.25 128 THR B N 1
ATOM 2877 C CA . THR B 1 128 ? 17.281 2.693 -7.164 1 98.25 128 THR B CA 1
ATOM 2878 C C . THR B 1 128 ? 16.578 1.535 -7.863 1 98.25 128 THR B C 1
ATOM 2880 O O . THR B 1 128 ? 16.391 1.562 -9.086 1 98.25 128 THR B O 1
ATOM 2883 N N . VAL B 1 129 ? 16.234 0.489 -7.137 1 98.69 129 VAL B N 1
ATOM 2884 C CA . VAL B 1 129 ? 15.648 -0.742 -7.664 1 98.69 129 VAL B CA 1
ATOM 2885 C C . VAL B 1 129 ? 14.195 -0.864 -7.215 1 98.69 129 VAL B C 1
ATOM 2887 O O . VAL B 1 129 ? 13.898 -0.769 -6.02 1 98.69 129 VAL B O 1
ATOM 2890 N N . TYR B 1 130 ? 13.289 -0.967 -8.141 1 98.75 130 TYR B N 1
ATOM 2891 C CA . TYR B 1 130 ? 11.898 -1.284 -7.824 1 98.75 130 TYR B CA 1
ATOM 2892 C C . TYR B 1 130 ? 11.648 -2.783 -7.938 1 98.75 130 TYR B C 1
ATOM 2894 O O . TYR B 1 130 ? 11.797 -3.365 -9.016 1 98.75 130 TYR B O 1
ATOM 2902 N N . LEU B 1 131 ? 11.289 -3.408 -6.867 1 98.56 131 LEU B N 1
ATOM 2903 C CA . LEU B 1 131 ? 11.102 -4.855 -6.82 1 98.56 131 LEU B CA 1
ATOM 2904 C C . LEU B 1 131 ? 9.625 -5.219 -6.906 1 98.56 131 LEU B C 1
ATOM 2906 O O . LEU B 1 131 ? 8.852 -4.887 -6.012 1 98.56 131 LEU B O 1
ATOM 2910 N N . GLY B 1 132 ? 9.258 -5.836 -7.938 1 96.62 132 GLY B N 1
ATOM 2911 C CA . GLY B 1 132 ? 7.941 -6.453 -8.062 1 96.62 132 GLY B CA 1
ATOM 2912 C C . GLY B 1 132 ? 7.965 -7.949 -7.832 1 96.62 132 GLY B C 1
ATOM 2913 O O . GLY B 1 132 ? 7.227 -8.695 -8.484 1 96.62 132 GLY B O 1
ATOM 2914 N N . THR B 1 133 ? 8.852 -8.43 -6.996 1 94.69 133 THR B N 1
ATOM 2915 C CA . THR B 1 133 ? 9.047 -9.859 -6.789 1 94.69 133 THR B CA 1
ATOM 2916 C C . THR B 1 133 ? 8.32 -10.328 -5.527 1 94.69 133 THR B C 1
ATOM 2918 O O . THR B 1 133 ? 8.352 -11.508 -5.191 1 94.69 133 THR B O 1
ATOM 2921 N N . GLY B 1 134 ? 7.656 -9.383 -4.816 1 92 134 GLY B N 1
ATOM 2922 C CA . GLY B 1 134 ? 6.973 -9.734 -3.58 1 92 134 GLY B CA 1
ATOM 2923 C C . GLY B 1 134 ? 7.891 -9.734 -2.371 1 92 134 GLY B C 1
ATOM 2924 O O . GLY B 1 134 ? 9.047 -9.32 -2.463 1 92 134 GLY B O 1
ATOM 2925 N N . SER B 1 135 ? 7.387 -10.281 -1.267 1 92.75 135 SER B N 1
ATOM 2926 C CA . SER B 1 135 ? 8.078 -10.141 0.012 1 92.75 135 SER B CA 1
ATOM 2927 C C . SER B 1 135 ? 8.992 -11.328 0.28 1 92.75 135 SER B C 1
ATOM 2929 O O . SER B 1 135 ? 9.93 -11.227 1.08 1 92.75 135 SER B O 1
ATOM 2931 N N . LYS B 1 136 ? 8.844 -12.422 -0.341 1 87.94 136 LYS B N 1
ATOM 2932 C CA . LYS B 1 136 ? 9.539 -13.664 -0.012 1 87.94 136 LYS B CA 1
ATOM 2933 C C . LYS B 1 136 ? 11.039 -13.547 -0.278 1 87.94 136 LYS B C 1
ATOM 2935 O O . LYS B 1 136 ? 11.852 -14.039 0.505 1 87.94 136 LYS B O 1
ATOM 2940 N N . THR B 1 137 ? 11.414 -12.922 -1.38 1 92.94 137 THR B N 1
ATOM 2941 C CA . THR B 1 137 ? 12.82 -12.828 -1.758 1 92.94 137 THR B CA 1
ATOM 2942 C C . THR B 1 137 ? 13.406 -11.484 -1.325 1 92.94 137 THR B C 1
ATOM 2944 O O . THR B 1 137 ? 14.578 -11.203 -1.582 1 92.94 137 THR B O 1
ATOM 2947 N N . LEU B 1 138 ? 12.672 -10.664 -0.692 1 97.06 138 LEU B N 1
ATOM 2948 C CA . LEU B 1 138 ? 13.062 -9.305 -0.338 1 97.06 138 LEU B CA 1
ATOM 2949 C C . LEU B 1 138 ? 14.32 -9.305 0.522 1 97.06 138 LEU B C 1
ATOM 2951 O O . LEU B 1 138 ? 15.234 -8.508 0.294 1 97.06 138 LEU B O 1
ATOM 2955 N N . PRO B 1 139 ? 14.484 -10.266 1.509 1 97.31 139 PRO B N 1
ATOM 2956 C CA . PRO B 1 139 ? 15.711 -10.273 2.311 1 97.31 139 PRO B CA 1
ATOM 2957 C C . PRO B 1 139 ? 16.969 -10.484 1.467 1 97.31 139 PRO B C 1
ATOM 2959 O O . PRO B 1 139 ? 18.016 -9.891 1.749 1 97.31 139 PRO B O 1
ATOM 2962 N N . LEU B 1 140 ? 16.844 -11.305 0.419 1 97.44 140 LEU B N 1
ATOM 2963 C CA . LEU B 1 140 ? 17.984 -11.562 -0.458 1 97.44 140 LEU B CA 1
ATOM 2964 C C . LEU B 1 140 ? 18.406 -10.297 -1.193 1 97.44 140 LEU B C 1
ATOM 2966 O O . LEU B 1 140 ? 19.594 -9.992 -1.291 1 97.44 140 LEU B O 1
ATOM 2970 N N . PHE B 1 141 ? 17.469 -9.516 -1.645 1 98.38 141 PHE B N 1
ATOM 2971 C CA . PHE B 1 141 ? 17.75 -8.281 -2.365 1 98.38 141 PH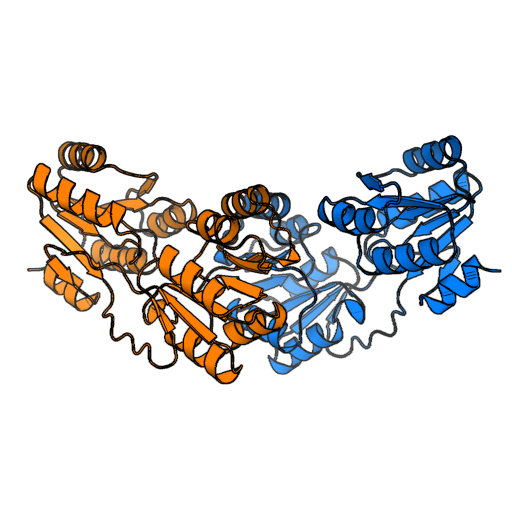E B CA 1
ATOM 2972 C C . PHE B 1 141 ? 18.344 -7.234 -1.429 1 98.38 141 PHE B C 1
ATOM 2974 O O . PHE B 1 141 ? 19.328 -6.574 -1.765 1 98.38 141 PHE B O 1
ATOM 2981 N N . VAL B 1 142 ? 17.688 -7.031 -0.258 1 97.75 142 VAL B N 1
ATOM 2982 C CA . VAL B 1 142 ? 18.141 -6.02 0.693 1 97.75 142 VAL B CA 1
ATOM 2983 C C . VAL B 1 142 ? 19.578 -6.32 1.133 1 97.75 142 VAL B C 1
ATOM 2985 O O . VAL B 1 142 ? 20.422 -5.422 1.163 1 97.75 142 VAL B O 1
ATOM 2988 N N . ASN B 1 143 ? 19.859 -7.602 1.413 1 97.38 143 ASN B N 1
ATOM 2989 C CA . ASN B 1 143 ? 21.188 -8 1.863 1 97.38 143 ASN B CA 1
ATOM 2990 C C . ASN B 1 143 ? 22.188 -8 0.715 1 97.38 143 ASN B C 1
ATOM 2992 O O . ASN B 1 143 ? 23.375 -7.715 0.919 1 97.38 143 ASN B O 1
ATOM 2996 N N . GLY B 1 144 ? 21.766 -8.297 -0.474 1 97.81 144 GLY B N 1
ATOM 2997 C CA . GLY B 1 144 ? 22.641 -8.422 -1.627 1 97.81 144 GLY B CA 1
ATOM 2998 C C . GLY B 1 144 ? 22.953 -7.09 -2.287 1 97.81 144 GLY B C 1
ATOM 2999 O O . GLY B 1 144 ? 23.875 -6.992 -3.092 1 97.81 144 GLY B O 1
ATOM 3000 N N . LEU B 1 145 ? 22.156 -6.039 -1.966 1 97.88 145 LEU B N 1
ATOM 3001 C CA . LEU B 1 145 ? 22.297 -4.719 -2.566 1 97.88 145 LEU B CA 1
ATOM 3002 C C . LEU B 1 145 ? 22.328 -3.635 -1.493 1 97.88 145 LEU B C 1
ATOM 3004 O O . LEU B 1 145 ? 21.516 -2.715 -1.503 1 97.88 145 LEU B O 1
ATOM 3008 N N . PRO B 1 146 ? 23.297 -3.703 -0.645 1 95.44 146 PRO B N 1
ATOM 3009 C CA . PRO B 1 146 ? 23.344 -2.797 0.504 1 95.44 146 PRO B CA 1
ATOM 3010 C C . PRO B 1 146 ? 23.516 -1.335 0.096 1 95.44 146 PRO B C 1
ATOM 3012 O O . PRO B 1 146 ? 23.172 -0.431 0.866 1 95.44 146 PRO B O 1
ATOM 3015 N N . GLU B 1 147 ? 23.969 -1.075 -1.104 1 95.25 147 GLU B N 1
ATOM 3016 C CA . GLU B 1 147 ? 24.25 0.293 -1.523 1 95.25 147 GLU B CA 1
ATOM 3017 C C . GLU B 1 147 ? 23.094 0.872 -2.34 1 95.25 147 GLU B C 1
ATOM 3019 O O . GLU B 1 147 ? 23.094 2.059 -2.672 1 95.25 147 GLU B O 1
ATOM 3024 N N . GLN B 1 148 ? 22.156 0.055 -2.707 1 97.31 148 GLN B N 1
ATOM 3025 C CA . GLN B 1 148 ? 21.047 0.491 -3.557 1 97.31 148 GLN B CA 1
ATOM 3026 C C . GLN B 1 148 ? 19.844 0.875 -2.723 1 97.31 148 GLN B C 1
ATOM 3028 O O . GLN B 1 148 ? 19.609 0.303 -1.655 1 97.31 148 GLN B O 1
ATOM 3033 N N . ARG B 1 149 ? 19.109 1.847 -3.189 1 97.56 149 ARG B N 1
ATOM 3034 C CA . ARG B 1 149 ? 17.797 2.1 -2.633 1 97.56 149 ARG B CA 1
ATOM 3035 C C . ARG B 1 149 ? 16.766 1.114 -3.188 1 97.56 149 ARG B C 1
ATOM 3037 O O . ARG B 1 149 ? 16.625 0.985 -4.402 1 97.56 149 ARG B O 1
ATOM 3044 N N . ILE B 1 150 ? 16.125 0.448 -2.309 1 98.12 150 ILE B N 1
ATOM 3045 C CA . ILE B 1 150 ? 15.148 -0.553 -2.717 1 98.12 150 ILE B CA 1
ATOM 3046 C C . ILE B 1 150 ? 13.742 -0.036 -2.447 1 98.12 150 ILE B C 1
ATOM 3048 O O . ILE B 1 150 ? 13.445 0.44 -1.348 1 98.12 150 ILE B O 1
ATOM 3052 N N . VAL B 1 151 ? 12.922 0.003 -3.445 1 98.38 151 VAL B N 1
ATOM 3053 C CA . VAL B 1 151 ? 11.477 0.187 -3.314 1 98.38 151 VAL B CA 1
ATOM 3054 C C . VAL B 1 151 ? 10.758 -1.111 -3.67 1 98.38 151 VAL B C 1
ATOM 3056 O O . VAL B 1 151 ? 11.047 -1.729 -4.695 1 98.38 151 VAL B O 1
ATOM 3059 N N . VAL B 1 152 ? 9.82 -1.562 -2.834 1 98.5 152 VAL B N 1
ATOM 3060 C CA . VAL B 1 152 ? 9.25 -2.891 -3.033 1 98.5 152 VAL B CA 1
ATOM 3061 C C . VAL B 1 152 ? 7.734 -2.793 -3.148 1 98.5 152 VAL B C 1
ATOM 3063 O O . VAL B 1 152 ? 7.105 -1.971 -2.477 1 98.5 152 VAL B O 1
ATOM 3066 N N . ARG B 1 153 ? 7.246 -3.555 -4.055 1 97.81 153 ARG B N 1
ATOM 3067 C CA . ARG B 1 153 ? 5.805 -3.766 -4.152 1 97.81 153 ARG B CA 1
ATOM 3068 C C . ARG B 1 153 ? 5.402 -5.09 -3.512 1 97.81 153 ARG B C 1
ATOM 3070 O O . ARG B 1 153 ? 5.918 -6.148 -3.881 1 97.81 153 ARG B O 1
ATOM 3077 N N . VAL B 1 154 ? 4.445 -5.027 -2.576 1 97.25 154 VAL B N 1
ATOM 3078 C CA . VAL B 1 154 ? 4.09 -6.219 -1.814 1 97.25 154 VAL B CA 1
ATOM 3079 C C . VAL B 1 154 ? 2.582 -6.246 -1.572 1 97.25 154 VAL B C 1
ATOM 3081 O O . VAL B 1 154 ? 1.888 -5.258 -1.833 1 97.25 154 VAL B O 1
ATOM 3084 N N . LEU B 1 155 ? 2.104 -7.434 -1.105 1 94.25 155 LEU B N 1
ATOM 3085 C CA . LEU B 1 155 ? 0.707 -7.527 -0.696 1 94.25 155 LEU B CA 1
ATOM 3086 C C . LEU B 1 155 ? 0.438 -6.648 0.521 1 94.25 155 LEU B C 1
ATOM 3088 O O . LEU B 1 155 ? 1.26 -6.582 1.438 1 94.25 155 LEU B O 1
ATOM 3092 N N . PRO B 1 156 ? -0.724 -6.02 0.531 1 96.81 156 PRO B N 1
ATOM 3093 C CA . PRO B 1 156 ? -1.043 -5.129 1.648 1 96.81 156 PRO B CA 1
ATOM 3094 C C . PRO B 1 156 ? -1.595 -5.875 2.859 1 96.81 156 PRO B C 1
ATOM 3096 O O . PRO B 1 156 ? -2.766 -5.711 3.211 1 96.81 156 PRO B O 1
ATOM 3099 N N . THR B 1 157 ? -0.75 -6.605 3.553 1 94.94 157 THR B N 1
ATOM 3100 C CA . THR B 1 157 ? -1.087 -7.254 4.816 1 94.94 157 THR B CA 1
ATOM 3101 C C . THR B 1 157 ? -0.115 -6.836 5.914 1 94.94 157 THR B C 1
ATOM 3103 O O . THR B 1 157 ? 1.036 -6.492 5.633 1 94.94 157 THR B O 1
ATOM 3106 N N . SER B 1 158 ? -0.631 -6.867 7.137 1 96 158 SER B N 1
ATOM 3107 C CA . SER B 1 158 ? 0.185 -6.426 8.266 1 96 158 SER B CA 1
ATOM 3108 C C . SER B 1 158 ? 1.424 -7.301 8.43 1 96 158 SER B C 1
ATOM 3110 O O . SER B 1 158 ? 2.506 -6.797 8.734 1 96 158 SER B O 1
ATOM 3112 N N . GLU B 1 159 ? 1.298 -8.578 8.195 1 94.44 159 GLU B N 1
ATOM 3113 C CA . GLU B 1 159 ? 2.414 -9.516 8.312 1 94.44 159 GLU B CA 1
ATOM 3114 C 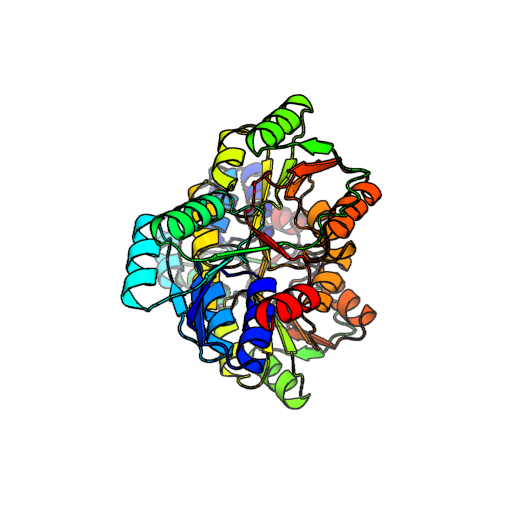C . GLU B 1 159 ? 3.521 -9.18 7.32 1 94.44 159 GLU B C 1
ATOM 3116 O O . GLU B 1 159 ? 4.699 -9.148 7.684 1 94.44 159 GLU B O 1
ATOM 3121 N N . VAL B 1 160 ? 3.137 -8.914 6.133 1 95.75 160 VAL B N 1
ATOM 3122 C CA . VAL B 1 160 ? 4.102 -8.609 5.082 1 95.75 160 VAL B CA 1
ATOM 3123 C C . VAL B 1 160 ? 4.801 -7.289 5.387 1 95.75 160 VAL B C 1
ATOM 3125 O O . VAL B 1 160 ? 6.02 -7.176 5.238 1 95.75 160 VAL B O 1
ATOM 3128 N N . LEU B 1 161 ? 4.062 -6.266 5.801 1 97.5 161 LEU B N 1
ATOM 3129 C CA . LEU B 1 161 ? 4.656 -4.969 6.098 1 97.5 161 LEU B CA 1
ATOM 3130 C C . LEU B 1 161 ? 5.578 -5.055 7.309 1 97.5 161 LEU B C 1
ATOM 3132 O O . LEU B 1 161 ? 6.609 -4.383 7.355 1 97.5 161 LEU B O 1
ATOM 3136 N N . LEU B 1 162 ? 5.184 -5.871 8.289 1 96.75 162 LEU B N 1
ATOM 3137 C CA . LEU B 1 162 ? 6.062 -6.082 9.438 1 96.75 162 LEU B CA 1
ATOM 3138 C C . LEU B 1 162 ? 7.398 -6.668 8.992 1 96.75 162 LEU B C 1
ATOM 3140 O O . LEU B 1 162 ? 8.453 -6.254 9.477 1 96.75 162 LEU B O 1
ATOM 3144 N N . ALA B 1 163 ? 7.359 -7.617 8.133 1 96.69 163 ALA B N 1
ATOM 3145 C CA . ALA B 1 163 ? 8.578 -8.219 7.59 1 96.69 163 ALA B CA 1
ATOM 3146 C C . ALA B 1 163 ? 9.43 -7.18 6.875 1 96.69 163 ALA B C 1
ATOM 3148 O O . ALA B 1 163 ? 10.656 -7.176 7.008 1 96.69 163 ALA B O 1
ATOM 3149 N N . CYS B 1 164 ? 8.82 -6.293 6.086 1 97.5 164 CYS B N 1
ATOM 3150 C CA . CYS B 1 164 ? 9.539 -5.215 5.414 1 97.5 164 CYS B CA 1
ATOM 3151 C C . CYS B 1 164 ? 10.227 -4.305 6.426 1 97.5 164 CYS B C 1
ATOM 3153 O O . CYS B 1 164 ? 11.398 -3.963 6.258 1 97.5 164 CYS B O 1
ATOM 3155 N N . GLU B 1 165 ? 9.445 -3.941 7.449 1 95.38 165 GLU B N 1
ATOM 3156 C CA . GLU B 1 165 ? 9.969 -3.061 8.492 1 95.38 165 GLU B CA 1
ATOM 3157 C C . GLU B 1 165 ? 11.164 -3.695 9.203 1 95.38 165 GLU B C 1
ATOM 3159 O O . GLU B 1 165 ? 12.133 -3.01 9.531 1 95.38 165 GLU B O 1
ATOM 3164 N N . GLN B 1 166 ? 11.078 -4.973 9.453 1 96.56 166 GLN B N 1
ATOM 3165 C CA . GLN B 1 166 ? 12.141 -5.703 10.133 1 96.56 166 GLN B CA 1
ATOM 3166 C C . GLN B 1 166 ? 13.422 -5.711 9.305 1 96.56 166 GLN B C 1
ATOM 3168 O O . GLN B 1 166 ? 14.523 -5.848 9.852 1 96.56 166 GLN B O 1
ATOM 3173 N N . LEU B 1 167 ? 13.273 -5.562 7.992 1 96.81 167 LEU B N 1
ATOM 3174 C CA . LEU B 1 167 ? 14.43 -5.496 7.105 1 96.81 167 LEU B CA 1
ATOM 3175 C C . LEU B 1 167 ? 14.977 -4.074 7.027 1 96.81 167 LEU B C 1
ATOM 3177 O O . LEU B 1 167 ? 15.953 -3.816 6.328 1 96.81 167 LEU B O 1
ATOM 3181 N N . GLY B 1 168 ? 14.297 -3.148 7.656 1 94.25 168 GLY B N 1
ATOM 3182 C CA . GLY B 1 168 ? 14.781 -1.778 7.73 1 94.25 168 GLY B CA 1
ATOM 3183 C C . GLY B 1 168 ? 14.125 -0.858 6.719 1 94.25 168 GLY B C 1
ATOM 3184 O O . GLY B 1 168 ? 14.492 0.312 6.605 1 94.25 168 GLY B O 1
ATOM 3185 N N . LEU B 1 169 ? 13.164 -1.338 5.988 1 95.5 169 LEU B N 1
ATOM 3186 C CA . LEU B 1 169 ? 12.492 -0.483 5.016 1 95.5 169 LEU B CA 1
ATOM 3187 C C . LEU B 1 169 ? 11.539 0.482 5.711 1 95.5 169 LEU B C 1
ATOM 3189 O O . LEU B 1 169 ? 10.93 0.137 6.727 1 95.5 169 LEU B O 1
ATOM 3193 N N . VAL B 1 170 ? 11.406 1.642 5.121 1 91 170 VAL B N 1
ATOM 3194 C CA . VAL B 1 170 ? 10.516 2.666 5.656 1 91 170 VAL B CA 1
ATOM 3195 C C . VAL B 1 170 ? 9.375 2.926 4.676 1 91 170 VAL B C 1
ATOM 3197 O O . VAL B 1 170 ? 9.359 2.373 3.572 1 91 170 VAL B O 1
ATOM 3200 N N . ALA B 1 171 ? 8.453 3.779 4.996 1 91.44 171 ALA B N 1
ATOM 3201 C CA . ALA B 1 171 ? 7.184 3.971 4.293 1 91.44 171 ALA B CA 1
ATOM 3202 C C . ALA B 1 171 ? 7.418 4.402 2.848 1 91.44 171 ALA B C 1
ATOM 3204 O O . ALA B 1 171 ? 6.676 4 1.947 1 91.44 171 ALA B O 1
ATOM 3205 N N . ASP B 1 172 ? 8.391 5.172 2.609 1 90.75 172 ASP B N 1
ATOM 3206 C CA . ASP B 1 172 ? 8.602 5.688 1.259 1 90.75 172 ASP B CA 1
ATOM 3207 C C . ASP B 1 172 ? 9.266 4.641 0.367 1 90.75 172 ASP B C 1
ATOM 3209 O O . ASP B 1 172 ? 9.516 4.895 -0.813 1 90.75 172 ASP B O 1
ATOM 3213 N N . GLN B 1 173 ? 9.539 3.457 0.895 1 96.44 173 GLN B N 1
ATOM 3214 C CA . GLN B 1 173 ? 10.156 2.369 0.143 1 96.44 173 GLN B CA 1
ATOM 3215 C C . GLN B 1 173 ? 9.164 1.228 -0.083 1 96.44 173 GLN B C 1
ATOM 3217 O O . GLN B 1 173 ? 9.539 0.178 -0.615 1 96.44 173 GLN B O 1
ATOM 3222 N N . ILE B 1 174 ? 7.93 1.45 0.307 1 97.75 174 ILE B N 1
ATOM 3223 C CA . ILE B 1 174 ? 6.977 0.346 0.269 1 97.75 174 ILE B CA 1
ATOM 3224 C C . ILE B 1 174 ? 5.711 0.784 -0.464 1 97.75 174 ILE B C 1
ATOM 3226 O O . ILE B 1 174 ? 5.074 1.77 -0.083 1 97.75 174 ILE B O 1
ATOM 3230 N N . ASP B 1 175 ? 5.402 0.08 -1.525 1 98.12 175 ASP B N 1
ATOM 3231 C CA . ASP B 1 175 ? 4.09 0.115 -2.162 1 98.12 175 ASP B CA 1
ATOM 3232 C C . ASP B 1 175 ? 3.322 -1.18 -1.907 1 98.12 175 ASP B C 1
ATOM 3234 O O . ASP B 1 175 ? 3.57 -2.193 -2.561 1 98.12 175 ASP B O 1
ATOM 3238 N N . ALA B 1 176 ? 2.412 -1.149 -1.006 1 98.19 176 ALA B N 1
ATOM 3239 C CA . ALA B 1 176 ? 1.632 -2.346 -0.703 1 98.19 176 ALA B CA 1
ATOM 3240 C C . ALA B 1 176 ? 0.266 -2.297 -1.382 1 98.19 176 ALA B C 1
ATOM 3242 O O . ALA B 1 176 ? -0.644 -1.608 -0.912 1 98.19 176 ALA B O 1
ATOM 3243 N N . ILE B 1 177 ? 0.177 -2.998 -2.426 1 96.5 177 ILE B N 1
ATOM 3244 C CA . ILE B 1 177 ? -0.996 -3 -3.293 1 96.5 177 ILE B CA 1
ATOM 3245 C C . ILE B 1 177 ? -1.177 -4.383 -3.914 1 96.5 177 ILE B C 1
ATOM 3247 O O . ILE B 1 177 ? -0.202 -5.023 -4.316 1 96.5 177 ILE B O 1
ATOM 3251 N N . LYS B 1 178 ? -2.346 -4.844 -3.967 1 92.06 178 LYS B N 1
ATOM 3252 C CA . LYS B 1 178 ? -2.625 -6.16 -4.535 1 92.06 178 LYS B CA 1
ATOM 3253 C C . LYS B 1 178 ? -2.688 -6.098 -6.059 1 92.06 178 LYS B C 1
ATOM 3255 O O . LYS B 1 178 ? -3.26 -5.164 -6.625 1 92.06 178 LYS B O 1
ATOM 3260 N N . ALA B 1 179 ? -2.061 -7.055 -6.762 1 88.81 179 ALA B N 1
ATOM 3261 C CA . ALA B 1 179 ? -2.166 -7.195 -8.211 1 88.81 179 ALA B CA 1
ATOM 3262 C C . ALA B 1 179 ? -3.58 -7.602 -8.625 1 88.81 179 ALA B C 1
ATOM 3264 O O . ALA B 1 179 ? -4.375 -8.031 -7.785 1 88.81 179 ALA B O 1
ATOM 3265 N N . PRO B 1 180 ? -3.875 -7.43 -9.938 1 87.69 180 PRO B N 1
ATOM 3266 C CA . PRO B 1 180 ? -3.051 -7.117 -11.109 1 87.69 180 PRO B CA 1
ATOM 3267 C C . PRO B 1 180 ? -2.867 -5.613 -11.312 1 87.69 180 PRO B C 1
ATOM 3269 O O . PRO B 1 180 ? -3.578 -4.812 -10.703 1 87.69 180 PRO B O 1
ATOM 3272 N N . PHE B 1 181 ? -1.869 -5.242 -12.195 1 92.81 181 PHE B N 1
ATOM 3273 C CA . PHE B 1 181 ? -1.545 -3.859 -12.516 1 92.81 181 PHE B CA 1
ATOM 3274 C C . PHE B 1 181 ? -1.62 -3.619 -14.016 1 92.81 181 PHE B C 1
ATOM 3276 O O . PHE B 1 181 ? -1.152 -4.441 -14.805 1 92.81 181 PHE B O 1
ATOM 3283 N N . SER B 1 182 ? -2.252 -2.531 -14.391 1 93.25 182 SER B N 1
ATOM 3284 C CA . SER B 1 182 ? -2.176 -2.09 -15.773 1 93.25 182 SER B CA 1
ATOM 3285 C C . SER B 1 182 ? -0.788 -1.553 -16.109 1 93.25 182 SER B C 1
ATOM 3287 O O . SER B 1 182 ? 0.019 -1.301 -15.211 1 93.25 182 SER B O 1
ATOM 3289 N N . LYS B 1 183 ? -0.606 -1.46 -17.422 1 95.5 183 LYS B N 1
ATOM 3290 C CA . LYS B 1 183 ? 0.639 -0.837 -17.859 1 95.5 183 LYS B CA 1
ATOM 3291 C C . LYS B 1 183 ? 0.792 0.562 -17.266 1 95.5 183 LYS B C 1
ATOM 3293 O O . LYS B 1 183 ? 1.858 0.912 -16.766 1 95.5 183 LYS B O 1
ATOM 3298 N N . GLU B 1 184 ? -0.287 1.328 -17.25 1 95.69 184 GLU B N 1
ATOM 3299 C CA . GLU B 1 184 ? -0.269 2.701 -16.75 1 95.69 184 GLU B CA 1
ATOM 3300 C C . GLU B 1 184 ? -0.024 2.74 -15.25 1 95.69 184 GLU B C 1
ATOM 3302 O O . GLU B 1 184 ? 0.707 3.602 -14.758 1 95.69 184 GLU B O 1
ATOM 3307 N N . CYS B 1 185 ? -0.615 1.848 -14.562 1 94.38 185 CYS B N 1
ATOM 3308 C CA . CYS B 1 185 ? -0.388 1.771 -13.125 1 94.38 185 CYS B CA 1
ATOM 3309 C C . CYS B 1 185 ? 1.074 1.469 -12.812 1 94.38 185 CYS B C 1
ATOM 3311 O O . CYS B 1 185 ? 1.671 2.092 -11.938 1 94.38 185 CYS B O 1
ATOM 3313 N N . ASN B 1 186 ? 1.602 0.509 -13.547 1 96.25 186 ASN B N 1
ATOM 3314 C CA . ASN B 1 186 ? 3.021 0.212 -13.398 1 96.25 186 ASN B CA 1
ATOM 3315 C C . ASN B 1 186 ? 3.881 1.453 -13.617 1 96.25 186 ASN B C 1
ATOM 3317 O O . ASN B 1 186 ? 4.742 1.772 -12.797 1 96.25 186 ASN B O 1
ATOM 3321 N N . LYS B 1 187 ? 3.617 2.117 -14.672 1 96.81 187 LYS B N 1
ATOM 3322 C CA . LYS B 1 187 ? 4.41 3.291 -15.023 1 96.81 187 LYS B CA 1
ATOM 3323 C C . LYS B 1 187 ? 4.379 4.332 -13.914 1 96.81 187 LYS B C 1
ATOM 3325 O O . LYS B 1 187 ? 5.418 4.891 -13.547 1 96.81 187 LYS B O 1
ATOM 3330 N N . GLU B 1 188 ? 3.203 4.594 -13.383 1 95.06 188 GLU B N 1
ATOM 3331 C CA . GLU B 1 188 ? 3.055 5.629 -12.367 1 95.06 188 GLU B CA 1
ATOM 3332 C C . GLU B 1 188 ? 3.807 5.258 -11.094 1 95.06 188 GLU B C 1
ATOM 3334 O O . GLU B 1 188 ? 4.465 6.105 -10.484 1 95.06 188 GLU B O 1
ATOM 3339 N N . LEU B 1 189 ? 3.713 4.008 -10.695 1 96.25 189 LEU B N 1
ATOM 3340 C CA . LEU B 1 189 ? 4.406 3.555 -9.5 1 96.25 189 LEU B CA 1
ATOM 3341 C C . LEU B 1 189 ? 5.918 3.621 -9.688 1 96.25 189 LEU B C 1
ATOM 3343 O O . LEU B 1 189 ? 6.645 4.035 -8.781 1 96.25 189 LEU B O 1
ATOM 3347 N N . LEU B 1 190 ? 6.332 3.271 -10.852 1 97.06 190 LEU B N 1
ATOM 3348 C CA . LEU B 1 190 ? 7.758 3.301 -11.156 1 97.06 190 LEU B CA 1
ATOM 3349 C C . LEU B 1 190 ? 8.281 4.734 -11.172 1 97.06 190 LEU B C 1
ATOM 3351 O O . LEU B 1 190 ? 9.336 5.02 -10.602 1 97.06 190 LEU B O 1
ATOM 3355 N N . LEU B 1 191 ? 7.547 5.625 -11.766 1 95.44 191 LEU B N 1
ATOM 3356 C CA . LEU B 1 191 ? 7.934 7.027 -11.828 1 95.44 191 LEU B CA 1
ATOM 3357 C C . LEU B 1 191 ? 8.031 7.629 -10.43 1 95.44 191 LEU B C 1
ATOM 3359 O O . LEU B 1 191 ? 9 8.328 -10.117 1 95.44 191 LEU B O 1
ATOM 3363 N N . ARG B 1 192 ? 7.062 7.344 -9.68 1 93.19 192 ARG B N 1
ATOM 3364 C CA . ARG B 1 192 ? 7.008 7.871 -8.32 1 93.19 192 ARG B CA 1
ATOM 3365 C C . ARG B 1 192 ? 8.203 7.406 -7.504 1 93.19 192 ARG B C 1
ATOM 3367 O O . ARG B 1 192 ? 8.695 8.141 -6.641 1 93.19 192 ARG B O 1
ATOM 3374 N N . SER B 1 193 ? 8.711 6.234 -7.754 1 95.12 193 SER B N 1
ATOM 3375 C CA . SER B 1 193 ? 9.766 5.625 -6.953 1 95.12 193 SER B CA 1
ATOM 3376 C C . SER B 1 193 ? 11.133 6.184 -7.332 1 95.12 193 SER B C 1
ATOM 3378 O O . SER B 1 193 ? 12.102 6.043 -6.578 1 95.12 193 SER B O 1
ATOM 3380 N N . GLY B 1 194 ? 11.219 6.746 -8.516 1 94.31 194 GLY B N 1
ATOM 3381 C CA . GLY B 1 194 ? 12.516 7.172 -9.023 1 94.31 194 GLY B CA 1
ATOM 3382 C C . GLY B 1 194 ? 13.422 6.012 -9.383 1 94.31 194 GLY B C 1
ATOM 3383 O O . GLY B 1 194 ? 14.648 6.16 -9.398 1 94.31 194 GLY B O 1
ATOM 3384 N N . ALA B 1 195 ? 12.898 4.867 -9.648 1 96.19 195 ALA B N 1
ATOM 3385 C CA . ALA B 1 195 ? 13.68 3.664 -9.906 1 96.19 195 ALA B CA 1
ATOM 3386 C C . ALA B 1 195 ? 14.359 3.738 -11.273 1 96.19 195 ALA B C 1
ATOM 3388 O O . ALA B 1 195 ? 13.867 4.406 -12.188 1 96.19 195 ALA B O 1
ATOM 3389 N N . ASP B 1 196 ? 15.5 3.02 -11.305 1 95.56 196 ASP B N 1
ATOM 3390 C CA . ASP B 1 196 ? 16.234 2.883 -12.562 1 95.56 196 ASP B CA 1
ATOM 3391 C C . ASP B 1 196 ? 16.016 1.505 -13.18 1 95.56 196 ASP B C 1
ATOM 3393 O O . ASP B 1 196 ? 16.344 1.283 -14.344 1 95.56 196 ASP B O 1
ATOM 3397 N N . VAL B 1 197 ? 15.516 0.654 -12.422 1 98.62 197 VAL B N 1
ATOM 3398 C CA . VAL B 1 197 ? 15.281 -0.703 -12.906 1 98.62 197 VAL B CA 1
ATOM 3399 C C . VAL B 1 197 ? 14.094 -1.319 -12.172 1 98.62 197 VAL B C 1
ATOM 3401 O O . VAL B 1 197 ? 13.883 -1.055 -10.992 1 98.62 197 VAL B O 1
ATOM 3404 N N . PHE B 1 198 ? 13.359 -1.995 -12.953 1 98.69 198 PHE B N 1
ATOM 3405 C CA . PHE B 1 198 ? 12.25 -2.771 -12.422 1 98.69 198 PHE B CA 1
ATOM 3406 C C . PHE B 1 198 ? 12.547 -4.262 -12.477 1 98.69 198 PHE B C 1
ATOM 3408 O O . PHE B 1 198 ? 12.938 -4.781 -13.523 1 98.69 198 PHE B O 1
ATOM 3415 N N . VAL B 1 199 ? 12.453 -4.988 -11.328 1 98.44 199 VAL B N 1
ATOM 3416 C CA . VAL B 1 199 ? 12.68 -6.426 -11.266 1 98.44 199 VAL B CA 1
ATOM 3417 C C . VAL B 1 199 ? 11.359 -7.148 -11.008 1 98.44 199 VAL B C 1
ATOM 3419 O O . VAL B 1 199 ? 10.625 -6.789 -10.086 1 98.44 199 VAL B O 1
ATOM 3422 N N . SER B 1 200 ? 11.078 -8.133 -11.789 1 96 200 SER B N 1
ATOM 3423 C CA . SER B 1 200 ? 9.852 -8.906 -11.602 1 96 200 SER B CA 1
ATOM 3424 C C . SER B 1 200 ? 10.07 -10.375 -11.93 1 96 200 SER B C 1
ATOM 3426 O O . SER B 1 200 ? 11.023 -10.727 -12.633 1 96 200 SER B O 1
ATOM 3428 N N . LYS B 1 201 ? 9.227 -11.211 -11.398 1 91.56 201 LYS B N 1
ATOM 3429 C CA . LYS B 1 201 ? 9.164 -12.617 -11.789 1 91.56 201 LYS B CA 1
ATOM 3430 C C . LYS B 1 201 ? 8.32 -12.797 -13.055 1 91.56 201 LYS B C 1
ATOM 3432 O O . LYS B 1 201 ? 7.441 -11.984 -13.344 1 91.56 201 LYS B O 1
ATOM 3437 N N . GLU B 1 202 ? 8.633 -13.789 -13.734 1 88.19 202 GLU B N 1
ATOM 3438 C CA . GLU B 1 202 ? 7.828 -14.148 -14.898 1 88.19 202 GLU B CA 1
ATOM 3439 C C . GLU B 1 202 ? 6.441 -14.633 -14.477 1 88.19 202 GLU B C 1
ATOM 3441 O O . GLU B 1 202 ? 6.246 -15.82 -14.219 1 88.19 202 GLU B O 1
ATOM 3446 N N . SER B 1 203 ? 5.512 -13.75 -14.391 1 78.44 203 SER B N 1
ATOM 3447 C CA . SER B 1 203 ? 4.191 -14.023 -13.836 1 78.44 203 SER B CA 1
ATOM 3448 C C . SER B 1 203 ? 3.213 -14.469 -14.914 1 78.44 203 SER B C 1
ATOM 3450 O O . SER B 1 203 ? 2.059 -14.789 -14.625 1 78.44 203 SER B O 1
ATOM 3452 N N . GLY B 1 204 ? 3.672 -14.57 -16.125 1 74.19 204 GLY B N 1
ATOM 3453 C CA . GLY B 1 204 ? 2.787 -14.953 -17.203 1 74.19 204 GLY B CA 1
ATOM 3454 C C . GLY B 1 204 ? 1.85 -13.844 -17.641 1 74.19 204 GLY B C 1
ATOM 3455 O O . GLY B 1 204 ? 1.957 -12.711 -17.156 1 74.19 204 GLY B O 1
ATOM 3456 N N . THR B 1 205 ? 0.898 -14.133 -18.5 1 69.94 205 THR B N 1
ATOM 3457 C CA . THR B 1 205 ? -0.024 -13.148 -19.062 1 69.94 205 THR B CA 1
ATOM 3458 C C . THR B 1 205 ? -0.983 -12.633 -18 1 69.94 205 THR B C 1
ATOM 3460 O O . THR B 1 205 ? -1.228 -11.43 -17.906 1 69.94 205 THR B O 1
ATOM 3463 N N . VAL B 1 206 ? -1.404 -13.531 -17.188 1 66.44 206 VAL B N 1
ATOM 3464 C CA . VAL B 1 206 ? -2.383 -13.172 -16.172 1 66.44 206 VAL B CA 1
ATOM 3465 C C . VAL B 1 206 ? -1.742 -12.242 -15.141 1 66.44 206 VAL B C 1
ATOM 3467 O O . VAL B 1 206 ? -2.395 -11.336 -14.625 1 66.44 206 VAL B O 1
ATOM 3470 N N . GLY B 1 207 ? -0.418 -12.398 -14.984 1 76.56 207 GLY B N 1
ATOM 3471 C CA . GLY B 1 207 ? 0.309 -11.57 -14.039 1 76.56 207 GLY B CA 1
ATOM 3472 C C . GLY B 1 207 ? 0.744 -10.234 -14.625 1 76.56 207 GLY B C 1
ATOM 3473 O O . GLY B 1 207 ? 1.345 -9.414 -13.93 1 76.56 207 GLY B O 1
ATOM 3474 N N . GLY B 1 208 ? 0.447 -10 -15.906 1 84.56 208 GLY B N 1
ATOM 3475 C CA . GLY B 1 208 ? 0.718 -8.727 -16.562 1 84.56 208 GLY B CA 1
ATOM 3476 C C . GLY B 1 208 ? 2.176 -8.547 -16.938 1 84.56 208 GLY B C 1
ATOM 3477 O O . GLY B 1 208 ? 2.762 -7.488 -16.688 1 84.56 208 GLY B O 1
ATOM 3478 N N . ILE B 1 209 ? 2.791 -9.633 -17.422 1 87.56 209 ILE B N 1
ATOM 3479 C CA . ILE B 1 209 ? 4.219 -9.562 -17.719 1 87.56 209 ILE B CA 1
ATOM 3480 C C . ILE B 1 209 ? 4.465 -8.547 -18.828 1 87.56 209 ILE B C 1
ATOM 3482 O O . ILE B 1 209 ? 5.438 -7.785 -18.781 1 87.56 209 ILE B O 1
ATOM 3486 N N . ARG B 1 210 ? 3.633 -8.492 -19.828 1 90.38 210 ARG B N 1
ATOM 3487 C CA . ARG B 1 210 ? 3.811 -7.543 -20.906 1 90.38 210 ARG B CA 1
ATOM 3488 C C . ARG B 1 210 ? 3.555 -6.113 -20.438 1 90.38 210 ARG B C 1
ATOM 3490 O O . ARG B 1 210 ? 4.242 -5.184 -20.859 1 90.38 210 ARG B O 1
ATOM 3497 N N . GLU B 1 211 ? 2.518 -5.988 -19.578 1 92.44 211 GLU B N 1
ATOM 3498 C CA . GLU B 1 211 ? 2.246 -4.676 -19 1 92.44 211 GLU B CA 1
ATOM 3499 C C . GLU B 1 211 ? 3.465 -4.141 -18.25 1 92.44 211 GLU B C 1
ATOM 3501 O O . GLU B 1 211 ? 3.77 -2.947 -18.328 1 92.44 211 GLU B O 1
ATOM 3506 N N . LYS B 1 212 ? 4.148 -5.031 -17.594 1 95 212 LYS B N 1
ATOM 3507 C CA . LYS B 1 212 ? 5.34 -4.66 -16.844 1 95 212 LYS B CA 1
ATOM 3508 C C . LYS B 1 212 ? 6.48 -4.262 -17.766 1 95 212 LYS B C 1
ATOM 3510 O O . LYS B 1 212 ? 7.062 -3.186 -17.625 1 95 212 LYS B O 1
ATOM 3515 N N . ILE B 1 213 ? 6.711 -5.082 -18.797 1 95.5 213 ILE B N 1
ATOM 3516 C CA . I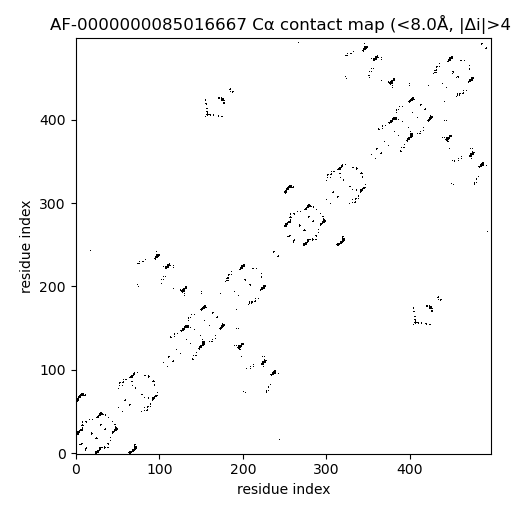LE B 1 213 ? 7.828 -4.867 -19.703 1 95.5 213 ILE B CA 1
ATOM 3517 C C . ILE B 1 213 ? 7.566 -3.629 -20.562 1 95.5 213 ILE B C 1
ATOM 3519 O O . ILE B 1 213 ? 8.43 -2.754 -20.672 1 95.5 213 ILE B O 1
ATOM 3523 N N . ASP B 1 214 ? 6.395 -3.551 -21.109 1 95.69 214 ASP B N 1
ATOM 3524 C CA . ASP B 1 214 ? 6.043 -2.412 -21.953 1 95.69 214 ASP B CA 1
ATOM 3525 C C . ASP B 1 214 ? 6.105 -1.104 -21.172 1 95.69 214 ASP B C 1
ATOM 3527 O O . ASP B 1 214 ? 6.535 -0.076 -21.703 1 95.69 214 ASP B O 1
ATOM 3531 N N . GLY B 1 215 ? 5.59 -1.094 -19.938 1 96.06 215 GLY B N 1
ATOM 3532 C CA . GLY B 1 215 ? 5.68 0.083 -19.094 1 96.06 215 GLY B CA 1
ATOM 3533 C C . GLY B 1 215 ? 7.102 0.572 -18.891 1 96.06 215 GLY B C 1
ATOM 3534 O O . GLY B 1 215 ? 7.375 1.77 -19.016 1 96.06 215 GLY B O 1
ATOM 3535 N N . CYS B 1 216 ? 8.008 -0.351 -18.672 1 97.56 216 CYS B N 1
ATOM 3536 C CA . CYS B 1 216 ? 9.422 -0.005 -18.516 1 97.56 216 CYS B CA 1
ATOM 3537 C C . CYS B 1 216 ? 9.984 0.573 -19.812 1 97.56 216 CYS B C 1
ATOM 3539 O O . CYS B 1 216 ? 10.711 1.57 -19.781 1 97.56 216 CYS B O 1
ATOM 3541 N N . GLN B 1 217 ? 9.641 -0.096 -20.906 1 96.56 217 GLN B N 1
ATOM 3542 C CA . GLN B 1 217 ? 10.133 0.354 -22.203 1 96.56 217 GLN B CA 1
ATOM 3543 C C . GLN B 1 217 ? 9.688 1.785 -22.5 1 96.56 217 GLN B C 1
ATOM 3545 O O . GLN B 1 217 ? 10.484 2.604 -22.969 1 96.56 217 GLN B O 1
ATOM 3550 N N . GLU B 1 218 ? 8.484 2.074 -22.234 1 96.88 218 GLU B N 1
ATOM 3551 C CA . GLU B 1 218 ? 7.945 3.408 -22.469 1 96.88 218 GLU B CA 1
ATOM 3552 C C . GLU B 1 218 ? 8.641 4.453 -21.609 1 96.88 218 GLU B C 1
ATOM 3554 O O . GLU B 1 218 ? 8.781 5.609 -22 1 96.88 218 GLU B O 1
ATOM 3559 N N . LEU B 1 219 ? 9.055 4.074 -20.422 1 96.94 219 LEU B N 1
ATOM 3560 C CA . LEU B 1 219 ? 9.711 4.992 -19.5 1 96.94 219 LEU B CA 1
ATOM 3561 C C . LEU B 1 219 ? 11.211 5.055 -19.781 1 96.94 219 LEU B C 1
ATOM 3563 O O . LEU B 1 219 ? 11.93 5.855 -19.172 1 96.94 219 LEU B O 1
ATOM 3567 N N . GLY B 1 220 ? 11.695 4.188 -20.656 1 96.38 220 GLY B N 1
ATOM 3568 C CA . GLY B 1 220 ? 13.133 4.082 -20.891 1 96.38 220 GLY B CA 1
ATOM 3569 C C . GLY B 1 220 ? 13.875 3.455 -19.719 1 96.38 220 GLY B C 1
ATOM 3570 O O . GLY B 1 220 ? 15.039 3.768 -19.484 1 96.38 220 GLY B O 1
ATOM 3571 N N . MET B 1 221 ? 13.18 2.65 -18.984 1 97 221 MET B N 1
ATOM 3572 C CA . MET B 1 221 ? 13.734 1.979 -17.812 1 97 221 MET B CA 1
ATOM 3573 C C . MET B 1 221 ? 14.039 0.516 -18.125 1 97 221 MET B C 1
ATOM 3575 O O . MET B 1 221 ? 13.32 -0.126 -18.891 1 97 221 MET B O 1
ATOM 3579 N N . ASP B 1 222 ? 15.047 -0.02 -17.531 1 97.69 222 ASP B N 1
ATOM 3580 C CA . ASP B 1 222 ? 15.344 -1.44 -17.672 1 97.69 222 ASP B CA 1
ATOM 3581 C C . ASP B 1 222 ? 14.383 -2.293 -16.859 1 97.69 222 ASP B C 1
ATOM 3583 O O . ASP B 1 222 ? 13.93 -1.874 -15.789 1 97.69 222 ASP B O 1
ATOM 3587 N N . CYS B 1 223 ? 14.117 -3.391 -17.438 1 98.25 223 CYS B N 1
ATOM 3588 C CA . CYS B 1 223 ? 13.273 -4.387 -16.797 1 98.25 223 CYS B CA 1
ATOM 3589 C C . CYS B 1 223 ? 13.984 -5.73 -16.703 1 98.25 223 CYS B C 1
ATOM 3591 O O . CYS B 1 223 ? 14.398 -6.293 -17.719 1 98.25 223 CYS B O 1
ATOM 3593 N N . ILE B 1 224 ? 14.18 -6.203 -15.508 1 98.25 224 ILE B N 1
ATOM 3594 C CA . ILE B 1 224 ? 14.773 -7.516 -15.281 1 98.25 224 ILE B CA 1
ATOM 3595 C C . ILE B 1 224 ? 13.68 -8.523 -14.922 1 98.25 224 ILE B C 1
ATOM 3597 O O . ILE B 1 224 ? 12.93 -8.312 -13.969 1 98.25 224 ILE B O 1
ATOM 3601 N N . ILE B 1 225 ? 13.641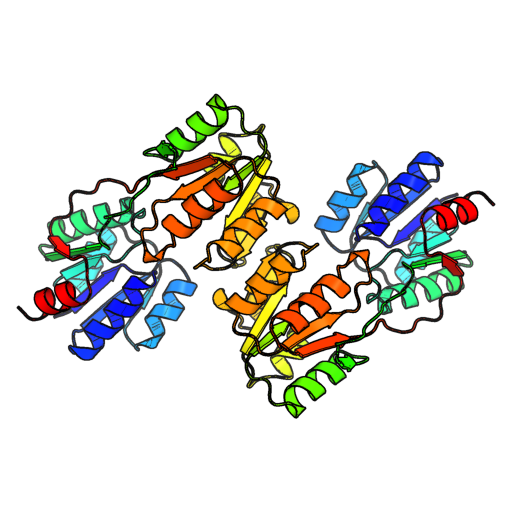 -9.57 -15.688 1 96.25 225 ILE B N 1
ATOM 3602 C CA . ILE B 1 225 ? 12.641 -10.609 -15.445 1 96.25 225 ILE B CA 1
ATOM 3603 C C . ILE B 1 225 ? 13.328 -11.898 -15 1 96.25 225 ILE B C 1
ATOM 3605 O O . ILE B 1 225 ? 14.203 -12.414 -15.695 1 96.25 225 ILE B O 1
ATOM 3609 N N . ILE B 1 226 ? 12.953 -12.367 -13.844 1 94.31 226 ILE B N 1
ATOM 3610 C CA . ILE B 1 226 ? 13.406 -13.672 -13.367 1 94.31 226 ILE B CA 1
ATOM 3611 C C . ILE B 1 226 ? 12.523 -14.766 -13.961 1 94.31 226 ILE B C 1
ATOM 3613 O O . ILE B 1 226 ? 11.328 -14.836 -13.664 1 94.31 226 ILE B O 1
ATOM 3617 N N . SER B 1 227 ? 13.078 -15.547 -14.742 1 89.62 227 SER B N 1
ATOM 3618 C CA . SER B 1 227 ? 12.328 -16.578 -15.445 1 89.62 227 SER B CA 1
ATOM 3619 C C . SER B 1 227 ? 11.812 -17.641 -14.477 1 89.62 227 SER B C 1
ATOM 3621 O O . SER B 1 227 ? 12.383 -17.844 -13.406 1 89.62 227 SER B O 1
ATOM 3623 N N . ARG B 1 228 ? 10.75 -18.266 -14.875 1 85.25 228 ARG B N 1
ATOM 3624 C CA . ARG B 1 228 ? 10.164 -19.328 -14.07 1 85.25 228 ARG B CA 1
ATOM 3625 C C . ARG B 1 228 ? 11.141 -20.5 -13.914 1 85.25 228 ARG B C 1
ATOM 3627 O O . ARG B 1 228 ? 11.852 -20.844 -14.859 1 85.25 228 ARG B O 1
ATOM 3634 N N . PRO B 1 229 ? 11.148 -21 -12.68 1 83.44 229 PRO B N 1
ATOM 3635 C CA . PRO B 1 229 ? 11.961 -22.219 -12.531 1 83.44 229 PRO B CA 1
ATOM 3636 C C . PRO B 1 229 ? 11.477 -23.359 -13.414 1 83.44 229 PR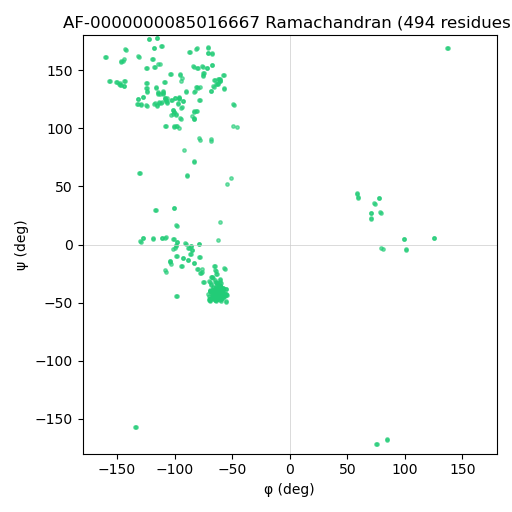O B C 1
ATOM 3638 O O . PRO B 1 229 ? 10.273 -23.5 -13.648 1 83.44 229 PRO B O 1
ATOM 3641 N N . ILE B 1 230 ? 12.461 -24.047 -13.914 1 79.44 230 ILE B N 1
ATOM 3642 C CA . ILE B 1 230 ? 12.117 -25.219 -14.719 1 79.44 230 ILE B CA 1
ATOM 3643 C C . ILE B 1 230 ? 11.859 -26.422 -13.805 1 79.44 230 ILE B C 1
ATOM 3645 O O . ILE B 1 230 ? 12.742 -26.828 -13.039 1 79.44 230 ILE B O 1
ATOM 3649 N N . VAL B 1 231 ? 10.648 -26.828 -13.688 1 86.12 231 VAL B N 1
ATOM 3650 C CA . VAL B 1 231 ? 10.281 -28.031 -12.953 1 86.12 231 VAL B CA 1
ATOM 3651 C C . VAL B 1 231 ? 9.75 -29.078 -13.922 1 86.12 231 VAL B C 1
ATOM 3653 O O . VAL B 1 231 ? 8.977 -28.766 -14.836 1 86.12 231 VAL B O 1
ATOM 3656 N N . SER B 1 232 ? 10.32 -30.312 -13.805 1 89.5 232 SER B N 1
ATOM 3657 C CA . SER B 1 232 ? 9.805 -31.422 -14.602 1 89.5 232 SER B CA 1
ATOM 3658 C C . SER B 1 232 ? 8.508 -31.984 -14.023 1 89.5 232 SER B C 1
ATOM 3660 O O . SER B 1 232 ? 8.523 -32.938 -13.234 1 89.5 232 SER B O 1
ATOM 3662 N N . TYR B 1 233 ? 7.453 -31.438 -14.469 1 92.19 233 TYR B N 1
ATOM 3663 C CA . TYR B 1 233 ? 6.152 -31.875 -13.977 1 92.19 233 TYR B CA 1
ATOM 3664 C C . TYR B 1 233 ? 5.727 -33.188 -14.633 1 92.19 233 TYR B C 1
ATOM 3666 O O . TYR B 1 233 ? 5.828 -33.344 -15.852 1 92.19 233 TYR B O 1
ATOM 3674 N N . PRO B 1 234 ? 5.203 -34.125 -13.734 1 93.12 234 PRO B N 1
ATOM 3675 C CA . PRO B 1 234 ? 4.723 -35.406 -14.305 1 93.12 234 PRO B CA 1
ATOM 3676 C C . PRO B 1 234 ? 3.611 -35.188 -15.336 1 93.12 234 PRO B C 1
ATOM 3678 O O . PRO B 1 234 ? 3.551 -35.906 -16.328 1 93.12 234 PRO B O 1
ATOM 3681 N N . GLN B 1 235 ? 2.688 -34.375 -15.078 1 94.81 235 GLN B N 1
ATOM 3682 C CA . GLN B 1 235 ? 1.552 -34 -15.914 1 94.81 235 GLN B CA 1
ATOM 3683 C C . GLN B 1 235 ? 1.209 -32.531 -15.742 1 94.81 235 GLN B C 1
ATOM 3685 O O . GLN B 1 235 ? 1.307 -31.984 -14.641 1 94.81 235 GLN B O 1
ATOM 3690 N N . MET B 1 236 ? 0.857 -31.922 -16.938 1 94.12 236 MET B N 1
ATOM 3691 C CA . MET B 1 236 ? 0.607 -30.484 -16.891 1 94.12 236 MET B CA 1
ATOM 3692 C C . MET B 1 236 ? -0.523 -30.094 -17.828 1 94.12 236 MET B C 1
ATOM 3694 O O . MET B 1 236 ? -0.653 -30.672 -18.922 1 94.12 236 MET B O 1
ATOM 3698 N N . VAL B 1 237 ? -1.413 -29.266 -17.406 1 94.31 237 VAL B N 1
ATOM 3699 C CA . VAL B 1 237 ? -2.398 -28.594 -18.25 1 94.31 237 VAL B CA 1
ATOM 3700 C C . VAL B 1 237 ? -2.213 -27.078 -18.156 1 94.31 237 VAL B C 1
ATOM 3702 O O . VAL B 1 237 ? -1.634 -26.578 -17.188 1 94.31 237 VAL B O 1
ATOM 3705 N N . SER B 1 238 ? -2.729 -26.344 -19.172 1 90.19 238 SER B N 1
ATOM 3706 C CA . SER B 1 238 ? -2.42 -24.922 -19.219 1 90.19 238 SER B CA 1
ATOM 3707 C C . SER B 1 238 ? -3.686 -24.094 -19.391 1 90.19 238 SER B C 1
ATOM 3709 O O . SER B 1 238 ? -3.615 -22.875 -19.562 1 90.19 238 SER B O 1
ATOM 3711 N N . SER B 1 239 ? -4.84 -24.75 -19.406 1 90.38 239 SER B N 1
ATOM 3712 C CA . SER B 1 239 ? -6.113 -24.031 -19.5 1 90.38 239 SER B CA 1
ATOM 3713 C C . SER B 1 239 ? -7.203 -24.766 -18.719 1 90.38 239 SER B C 1
ATOM 3715 O O . SER B 1 239 ? -7.078 -25.953 -18.406 1 90.38 239 SER B O 1
ATOM 3717 N N . LEU B 1 240 ? -8.211 -23.984 -18.359 1 93.69 240 LEU B N 1
ATOM 3718 C CA . LEU B 1 240 ? -9.328 -24.578 -17.641 1 93.69 240 LEU B CA 1
ATOM 3719 C C . LEU B 1 240 ? -10.039 -25.625 -18.5 1 93.69 240 LEU B C 1
ATOM 3721 O O . LEU B 1 240 ? -10.531 -26.625 -17.984 1 93.69 240 LEU B O 1
ATOM 3725 N N . GLU B 1 241 ? -10.016 -25.312 -19.797 1 93.88 241 GLU B N 1
ATOM 3726 C CA . GLU B 1 241 ? -10.617 -26.281 -20.719 1 93.88 241 GLU B CA 1
ATOM 3727 C C . GLU B 1 241 ? -9.852 -27.594 -20.719 1 93.88 241 GLU B C 1
ATOM 3729 O O . GLU B 1 241 ? -10.461 -28.672 -20.672 1 93.88 241 GLU B O 1
ATOM 3734 N N . GLU B 1 242 ? -8.523 -27.5 -20.75 1 94.88 242 GLU B N 1
ATOM 3735 C CA . GLU B 1 242 ? -7.684 -28.703 -20.703 1 94.88 242 GLU B CA 1
ATOM 3736 C C . GLU B 1 242 ? -7.859 -29.438 -19.375 1 94.88 242 GLU B C 1
ATOM 3738 O O . GLU B 1 242 ? -7.863 -30.672 -19.344 1 94.88 242 GLU B O 1
ATOM 3743 N N . LEU B 1 243 ? -7.996 -28.625 -18.312 1 96.12 243 LEU B N 1
ATOM 3744 C CA . LEU B 1 243 ? -8.195 -29.219 -17 1 96.12 243 LEU B CA 1
ATOM 3745 C C . LEU B 1 243 ? -9.5 -30 -16.938 1 96.12 243 LEU B C 1
ATOM 3747 O O . LEU B 1 243 ? -9.539 -31.125 -16.438 1 96.12 243 LEU B O 1
ATOM 3751 N N . GLU B 1 244 ? -10.508 -29.359 -17.422 1 96.12 244 GLU B N 1
ATOM 3752 C CA . GLU B 1 244 ? -11.812 -30.016 -17.438 1 96.12 244 GLU B CA 1
ATOM 3753 C C . GLU B 1 244 ? -11.781 -31.297 -18.25 1 96.12 244 GLU B C 1
ATOM 3755 O O . GLU B 1 244 ? -12.359 -32.312 -17.844 1 96.12 244 GLU B O 1
ATOM 3760 N N . ALA B 1 245 ? -11.172 -31.234 -19.391 1 96 245 ALA B N 1
ATOM 3761 C CA . ALA B 1 245 ? -11.031 -32.406 -20.234 1 96 245 ALA B CA 1
ATOM 3762 C C . ALA B 1 245 ? -10.266 -33.5 -19.516 1 96 245 ALA B C 1
ATOM 3764 O O . ALA B 1 245 ? -10.609 -34.688 -19.625 1 96 245 ALA B O 1
ATOM 3765 N N . TYR B 1 246 ? -9.25 -33.094 -18.797 1 95.81 246 TYR B N 1
ATOM 3766 C CA . TYR B 1 246 ? -8.422 -34.031 -18.047 1 95.81 246 TYR B CA 1
ATOM 3767 C C . TYR B 1 246 ? -9.219 -34.719 -16.938 1 95.81 246 TYR B C 1
ATOM 3769 O O . TYR B 1 246 ? -9.094 -35.906 -16.703 1 95.81 246 TYR B O 1
ATOM 3777 N N . LEU B 1 247 ? -10.055 -33.906 -16.219 1 95.31 247 LEU B N 1
ATOM 3778 C CA . LEU B 1 247 ? -10.773 -34.375 -15.047 1 95.31 247 LEU B CA 1
ATOM 3779 C C . LEU B 1 247 ? -11.961 -35.25 -15.445 1 95.31 247 LEU B C 1
ATOM 3781 O O . LEU B 1 247 ? -12.484 -36.031 -14.617 1 95.31 247 LEU B O 1
ATOM 3785 N N . THR B 1 248 ? -12.422 -35.125 -16.656 1 92.38 248 THR B N 1
ATOM 3786 C CA . THR B 1 248 ? -13.609 -35.844 -17.094 1 92.38 248 THR B CA 1
ATOM 3787 C C . THR B 1 248 ? -13.211 -37.062 -17.922 1 92.38 248 THR B C 1
ATOM 3789 O O . THR B 1 248 ? -14.078 -37.812 -18.406 1 92.38 248 THR B O 1
ATOM 3792 N N . LYS B 1 249 ? -12 -37.312 -18.219 1 85.12 249 LYS B N 1
ATOM 3793 C CA . LYS B 1 249 ? -11.547 -38.531 -18.891 1 85.12 249 LYS B CA 1
ATOM 3794 C C . LYS B 1 249 ? -11.672 -39.75 -17.984 1 85.12 249 LYS B C 1
ATOM 3796 O O . LYS B 1 249 ? -11.523 -39.625 -16.766 1 85.12 249 LYS B O 1
#

Organism: Streptococcus sanguinis (strain SK36) (NCBI:txid388919)

Foldseek 3Di:
DEEEEEDQDPVSLVLLVLCVVVVHAYEYEEADPNSVVSNPPSVHHYDYHDAALVRLLVVCVVPVHQEYEYAYALQPQVSVVRRQSSCVVNVHYYEYAAADLPDPLPQAAEDADPVVVLVVCVVVVWAEEEEAAEQPCVLVNCVSCVRHHAAYEYAPDPVSVVSVVVSPDDDLRYHHDDDDDALVRLLVVCVSNVGQEYEYESRGVRNPSVSNSVSCVVVVHHYYYHYGDDDDGPHYDRDPVRVSVVVVD/DEEEEEDQDPVSLVLLVLCVVVVHAYEYEEADPNSVVSNPVSVHHYDYHDAALVRLLVVCVVPVHQEYEYAYALQPVVSVVRRQSSCVVNVHYYEYAAAPCPPPLPQAAEDADPVVVLVVCVVVVWAEEEEAAEQPCVLVNCVSCVRHHAAYEYAPDPVSVVSCVVSPDDDLRYHHDDDDDALVRLLVVCVSNVGQEYEYESRGVRNPSVSNSVSCVVVVHHYYYHYGDDDDGPHYDRDPVVVSVVVVD

Radius of gyration: 26.32 Å; Cα contacts (8 Å, |Δi|>4): 996; chains: 2; bounding box: 54×83×58 Å

Nearest PDB structures (foldseek):
  5c4r-assembly1_A  TM=8.333E-01  e=5.192E-17  Rhodobacter capsulatus SB 1003
  5c4n-assembly1_D  TM=8.753E-01  e=4.491E-16  Rhodobacter capsulatus SB 1003
  4x7g-assembly1_A  TM=8.166E-01  e=1.104E-15  Rhodobacter capsulatus SB 1003
  8xmi-assembly1_E  TM=5.208E-01  e=1.736E-02  Bacillus subtilis
  1lsu-assembly2_B  TM=6.099E-01  e=9.873E-02  Bacillus subtilis

Secondary structure (DSSP, 8-state):
-EEEEE--SHHHHHHHHHHHHTT-EEEEEESSHHHHHHHGGG---EEES---HHHHHHHHHHHTEEEEEE---TT-HHHHHHHHHHHHHHT-EEEEE--------TTSEEESSHHHHHHHHHHHT-SEEEEES-STTHHHHHHH-TTSEEEEEE---HHHHHHHHHTT--GGGEEEEPSP--HHHHHHHHHHHT-SEEEEE--TTTTTHHHHHHHHHHHT-EEEEEPPP----SSEE-SHHHHHHHHT-/-EEEEE--SHHHHHHHHHHHHTT-EEEEEESSHHHHHHHHTT---EEES---HHHHHHHHHHHTEEEEEE---TT-HHHHHHHHHHHHHHT-EEEEE--------TTSEEESSHHHHHHHHHHHT-SEEEEES-STTHHHHHHH-TTSEEEEEE---HHHHHHHHHTT--GGGEEEEPSP--HHHHHHHHHHHT-SEEEEE--TTTTTHHHHHHHHHHHT-EEEEEPPP----SSEE-SHHHHHHHHT-

Sequence (498 aa):
MMKLLLGGTSDSTAILEVLDRLKIDVTSSVVTDYGRHLASKYGQPVIQGRLTAEDMVAFIKENDVDEIIDATHPFADIVSKEAIRAAEMAGVSYLRFERQATLDLSGAIVVHSTQEAIDEIAKRGYKTVYLGTGSKTLPLFVNGLPEQRIVVRVLPTSEVLLACEQLGLVADQIDAIKAPFSKECNKELLLRSGADVFVSKESGTVGGIREKIDGCQELGMDCIIISRPIVSYPQMVSSLEELEAYLTKMMKLLLGGTSDSTAILEVLDRLKIDVTSSVVTDYGRHLASKYGQPVIQGRLTAEDMVAFIKENDVDEIIDATHPFADIVSKEAIRAAEMAGVSYLRFERQATLDLSGAIVVHSTQEAIDEIAKRGYKTVYLGTGSKTLPLFVNGLPEQRIVVRVLPTSEVLLACEQLGLVADQIDAIKAPFSKECNKELLLRSGADVFVSKESGTVGGIREKIDGCQELGMDCIIISRPIVSYPQMVSSLEELEAYLTK

pLDDT: mean 92.26, std 7.66, range [55.38, 98.75]

Solvent-accessible surface area (backbone atoms only — not comparable to full-atom values): 26165 Å² total; per-residue (Å²): 115,24,34,37,33,35,29,58,38,74,63,27,45,57,49,49,52,54,34,55,74,68,69,47,47,51,37,37,36,15,70,45,71,66,26,43,56,59,51,47,74,75,71,40,54,72,45,78,50,90,69,50,31,66,53,46,31,53,49,31,65,76,62,57,38,49,32,39,38,40,27,44,58,72,77,44,52,65,56,50,52,27,48,52,50,16,20,60,75,63,70,34,45,54,36,33,52,45,70,65,66,86,61,78,58,77,85,41,48,77,34,76,38,71,65,49,46,47,50,51,41,59,73,71,60,58,52,26,41,30,35,55,60,39,68,85,57,40,65,58,49,55,70,67,37,77,86,39,48,64,32,37,36,25,61,39,41,27,69,54,34,41,54,43,43,74,74,67,52,53,41,91,27,32,38,18,42,49,81,74,56,51,33,67,44,45,37,41,56,43,60,74,67,62,42,50,32,38,35,30,54,58,54,33,72,85,52,27,41,56,28,49,39,52,26,23,55,76,70,73,35,48,28,37,32,28,45,60,66,89,69,92,67,92,32,76,34,51,42,71,68,50,42,49,54,61,73,70,103,114,25,34,37,33,36,29,58,40,74,61,26,45,56,47,50,53,54,33,56,74,69,69,46,48,50,38,38,37,15,73,44,72,66,27,44,57,59,52,47,74,76,71,42,53,72,46,78,51,90,67,49,32,67,51,45,32,52,48,32,65,76,62,57,38,50,31,39,36,39,27,46,58,73,77,43,53,66,54,49,52,28,47,52,51,16,21,61,75,62,69,34,46,54,36,35,51,46,68,63,65,80,64,76,58,77,85,41,48,78,35,75,38,72,66,50,47,48,50,52,41,60,72,71,60,56,54,27,40,30,34,54,61,41,69,85,55,40,66,58,50,56,70,68,37,75,86,38,47,65,31,39,36,27,60,40,41,28,69,53,34,41,52,42,43,76,72,67,53,54,40,89,28,32,38,18,43,51,80,75,57,51,34,68,44,44,37,42,55,43,60,74,68,62,42,50,31,39,35,31,53,58,52,32,70,86,53,26,42,55,29,51,40,52,26,24,56,76,70,72,33,48,29,37,32,28,45,60,67,89,72,92,66,93,31,76,35,50,44,71,67,51,43,52,54,61,73,71,103